Protein 2N3P (pdb70)

Secondary structure (DSSP, 8-state):
----BTSB-SSS--SSS-EEE--SSS-EEE-

Solvent-accessible surface area: 2594 Å² total

Radius of gyration: 7.76 Å; Cα contacts (8 Å, |Δi|>4): 65; chains: 1; bounding box: 21×12×19 Å

Foldseek 3Di:
DAAEAPGFPPPHHYDPPFDFDPDPPGTHGHD

Organism: NCBI:txid350938

Nearest PDB structures (foldseek):
  2n3p-assembly1_A  TM=1.023E+00  e=3.078E-06  Asteropus
  2n6n-assembly1_A  TM=6.700E-01  e=5.291E-01  Agelena orientalis
  5irx-assembly1_E  TM=6.746E-01  e=8.159E-01  Cyriopagopus schmidti
  4fz1-assembly1_D  TM=6.471E-01  e=1.171E+00  Psalmopoeus cambridgei
  2n3p-assembly1_A  TM=1.029E+00  e=3.078E-06  Asteropus

Structure (mmCIF, N/CA/C/O backbone):
data_2N3P
#
_entry.id   2N3P
#
loop_
_atom_site.group_PDB
_atom_site.id
_atom_site.type_symbol
_atom_site.label_atom_id
_atom_site.label_alt_id
_atom_site.label_comp_id
_atom_site.label_asym_id
_atom_site.label_entity_id
_atom_site.label_seq_id
_atom_site.pdbx_PDB_ins_code
_atom_site.Cartn_x
_atom_site.Cartn_y
_atom_site.Cartn_z
_atom_site.occupancy
_atom_site.B_iso_or_equiv
_atom_site.auth_seq_id
_atom_site.auth_comp_id
_atom_site.auth_asym_id
_atom_site.auth_atom_id
_atom_site.pdbx_PDB_model_num
ATOM 15 N N . TRP A 1 2 ? -12.927 0.323 0.010 1.00 0.00 2 TRP A N 1
ATOM 16 C CA . TRP A 1 2 ? -12.351 1.225 -0.994 1.00 0.00 2 TRP A CA 1
ATOM 17 C C . TRP A 1 2 ? -10.872 1.502 -0.718 1.00 0.00 2 TRP A C 1
ATOM 18 O O . TRP A 1 2 ? -10.110 1.798 -1.643 1.00 0.00 2 TRP A O 1
ATOM 39 N N . CYS A 1 3 ? -10.473 1.400 0.560 1.00 0.00 3 CYS A N 1
ATOM 40 C CA . CYS A 1 3 ? -9.089 1.639 0.979 1.00 0.00 3 CYS A CA 1
ATOM 41 C C . CYS A 1 3 ? -8.215 0.403 0.755 1.00 0.00 3 CYS A C 1
ATOM 42 O O . CYS A 1 3 ? -8.717 -0.724 0.709 1.00 0.00 3 CYS A O 1
ATOM 49 N N . ALA A 1 4 ? -6.904 0.635 0.619 1.00 0.00 4 ALA A N 1
ATOM 50 C CA . ALA A 1 4 ? -5.927 -0.435 0.405 1.00 0.00 4 ALA A CA 1
ATOM 51 C C . ALA A 1 4 ? -5.518 -1.068 1.740 1.00 0.00 4 ALA A C 1
ATOM 52 O O . ALA A 1 4 ? -5.013 -0.382 2.630 1.00 0.00 4 ALA A O 1
ATOM 59 N N . GLU A 1 5 ? -5.750 -2.381 1.866 1.00 0.00 5 GLU A N 1
ATOM 60 C CA . GLU A 1 5 ? -5.433 -3.116 3.098 1.00 0.00 5 GLU A CA 1
ATOM 61 C C . GLU A 1 5 ? -3.994 -3.675 3.071 1.00 0.00 5 GLU A C 1
ATOM 62 O O . GLU A 1 5 ? -3.138 -3.156 2.348 1.00 0.00 5 GLU A O 1
ATOM 74 N N . GLU A 1 6 ? -3.745 -4.731 3.865 1.00 0.00 6 GLU A N 1
ATOM 75 C CA . GLU A 1 6 ? -2.421 -5.363 3.953 1.00 0.00 6 GLU A CA 1
ATOM 76 C C . GLU A 1 6 ? -2.185 -6.331 2.786 1.00 0.00 6 GLU A C 1
ATOM 77 O O . GLU A 1 6 ? -2.852 -7.367 2.675 1.00 0.00 6 GLU A O 1
ATOM 89 N N . GLY A 1 7 ? -1.237 -5.965 1.921 1.00 0.00 7 GLY A N 1
ATOM 90 C CA . GLY A 1 7 ? -0.910 -6.782 0.759 1.00 0.00 7 GLY A CA 1
ATOM 91 C C . GLY A 1 7 ? -1.484 -6.221 -0.532 1.00 0.00 7 GLY A C 1
ATOM 92 O O . GLY A 1 7 ? -1.440 -6.883 -1.572 1.00 0.00 7 GLY A O 1
ATOM 96 N N . GLU A 1 8 ? -2.023 -4.999 -0.455 1.00 0.00 8 GLU A N 1
ATOM 97 C CA . GLU A 1 8 ? -2.612 -4.323 -1.610 1.00 0.00 8 GLU A CA 1
ATOM 98 C C . GLU A 1 8 ? -1.832 -3.053 -1.942 1.00 0.00 8 GLU A C 1
ATOM 99 O O . GLU A 1 8 ? -1.118 -2.514 -1.090 1.00 0.00 8 GLU A O 1
ATOM 111 N N . SER A 1 9 ? -1.985 -2.575 -3.182 1.00 0.00 9 SER A N 1
ATOM 112 C CA . SER A 1 9 ? -1.296 -1.369 -3.648 1.00 0.00 9 SER A CA 1
ATOM 113 C C . SER A 1 9 ? -2.013 -0.101 -3.192 1.00 0.00 9 SER A C 1
ATOM 114 O O . SER A 1 9 ? -3.241 -0.004 -3.284 1.00 0.00 9 SER A O 1
ATOM 122 N N . CYS A 1 10 ? -1.229 0.863 -2.703 1.00 0.00 10 CYS A N 1
ATOM 123 C CA . CYS A 1 10 ? -1.769 2.137 -2.228 1.00 0.00 10 CYS A CA 1
ATOM 124 C C . CYS A 1 10 ? -1.474 3.265 -3.231 1.00 0.00 10 CYS A C 1
ATOM 125 O O . CYS A 1 10 ? -1.234 4.417 -2.847 1.00 0.00 10 CYS A O 1
ATOM 132 N N . GLU A 1 11 ? -1.522 2.916 -4.525 1.00 0.00 11 GLU A N 1
ATOM 133 C CA . GLU A 1 11 ? -1.266 3.873 -5.611 1.00 0.00 11 GLU A CA 1
ATOM 134 C C . GLU A 1 11 ? -2.540 4.643 -6.007 1.00 0.00 11 GLU A C 1
ATOM 135 O O . GLU A 1 11 ? -2.468 5.629 -6.747 1.00 0.00 11 GLU A O 1
ATOM 147 N N . VAL A 1 12 ? -3.692 4.180 -5.505 1.00 0.00 12 VAL A N 1
ATOM 148 C CA . VAL A 1 12 ? -4.981 4.806 -5.793 1.00 0.00 12 VAL A CA 1
ATOM 149 C C . VAL A 1 12 ? -5.688 5.191 -4.481 1.00 0.00 12 VAL A C 1
ATOM 150 O O . VAL A 1 12 ? -6.327 6.244 -4.399 1.00 0.00 12 VAL A O 1
ATOM 163 N N . TYR A 1 13 ? -5.561 4.322 -3.470 1.00 0.00 13 TYR A N 1
ATOM 164 C CA . TYR A 1 13 ? -6.167 4.552 -2.164 1.00 0.00 13 TYR A CA 1
ATOM 165 C C . TYR A 1 13 ? -5.165 4.292 -1.026 1.00 0.00 13 TYR A C 1
ATOM 166 O O . TYR A 1 13 ? -4.244 3.488 -1.185 1.00 0.00 13 TYR A O 1
ATOM 184 N N . PRO A 1 14 ? -5.340 4.975 0.145 1.00 0.00 14 PRO A N 1
ATOM 185 C CA . PRO A 1 14 ? -4.452 4.822 1.324 1.00 0.00 14 PRO A CA 1
ATOM 186 C C . PRO A 1 14 ? -4.606 3.455 2.015 1.00 0.00 14 PRO A C 1
ATOM 187 O O . PRO A 1 14 ? -5.235 2.552 1.462 1.00 0.00 14 PRO A O 1
ATOM 198 N N . CYS A 1 15 ? -4.026 3.316 3.220 1.00 0.00 15 CYS A N 1
ATOM 199 C CA . CYS A 1 15 ? -4.116 2.072 3.989 1.00 0.00 15 CYS A CA 1
ATOM 200 C C . CYS A 1 15 ? -5.427 2.027 4.791 1.00 0.00 15 CYS A C 1
ATOM 201 O O . CYS A 1 15 ? -6.190 3.000 4.785 1.00 0.00 15 CYS A O 1
ATOM 208 N N . CYS A 1 16 ? -5.685 0.905 5.477 1.00 0.00 16 CYS A N 1
ATOM 209 C CA . CYS A 1 16 ? -6.924 0.741 6.241 1.00 0.00 16 CYS A CA 1
ATOM 210 C C . CYS A 1 16 ? -6.680 0.561 7.745 1.00 0.00 16 CYS A C 1
ATOM 211 O O . CYS A 1 16 ? -7.217 1.322 8.554 1.00 0.00 16 CYS A O 1
ATOM 218 N N . ASP A 1 17 ? -5.869 -0.444 8.110 1.00 0.00 17 ASP A N 1
ATOM 219 C CA . ASP A 1 17 ? -5.572 -0.745 9.521 1.00 0.00 17 ASP A CA 1
ATOM 220 C C . ASP A 1 17 ? -4.423 0.115 10.081 1.00 0.00 17 ASP A C 1
ATOM 221 O O . ASP A 1 17 ? -3.912 -0.155 11.175 1.00 0.00 17 ASP A O 1
ATOM 230 N N . GLY A 1 18 ? -4.043 1.161 9.336 1.00 0.00 18 GLY A N 1
ATOM 231 C CA . GLY A 1 18 ? -2.960 2.043 9.761 1.00 0.00 18 GLY A CA 1
ATOM 232 C C . GLY A 1 18 ? -1.603 1.576 9.262 1.00 0.00 18 GLY A C 1
ATOM 233 O O . GLY A 1 18 ? -0.595 1.716 9.960 1.00 0.00 18 GLY A O 1
ATOM 237 N N . LEU A 1 19 ? -1.593 1.019 8.044 1.00 0.00 19 LEU A N 1
ATOM 238 C CA . LEU A 1 19 ? -0.377 0.506 7.408 1.00 0.00 19 LEU A CA 1
ATOM 239 C C . LEU A 1 19 ? 0.423 1.636 6.749 1.00 0.00 19 LEU A C 1
ATOM 240 O O . LEU A 1 19 ? -0.053 2.772 6.659 1.00 0.00 19 LEU A O 1
ATOM 256 N N . ILE A 1 20 ? 1.634 1.307 6.293 1.00 0.00 20 ILE A N 1
ATOM 257 C CA . ILE A 1 20 ? 2.515 2.278 5.647 1.00 0.00 20 ILE A CA 1
ATOM 258 C C . ILE A 1 20 ? 2.782 1.875 4.196 1.00 0.00 20 ILE A C 1
ATOM 259 O O . ILE A 1 20 ? 2.902 0.691 3.881 1.00 0.00 20 ILE A O 1
ATOM 275 N N . CYS A 1 21 ? 2.883 2.887 3.328 1.00 0.00 21 CYS A N 1
ATOM 276 C CA . CYS A 1 21 ? 3.162 2.682 1.909 1.00 0.00 21 CYS A CA 1
ATOM 277 C C . CYS A 1 21 ? 4.660 2.466 1.688 1.00 0.00 21 CYS A C 1
ATOM 278 O O . CYS A 1 21 ? 5.454 3.414 1.713 1.00 0.00 21 CYS A O 1
ATOM 285 N N . TYR A 1 22 ? 5.030 1.197 1.496 1.00 0.00 22 TYR A N 1
ATOM 286 C CA . TYR A 1 22 ? 6.416 0.810 1.276 1.00 0.00 22 TYR A CA 1
ATOM 287 C C . TYR A 1 22 ? 6.840 1.057 -0.172 1.00 0.00 22 TYR A C 1
ATOM 288 O O . TYR A 1 22 ? 6.053 0.822 -1.086 1.00 0.00 22 TYR A O 1
ATOM 306 N N . PRO A 1 23 ? 8.099 1.535 -0.399 1.00 0.00 23 PRO A N 1
ATOM 307 C CA . PRO A 1 23 ? 8.623 1.808 -1.753 1.00 0.00 23 PRO A CA 1
ATOM 308 C C . PRO A 1 23 ? 8.866 0.514 -2.552 1.00 0.00 23 PRO A C 1
ATOM 309 O O . PRO A 1 23 ? 10.002 0.175 -2.911 1.00 0.00 23 PRO A O 1
ATOM 320 N N . THR A 1 24 ? 7.768 -0.196 -2.823 1.00 0.00 24 THR A N 1
ATOM 321 C CA . THR A 1 24 ? 7.809 -1.462 -3.552 1.00 0.00 24 THR A CA 1
ATOM 322 C C . THR A 1 24 ? 7.546 -1.244 -5.037 1.00 0.00 24 THR A C 1
ATOM 323 O O . THR A 1 24 ? 6.840 -0.303 -5.416 1.00 0.00 24 THR A O 1
ATOM 334 N N . PHE A 1 25 ? 8.114 -2.117 -5.869 1.00 0.00 25 PHE A N 1
ATOM 335 C CA . PHE A 1 25 ? 7.947 -2.017 -7.312 1.00 0.00 25 PHE A CA 1
ATOM 336 C C . PHE A 1 25 ? 7.000 -3.093 -7.849 1.00 0.00 25 PHE A C 1
ATOM 337 O O . PHE A 1 25 ? 6.997 -4.220 -7.347 1.00 0.00 25 PHE A O 1
ATOM 354 N N . PRO A 1 26 ? 6.178 -2.753 -8.886 1.00 0.00 26 PRO A N 1
ATOM 355 C CA . PRO A 1 26 ? 6.149 -1.415 -9.517 1.00 0.00 26 PRO A CA 1
ATOM 356 C C . PRO A 1 26 ? 5.406 -0.367 -8.679 1.00 0.00 26 PRO A C 1
ATOM 357 O O . PRO A 1 26 ? 5.791 0.806 -8.665 1.00 0.00 26 PRO A O 1
ATOM 368 N N . GLU A 1 27 ? 4.343 -0.800 -7.987 1.00 0.00 27 GLU A N 1
ATOM 369 C CA . GLU A 1 27 ? 3.545 0.096 -7.147 1.00 0.00 27 GLU A CA 1
ATOM 370 C C . GLU A 1 27 ? 3.735 -0.226 -5.651 1.00 0.00 27 GLU A C 1
ATOM 371 O O . GLU A 1 27 ? 3.892 -1.398 -5.297 1.00 0.00 27 GLU A O 1
ATOM 383 N N . PRO A 1 28 ? 3.722 0.808 -4.746 1.00 0.00 28 PRO A N 1
ATOM 384 C CA . PRO A 1 28 ? 3.896 0.601 -3.287 1.00 0.00 28 PRO A CA 1
ATOM 385 C C . PRO A 1 28 ? 2.767 -0.216 -2.650 1.00 0.00 28 PRO A C 1
ATOM 386 O O . PRO A 1 28 ? 1.660 -0.286 -3.192 1.00 0.00 28 PRO A O 1
ATOM 397 N N . ILE A 1 29 ? 3.068 -0.826 -1.500 1.00 0.00 29 ILE A N 1
ATOM 398 C CA . ILE A 1 29 ? 2.097 -1.649 -0.772 1.00 0.00 29 ILE A CA 1
ATOM 399 C C . ILE A 1 29 ? 1.941 -1.130 0.661 1.00 0.00 29 ILE A C 1
ATOM 400 O O . ILE A 1 29 ? 2.865 -0.529 1.218 1.00 0.00 29 ILE A O 1
ATOM 416 N N . CYS A 1 30 ? 0.761 -1.373 1.242 1.00 0.00 30 CYS A N 1
ATOM 417 C CA . CYS A 1 30 ? 0.454 -0.948 2.605 1.00 0.00 30 CYS A CA 1
ATOM 418 C C . CYS A 1 30 ? 0.870 -2.024 3.618 1.00 0.00 30 CYS A C 1
ATOM 419 O O . CYS A 1 30 ? 0.371 -3.155 3.571 1.00 0.00 30 CYS A O 1
ATOM 426 N N . GLY A 1 31 ? 1.792 -1.663 4.518 1.00 0.00 31 GLY A N 1
ATOM 427 C CA . GLY A 1 31 ? 2.273 -2.598 5.528 1.00 0.00 31 GLY A CA 1
ATOM 428 C C . GLY A 1 31 ? 2.763 -1.918 6.793 1.00 0.00 31 GLY A C 1
ATOM 429 O O . GLY A 1 31 ? 3.326 -0.821 6.735 1.00 0.00 31 GLY A O 1
ATOM 433 N N . VAL A 1 32 ? 2.545 -2.580 7.938 1.00 0.00 32 VAL A N 1
ATOM 434 C CA . VAL A 1 32 ? 2.969 -2.060 9.246 1.00 0.00 32 VAL A CA 1
ATOM 435 C C . VAL A 1 32 ? 4.355 -2.594 9.628 1.00 0.00 32 VAL A C 1
ATOM 436 O O . VAL A 1 32 ? 4.477 -3.814 9.870 1.00 0.00 32 VAL A O 1
ATOM 464 N N . TRP A 1 2 ? -12.858 0.172 -0.136 1.00 0.00 2 TRP A N 2
ATOM 465 C CA . TRP A 1 2 ? -12.342 1.242 -0.996 1.00 0.00 2 TRP A CA 2
ATOM 466 C C . TRP A 1 2 ? -10.863 1.515 -0.721 1.00 0.00 2 TRP A C 2
ATOM 467 O O . TRP A 1 2 ? -10.103 1.817 -1.644 1.00 0.00 2 TRP A O 2
ATOM 488 N N . CYS A 1 3 ? -10.469 1.396 0.554 1.00 0.00 3 CYS A N 2
ATOM 489 C CA . CYS A 1 3 ? -9.086 1.630 0.979 1.00 0.00 3 CYS A CA 2
ATOM 490 C C . CYS A 1 3 ? -8.212 0.394 0.753 1.00 0.00 3 CYS A C 2
ATOM 491 O O . CYS A 1 3 ? -8.715 -0.731 0.700 1.00 0.00 3 CYS A O 2
ATOM 498 N N . ALA A 1 4 ? -6.901 0.628 0.623 1.00 0.00 4 ALA A N 2
ATOM 499 C CA . ALA A 1 4 ? -5.923 -0.440 0.408 1.00 0.00 4 ALA A CA 2
ATOM 500 C C . ALA A 1 4 ? -5.513 -1.074 1.742 1.00 0.00 4 ALA A C 2
ATOM 501 O O . ALA A 1 4 ? -5.003 -0.388 2.631 1.00 0.00 4 ALA A O 2
ATOM 508 N N . GLU A 1 5 ? -5.747 -2.386 1.869 1.00 0.00 5 GLU A N 2
ATOM 509 C CA . GLU A 1 5 ? -5.428 -3.121 3.101 1.00 0.00 5 GLU A CA 2
ATOM 510 C C . GLU A 1 5 ? -3.990 -3.680 3.071 1.00 0.00 5 GLU A C 2
ATOM 511 O O . GLU A 1 5 ? -3.136 -3.162 2.345 1.00 0.00 5 GLU A O 2
ATOM 523 N N . GLU A 1 6 ? -3.739 -4.734 3.867 1.00 0.00 6 GLU A N 2
ATOM 524 C CA . GLU A 1 6 ? -2.415 -5.366 3.953 1.00 0.00 6 GLU A CA 2
ATOM 525 C C . GLU A 1 6 ? -2.179 -6.333 2.785 1.00 0.00 6 GLU A C 2
ATOM 526 O O . GLU A 1 6 ? -2.845 -7.369 2.675 1.00 0.00 6 GLU A O 2
ATOM 538 N N . GLY A 1 7 ? -1.232 -5.966 1.920 1.00 0.00 7 GLY A N 2
ATOM 539 C CA . GLY A 1 7 ? -0.905 -6.783 0.758 1.00 0.00 7 GLY A CA 2
ATOM 540 C C . GLY A 1 7 ? -1.481 -6.220 -0.533 1.00 0.00 7 GLY A C 2
ATOM 541 O O . GLY A 1 7 ? -1.433 -6.880 -1.575 1.00 0.00 7 GLY A O 2
ATOM 545 N N . GLU A 1 8 ? -2.021 -4.999 -0.454 1.00 0.00 8 GLU A N 2
ATOM 546 C CA . GLU A 1 8 ? -2.612 -4.323 -1.608 1.00 0.00 8 GLU A CA 2
ATOM 547 C C . GLU A 1 8 ? -1.832 -3.053 -1.939 1.00 0.00 8 GLU A C 2
ATOM 548 O O . GLU A 1 8 ? -1.118 -2.514 -1.088 1.00 0.00 8 GLU A O 2
ATOM 560 N N . SER A 1 9 ? -1.986 -2.576 -3.181 1.00 0.00 9 SER A N 2
ATOM 561 C CA . SER A 1 9 ? -1.297 -1.370 -3.648 1.00 0.00 9 SER A CA 2
ATOM 562 C C . SER A 1 9 ? -2.014 -0.101 -3.190 1.00 0.00 9 SER A C 2
ATOM 563 O O . SER A 1 9 ? -3.241 -0.004 -3.278 1.00 0.00 9 SER A O 2
ATOM 571 N N . CYS A 1 10 ? -1.228 0.862 -2.704 1.00 0.00 10 CYS A N 2
ATOM 572 C CA . CYS A 1 10 ? -1.768 2.136 -2.228 1.00 0.00 10 CYS A CA 2
ATOM 573 C C . CYS A 1 10 ? -1.471 3.264 -3.228 1.00 0.00 10 CYS A C 2
ATOM 574 O O . CYS A 1 10 ? -1.222 4.415 -2.843 1.00 0.00 10 CYS A O 2
ATOM 581 N N . GLU A 1 11 ? -1.522 2.919 -4.523 1.00 0.00 11 GLU A N 2
ATOM 582 C CA . GLU A 1 11 ? -1.264 3.876 -5.607 1.00 0.00 11 GLU A CA 2
ATOM 583 C C . GLU A 1 11 ? -2.535 4.652 -6.002 1.00 0.00 11 GLU A C 2
ATOM 584 O O . GLU A 1 11 ? -2.459 5.641 -6.737 1.00 0.00 11 GLU A O 2
ATOM 596 N N . VAL A 1 12 ? -3.690 4.190 -5.505 1.00 0.00 12 VAL A N 2
ATOM 597 C CA . VAL A 1 12 ? -4.976 4.821 -5.792 1.00 0.00 12 VAL A CA 2
ATOM 598 C C . VAL A 1 12 ? -5.686 5.204 -4.480 1.00 0.00 12 VAL A C 2
ATOM 599 O O . VAL A 1 12 ? -6.321 6.259 -4.396 1.00 0.00 12 VAL A O 2
ATOM 612 N N . TYR A 1 13 ? -5.564 4.330 -3.471 1.00 0.00 13 TYR A N 2
ATOM 613 C CA . TYR A 1 13 ? -6.171 4.560 -2.166 1.00 0.00 13 TYR A CA 2
ATOM 614 C C . TYR A 1 13 ? -5.170 4.297 -1.027 1.00 0.00 13 TYR A C 2
ATOM 615 O O . TYR A 1 13 ? -4.247 3.494 -1.188 1.00 0.00 13 TYR A O 2
ATOM 633 N N . PRO A 1 14 ? -5.347 4.977 0.146 1.00 0.00 14 PRO A N 2
ATOM 634 C CA . PRO A 1 14 ? -4.460 4.821 1.325 1.00 0.00 14 PRO A CA 2
ATOM 635 C C . PRO A 1 14 ? -4.613 3.453 2.014 1.00 0.00 14 PRO A C 2
ATOM 636 O O . PRO A 1 14 ? -5.242 2.551 1.461 1.00 0.00 14 PRO A O 2
ATOM 647 N N . CYS A 1 15 ? -4.030 3.312 3.218 1.00 0.00 15 CYS A N 2
ATOM 648 C CA . CYS A 1 15 ? -4.120 2.068 3.986 1.00 0.00 15 CYS A CA 2
ATOM 649 C C . CYS A 1 15 ? -5.431 2.022 4.788 1.00 0.00 15 CYS A C 2
ATOM 650 O O . CYS A 1 15 ? -6.196 2.993 4.781 1.00 0.00 15 CYS A O 2
ATOM 657 N N . CYS A 1 16 ? -5.687 0.899 5.474 1.00 0.00 16 CYS A N 2
ATOM 658 C CA . CYS A 1 16 ? -6.926 0.733 6.237 1.00 0.00 16 CYS A CA 2
ATOM 659 C C . CYS A 1 16 ? -6.682 0.556 7.741 1.00 0.00 16 CYS A C 2
ATOM 660 O O . CYS A 1 16 ? -7.223 1.318 8.548 1.00 0.00 16 CYS A O 2
ATOM 667 N N . ASP A 1 17 ? -5.870 -0.445 8.109 1.00 0.00 17 ASP A N 2
ATOM 668 C CA . ASP A 1 17 ? -5.573 -0.744 9.522 1.00 0.00 17 ASP A CA 2
ATOM 669 C C . ASP A 1 17 ? -4.426 0.119 10.079 1.00 0.00 17 ASP A C 2
ATOM 670 O O . ASP A 1 17 ? -3.913 -0.149 11.174 1.00 0.00 17 ASP A O 2
ATOM 679 N N . GLY A 1 18 ? -4.046 1.164 9.333 1.00 0.00 18 GLY A N 2
ATOM 680 C CA . GLY A 1 18 ? -2.963 2.049 9.756 1.00 0.00 18 GLY A CA 2
ATOM 681 C C . GLY A 1 18 ? -1.606 1.580 9.258 1.00 0.00 18 GLY A C 2
ATOM 682 O O . GLY A 1 18 ? -0.598 1.720 9.957 1.00 0.00 18 GLY A O 2
ATOM 686 N N . LEU A 1 19 ? -1.595 1.023 8.041 1.00 0.00 19 LEU A N 2
ATOM 687 C CA . LEU A 1 19 ? -0.379 0.509 7.405 1.00 0.00 19 LEU A CA 2
ATOM 688 C C . LEU A 1 19 ? 0.421 1.638 6.745 1.00 0.00 19 LEU A C 2
ATOM 689 O O . LEU A 1 19 ? -0.054 2.774 6.654 1.00 0.00 19 LEU A O 2
ATOM 705 N N . ILE A 1 20 ? 1.633 1.309 6.292 1.00 0.00 20 ILE A N 2
ATOM 706 C CA . ILE A 1 20 ? 2.515 2.279 5.646 1.00 0.00 20 ILE A CA 2
ATOM 707 C C . ILE A 1 20 ? 2.781 1.877 4.195 1.00 0.00 20 ILE A C 2
ATOM 708 O O . ILE A 1 20 ? 2.900 0.691 3.880 1.00 0.00 20 ILE A O 2
ATOM 724 N N . CYS A 1 21 ? 2.885 2.889 3.327 1.00 0.00 21 CYS A N 2
ATOM 725 C CA . CYS A 1 21 ? 3.164 2.682 1.909 1.00 0.00 21 CYS A CA 2
ATOM 726 C C . CYS A 1 21 ? 4.661 2.465 1.687 1.00 0.00 21 CYS A C 2
ATOM 727 O O . CYS A 1 21 ? 5.455 3.414 1.712 1.00 0.00 21 CYS A O 2
ATOM 734 N N . TYR A 1 22 ? 5.030 1.198 1.496 1.00 0.00 22 TYR A N 2
ATOM 735 C CA . TYR A 1 22 ? 6.417 0.810 1.277 1.00 0.00 22 TYR A CA 2
ATOM 736 C C . TYR A 1 22 ? 6.843 1.056 -0.171 1.00 0.00 22 TYR A C 2
ATOM 737 O O . TYR A 1 22 ? 6.053 0.821 -1.085 1.00 0.00 22 TYR A O 2
ATOM 755 N N . PRO A 1 23 ? 8.100 1.534 -0.398 1.00 0.00 23 PRO A N 2
ATOM 756 C CA . PRO A 1 23 ? 8.624 1.806 -1.752 1.00 0.00 23 PRO A CA 2
ATOM 757 C C . PRO A 1 23 ? 8.867 0.512 -2.552 1.00 0.00 23 PRO A C 2
ATOM 758 O O . PRO A 1 23 ? 10.003 0.173 -2.908 1.00 0.00 23 PRO A O 2
ATOM 769 N N . THR A 1 24 ? 7.769 -0.197 -2.824 1.00 0.00 24 THR A N 2
ATOM 770 C CA . THR A 1 24 ? 7.809 -1.464 -3.552 1.00 0.00 24 THR A CA 2
ATOM 771 C C . THR A 1 24 ? 7.546 -1.246 -5.037 1.00 0.00 24 THR A C 2
ATOM 772 O O . THR A 1 24 ? 6.843 -0.302 -5.416 1.00 0.00 24 THR A O 2
ATOM 783 N N . PHE A 1 25 ? 8.110 -2.121 -5.868 1.00 0.00 25 PHE A N 2
ATOM 784 C CA . PHE A 1 25 ? 7.943 -2.022 -7.310 1.00 0.00 25 PHE A CA 2
ATOM 785 C C . PHE A 1 25 ? 6.996 -3.098 -7.847 1.00 0.00 25 PHE A C 2
ATOM 786 O O . PHE A 1 25 ? 6.993 -4.225 -7.344 1.00 0.00 25 PHE A O 2
ATOM 803 N N . PRO A 1 26 ? 6.173 -2.759 -8.884 1.00 0.00 26 PRO A N 2
ATOM 804 C CA . PRO A 1 26 ? 6.144 -1.423 -9.516 1.00 0.00 26 PRO A CA 2
ATOM 805 C C . PRO A 1 26 ? 5.402 -0.373 -8.679 1.00 0.00 26 PRO A C 2
ATOM 806 O O . PRO A 1 26 ? 5.788 0.800 -8.668 1.00 0.00 26 PRO A O 2
ATOM 817 N N . GLU A 1 27 ? 4.340 -0.804 -7.986 1.00 0.00 27 GLU A N 2
ATOM 818 C CA . GLU A 1 27 ? 3.543 0.093 -7.146 1.00 0.00 27 GLU A CA 2
ATOM 819 C C . GLU A 1 27 ? 3.733 -0.228 -5.650 1.00 0.00 27 GLU A C 2
ATOM 820 O O . GLU A 1 27 ? 3.889 -1.400 -5.295 1.00 0.00 27 GLU A O 2
ATOM 832 N N . PRO A 1 28 ? 3.722 0.806 -4.745 1.00 0.00 28 PRO A N 2
ATOM 833 C CA . PRO A 1 28 ? 3.896 0.602 -3.287 1.00 0.00 28 PRO A CA 2
ATOM 834 C C . PRO A 1 28 ? 2.767 -0.216 -2.649 1.00 0.00 28 PRO A C 2
ATOM 835 O O . PRO A 1 28 ? 1.660 -0.284 -3.190 1.00 0.00 28 PRO A O 2
ATOM 846 N N . ILE A 1 29 ? 3.069 -0.828 -1.499 1.00 0.00 29 ILE A N 2
ATOM 847 C CA . ILE A 1 29 ? 2.098 -1.649 -0.771 1.00 0.00 29 ILE A CA 2
ATOM 848 C C . ILE A 1 29 ? 1.941 -1.131 0.661 1.00 0.00 29 ILE A C 2
ATOM 849 O O . ILE A 1 29 ? 2.867 -0.532 1.219 1.00 0.00 29 ILE A O 2
ATOM 865 N N . CYS A 1 30 ? 0.761 -1.373 1.242 1.00 0.00 30 CYS A N 2
ATOM 866 C CA . CYS A 1 30 ? 0.455 -0.948 2.605 1.00 0.00 30 CYS A CA 2
ATOM 867 C C . CYS A 1 30 ? 0.871 -2.025 3.618 1.00 0.00 30 CYS A C 2
ATOM 868 O O . CYS A 1 30 ? 0.373 -3.156 3.571 1.00 0.00 30 CYS A O 2
ATOM 875 N N . GLY A 1 31 ? 1.794 -1.662 4.519 1.00 0.00 31 GLY A N 2
ATOM 876 C CA . GLY A 1 31 ? 2.276 -2.597 5.528 1.00 0.00 31 GLY A CA 2
ATOM 877 C C . GLY A 1 31 ? 2.762 -1.916 6.794 1.00 0.00 31 GLY A C 2
ATOM 878 O O . GLY A 1 31 ? 3.325 -0.819 6.736 1.00 0.00 31 GLY A O 2
ATOM 882 N N . VAL A 1 32 ? 2.546 -2.578 7.938 1.00 0.00 32 VAL A N 2
ATOM 883 C CA . VAL A 1 32 ? 2.968 -2.057 9.246 1.00 0.00 32 VAL A CA 2
ATOM 884 C C . VAL A 1 32 ? 4.354 -2.591 9.631 1.00 0.00 32 VAL A C 2
ATOM 885 O O . VAL A 1 32 ? 5.304 -1.781 9.678 1.00 0.00 32 VAL A O 2
ATOM 913 N N . TRP A 1 2 ? -12.894 0.138 -0.124 1.00 0.00 2 TRP A N 3
ATOM 914 C CA . TRP A 1 2 ? -12.363 1.158 -1.034 1.00 0.00 2 TRP A CA 3
ATOM 915 C C . TRP A 1 2 ? -10.888 1.443 -0.754 1.00 0.00 2 TRP A C 3
ATOM 916 O O . TRP A 1 2 ? -10.124 1.737 -1.677 1.00 0.00 2 TRP A O 3
ATOM 937 N N . CYS A 1 3 ? -10.498 1.346 0.524 1.00 0.00 3 CYS A N 3
ATOM 938 C CA . CYS A 1 3 ? -9.118 1.596 0.953 1.00 0.00 3 CYS A CA 3
ATOM 939 C C . CYS A 1 3 ? -8.231 0.369 0.729 1.00 0.00 3 CYS A C 3
ATOM 940 O O . CYS A 1 3 ? -8.722 -0.761 0.666 1.00 0.00 3 CYS A O 3
ATOM 947 N N . ALA A 1 4 ? -6.920 0.616 0.610 1.00 0.00 4 ALA A N 3
ATOM 948 C CA . ALA A 1 4 ? -5.932 -0.442 0.400 1.00 0.00 4 ALA A CA 3
ATOM 949 C C . ALA A 1 4 ? -5.520 -1.075 1.734 1.00 0.00 4 ALA A C 3
ATOM 950 O O . ALA A 1 4 ? -5.006 -0.391 2.621 1.00 0.00 4 ALA A O 3
ATOM 957 N N . GLU A 1 5 ? -5.760 -2.385 1.862 1.00 0.00 5 GLU A N 3
ATOM 958 C CA . GLU A 1 5 ? -5.442 -3.125 3.090 1.00 0.00 5 GLU A CA 3
ATOM 959 C C . GLU A 1 5 ? -3.999 -3.674 3.061 1.00 0.00 5 GLU A C 3
ATOM 960 O O . GLU A 1 5 ? -3.145 -3.142 2.346 1.00 0.00 5 GLU A O 3
ATOM 972 N N . GLU A 1 6 ? -3.745 -4.738 3.842 1.00 0.00 6 GLU A N 3
ATOM 973 C CA . GLU A 1 6 ? -2.416 -5.361 3.924 1.00 0.00 6 GLU A CA 3
ATOM 974 C C . GLU A 1 6 ? -2.173 -6.318 2.748 1.00 0.00 6 GLU A C 3
ATOM 975 O O . GLU A 1 6 ? -2.831 -7.359 2.631 1.00 0.00 6 GLU A O 3
ATOM 987 N N . GLY A 1 7 ? -1.230 -5.937 1.885 1.00 0.00 7 GLY A N 3
ATOM 988 C CA . GLY A 1 7 ? -0.898 -6.743 0.717 1.00 0.00 7 GLY A CA 3
ATOM 989 C C . GLY A 1 7 ? -1.468 -6.169 -0.572 1.00 0.00 7 GLY A C 3
ATOM 990 O O . GLY A 1 7 ? -1.402 -6.816 -1.622 1.00 0.00 7 GLY A O 3
ATOM 994 N N . GLU A 1 8 ? -2.026 -4.957 -0.484 1.00 0.00 8 GLU A N 3
ATOM 995 C CA . GLU A 1 8 ? -2.614 -4.274 -1.637 1.00 0.00 8 GLU A CA 3
ATOM 996 C C . GLU A 1 8 ? -1.839 -2.998 -1.957 1.00 0.00 8 GLU A C 3
ATOM 997 O O . GLU A 1 8 ? -1.135 -2.461 -1.095 1.00 0.00 8 GLU A O 3
ATOM 1009 N N . SER A 1 9 ? -1.986 -2.514 -3.195 1.00 0.00 9 SER A N 3
ATOM 1010 C CA . SER A 1 9 ? -1.299 -1.303 -3.650 1.00 0.00 9 SER A CA 3
ATOM 1011 C C . SER A 1 9 ? -2.008 -0.036 -3.174 1.00 0.00 9 SER A C 3
ATOM 1012 O O . SER A 1 9 ? -3.226 0.095 -3.323 1.00 0.00 9 SER A O 3
ATOM 1020 N N . CYS A 1 10 ? -1.227 0.884 -2.605 1.00 0.00 10 CYS A N 3
ATOM 1021 C CA . CYS A 1 10 ? -1.758 2.151 -2.102 1.00 0.00 10 CYS A CA 3
ATOM 1022 C C . CYS A 1 10 ? -1.494 3.291 -3.099 1.00 0.00 10 CYS A C 3
ATOM 1023 O O . CYS A 1 10 ? -1.364 4.461 -2.717 1.00 0.00 10 CYS A O 3
ATOM 1030 N N . GLU A 1 11 ? -1.444 2.931 -4.390 1.00 0.00 11 GLU A N 3
ATOM 1031 C CA . GLU A 1 11 ? -1.201 3.893 -5.474 1.00 0.00 11 GLU A CA 3
ATOM 1032 C C . GLU A 1 11 ? -2.502 4.574 -5.934 1.00 0.00 11 GLU A C 3
ATOM 1033 O O . GLU A 1 11 ? -2.464 5.546 -6.696 1.00 0.00 11 GLU A O 3
ATOM 1045 N N . VAL A 1 12 ? -3.638 4.052 -5.460 1.00 0.00 12 VAL A N 3
ATOM 1046 C CA . VAL A 1 12 ? -4.952 4.582 -5.812 1.00 0.00 12 VAL A CA 3
ATOM 1047 C C . VAL A 1 12 ? -5.708 5.004 -4.539 1.00 0.00 12 VAL A C 3
ATOM 1048 O O . VAL A 1 12 ? -6.418 6.014 -4.537 1.00 0.00 12 VAL A O 3
ATOM 1061 N N . TYR A 1 13 ? -5.539 4.215 -3.471 1.00 0.00 13 TYR A N 3
ATOM 1062 C CA . TYR A 1 13 ? -6.175 4.484 -2.187 1.00 0.00 13 TYR A CA 3
ATOM 1063 C C . TYR A 1 13 ? -5.195 4.261 -1.024 1.00 0.00 13 TYR A C 3
ATOM 1064 O O . TYR A 1 13 ? -4.266 3.460 -1.144 1.00 0.00 13 TYR A O 3
ATOM 1082 N N . PRO A 1 14 ? -5.397 4.968 0.129 1.00 0.00 14 PRO A N 3
ATOM 1083 C CA . PRO A 1 14 ? -4.528 4.842 1.325 1.00 0.00 14 PRO A CA 3
ATOM 1084 C C . PRO A 1 14 ? -4.675 3.480 2.027 1.00 0.00 14 PRO A C 3
ATOM 1085 O O . PRO A 1 14 ? -5.348 2.588 1.507 1.00 0.00 14 PRO A O 3
ATOM 1096 N N . CYS A 1 15 ? -4.042 3.329 3.203 1.00 0.00 15 CYS A N 3
ATOM 1097 C CA . CYS A 1 15 ? -4.124 2.085 3.975 1.00 0.00 15 CYS A CA 3
ATOM 1098 C C . CYS A 1 15 ? -5.435 2.036 4.779 1.00 0.00 15 CYS A C 3
ATOM 1099 O O . CYS A 1 15 ? -6.197 3.008 4.779 1.00 0.00 15 CYS A O 3
ATOM 1106 N N . CYS A 1 16 ? -5.690 0.911 5.460 1.00 0.00 16 CYS A N 3
ATOM 1107 C CA . CYS A 1 16 ? -6.929 0.743 6.221 1.00 0.00 16 CYS A CA 3
ATOM 1108 C C . CYS A 1 16 ? -6.685 0.572 7.727 1.00 0.00 16 CYS A C 3
ATOM 1109 O O . CYS A 1 16 ? -7.229 1.337 8.531 1.00 0.00 16 CYS A O 3
ATOM 1116 N N . ASP A 1 17 ? -5.871 -0.426 8.100 1.00 0.00 17 ASP A N 3
ATOM 1117 C CA . ASP A 1 17 ? -5.575 -0.716 9.515 1.00 0.00 17 ASP A CA 3
ATOM 1118 C C . ASP A 1 17 ? -4.426 0.146 10.066 1.00 0.00 17 ASP A C 3
ATOM 1119 O O . ASP A 1 17 ? -3.909 -0.118 11.159 1.00 0.00 17 ASP A O 3
ATOM 1128 N N . GLY A 1 18 ? -4.049 1.191 9.317 1.00 0.00 18 GLY A N 3
ATOM 1129 C CA . GLY A 1 18 ? -2.964 2.075 9.733 1.00 0.00 18 GLY A CA 3
ATOM 1130 C C . GLY A 1 18 ? -1.608 1.599 9.241 1.00 0.00 18 GLY A C 3
ATOM 1131 O O . GLY A 1 18 ? -0.604 1.729 9.947 1.00 0.00 18 GLY A O 3
ATOM 1135 N N . LEU A 1 19 ? -1.595 1.045 8.023 1.00 0.00 19 LEU A N 3
ATOM 1136 C CA . LEU A 1 19 ? -0.380 0.524 7.393 1.00 0.00 19 LEU A CA 3
ATOM 1137 C C . LEU A 1 19 ? 0.429 1.647 6.735 1.00 0.00 19 LEU A C 3
ATOM 1138 O O . LEU A 1 19 ? -0.046 2.780 6.622 1.00 0.00 19 LEU A O 3
ATOM 1154 N N . ILE A 1 20 ? 1.649 1.314 6.306 1.00 0.00 20 ILE A N 3
ATOM 1155 C CA . ILE A 1 20 ? 2.541 2.278 5.665 1.00 0.00 20 ILE A CA 3
ATOM 1156 C C . ILE A 1 20 ? 2.806 1.882 4.213 1.00 0.00 20 ILE A C 3
ATOM 1157 O O . ILE A 1 20 ? 2.906 0.696 3.889 1.00 0.00 20 ILE A O 3
ATOM 1173 N N . CYS A 1 21 ? 2.927 2.896 3.352 1.00 0.00 21 CYS A N 3
ATOM 1174 C CA . CYS A 1 21 ? 3.205 2.697 1.931 1.00 0.00 21 CYS A CA 3
ATOM 1175 C C . CYS A 1 21 ? 4.698 2.458 1.712 1.00 0.00 21 CYS A C 3
ATOM 1176 O O . CYS A 1 21 ? 5.511 3.392 1.756 1.00 0.00 21 CYS A O 3
ATOM 1183 N N . TYR A 1 22 ? 5.047 1.187 1.498 1.00 0.00 22 TYR A N 3
ATOM 1184 C CA . TYR A 1 22 ? 6.428 0.781 1.276 1.00 0.00 22 TYR A CA 3
ATOM 1185 C C . TYR A 1 22 ? 6.858 1.029 -0.171 1.00 0.00 22 TYR A C 3
ATOM 1186 O O . TYR A 1 22 ? 6.068 0.804 -1.086 1.00 0.00 22 TYR A O 3
ATOM 1204 N N . PRO A 1 23 ? 8.120 1.496 -0.394 1.00 0.00 23 PRO A N 3
ATOM 1205 C CA . PRO A 1 23 ? 8.648 1.767 -1.748 1.00 0.00 23 PRO A CA 3
ATOM 1206 C C . PRO A 1 23 ? 8.877 0.474 -2.552 1.00 0.00 23 PRO A C 3
ATOM 1207 O O . PRO A 1 23 ? 10.011 0.122 -2.906 1.00 0.00 23 PRO A O 3
ATOM 1218 N N . THR A 1 24 ? 7.773 -0.220 -2.830 1.00 0.00 24 THR A N 3
ATOM 1219 C CA . THR A 1 24 ? 7.799 -1.484 -3.564 1.00 0.00 24 THR A CA 3
ATOM 1220 C C . THR A 1 24 ? 7.541 -1.258 -5.050 1.00 0.00 24 THR A C 3
ATOM 1221 O O . THR A 1 24 ? 6.869 -0.291 -5.428 1.00 0.00 24 THR A O 3
ATOM 1232 N N . PHE A 1 25 ? 8.075 -2.150 -5.882 1.00 0.00 25 PHE A N 3
ATOM 1233 C CA . PHE A 1 25 ? 7.907 -2.046 -7.325 1.00 0.00 25 PHE A CA 3
ATOM 1234 C C . PHE A 1 25 ? 6.940 -3.107 -7.859 1.00 0.00 25 PHE A C 3
ATOM 1235 O O . PHE A 1 25 ? 6.919 -4.234 -7.354 1.00 0.00 25 PHE A O 3
ATOM 1252 N N . PRO A 1 26 ? 6.123 -2.756 -8.896 1.00 0.00 26 PRO A N 3
ATOM 1253 C CA . PRO A 1 26 ? 6.114 -1.421 -9.530 1.00 0.00 26 PRO A CA 3
ATOM 1254 C C . PRO A 1 26 ? 5.398 -0.355 -8.689 1.00 0.00 26 PRO A C 3
ATOM 1255 O O . PRO A 1 26 ? 5.811 0.808 -8.677 1.00 0.00 26 PRO A O 3
ATOM 1266 N N . GLU A 1 27 ? 4.327 -0.764 -7.995 1.00 0.00 27 GLU A N 3
ATOM 1267 C CA . GLU A 1 27 ? 3.554 0.150 -7.150 1.00 0.00 27 GLU A CA 3
ATOM 1268 C C . GLU A 1 27 ? 3.735 -0.184 -5.657 1.00 0.00 27 GLU A C 3
ATOM 1269 O O . GLU A 1 27 ? 3.866 -1.361 -5.310 1.00 0.00 27 GLU A O 3
ATOM 1281 N N . PRO A 1 28 ? 3.742 0.844 -4.746 1.00 0.00 28 PRO A N 3
ATOM 1282 C CA . PRO A 1 28 ? 3.911 0.627 -3.287 1.00 0.00 28 PRO A CA 3
ATOM 1283 C C . PRO A 1 28 ? 2.774 -0.182 -2.656 1.00 0.00 28 PRO A C 3
ATOM 1284 O O . PRO A 1 28 ? 1.663 -0.230 -3.193 1.00 0.00 28 PRO A O 3
ATOM 1295 N N . ILE A 1 29 ? 3.072 -0.811 -1.514 1.00 0.00 29 ILE A N 3
ATOM 1296 C CA . ILE A 1 29 ? 2.094 -1.628 -0.790 1.00 0.00 29 ILE A CA 3
ATOM 1297 C C . ILE A 1 29 ? 1.937 -1.109 0.644 1.00 0.00 29 ILE A C 3
ATOM 1298 O O . ILE A 1 29 ? 2.862 -0.508 1.201 1.00 0.00 29 ILE A O 3
ATOM 1314 N N . CYS A 1 30 ? 0.758 -1.355 1.227 1.00 0.00 30 CYS A N 3
ATOM 1315 C CA . CYS A 1 30 ? 0.453 -0.931 2.589 1.00 0.00 30 CYS A CA 3
ATOM 1316 C C . CYS A 1 30 ? 0.861 -2.011 3.600 1.00 0.00 30 CYS A C 3
ATOM 1317 O O . CYS A 1 30 ? 0.360 -3.141 3.547 1.00 0.00 30 CYS A O 3
ATOM 1324 N N . GLY A 1 31 ? 1.781 -1.656 4.507 1.00 0.00 31 GLY A N 3
ATOM 1325 C CA . GLY A 1 31 ? 2.255 -2.599 5.513 1.00 0.00 31 GLY A CA 3
ATOM 1326 C C . GLY A 1 31 ? 2.753 -1.925 6.779 1.00 0.00 31 GLY A C 3
ATOM 1327 O O . GLY A 1 31 ? 3.326 -0.833 6.722 1.00 0.00 31 GLY A O 3
ATOM 1331 N N . VAL A 1 32 ? 2.534 -2.589 7.923 1.00 0.00 32 VAL A N 3
ATOM 1332 C CA . VAL A 1 32 ? 2.967 -2.076 9.229 1.00 0.00 32 VAL A CA 3
ATOM 1333 C C . VAL A 1 32 ? 4.343 -2.631 9.612 1.00 0.00 32 VAL A C 3
ATOM 1334 O O . VAL A 1 32 ? 5.307 -1.836 9.659 1.00 0.00 32 VAL A O 3
ATOM 1362 N N . TRP A 1 2 ? -13.001 0.449 0.048 1.00 0.00 2 TRP A N 4
ATOM 1363 C CA . TRP A 1 2 ? -12.350 1.138 -1.073 1.00 0.00 2 TRP A CA 4
ATOM 1364 C C . TRP A 1 2 ? -10.874 1.425 -0.782 1.00 0.00 2 TRP A C 4
ATOM 1365 O O . TRP A 1 2 ? -10.104 1.708 -1.703 1.00 0.00 2 TRP A O 4
ATOM 1386 N N . CYS A 1 3 ? -10.488 1.341 0.502 1.00 0.00 3 CYS A N 4
ATOM 1387 C CA . CYS A 1 3 ? -9.111 1.590 0.933 1.00 0.00 3 CYS A CA 4
ATOM 1388 C C . CYS A 1 3 ? -8.224 0.361 0.716 1.00 0.00 3 CYS A C 4
ATOM 1389 O O . CYS A 1 3 ? -8.719 -0.768 0.641 1.00 0.00 3 CYS A O 4
ATOM 1396 N N . ALA A 1 4 ? -6.912 0.602 0.620 1.00 0.00 4 ALA A N 4
ATOM 1397 C CA . ALA A 1 4 ? -5.923 -0.458 0.419 1.00 0.00 4 ALA A CA 4
ATOM 1398 C C . ALA A 1 4 ? -5.518 -1.087 1.757 1.00 0.00 4 ALA A C 4
ATOM 1399 O O . ALA A 1 4 ? -5.012 -0.398 2.645 1.00 0.00 4 ALA A O 4
ATOM 1406 N N . GLU A 1 5 ? -5.756 -2.397 1.888 1.00 0.00 5 GLU A N 4
ATOM 1407 C CA . GLU A 1 5 ? -5.442 -3.130 3.120 1.00 0.00 5 GLU A CA 4
ATOM 1408 C C . GLU A 1 5 ? -4.002 -3.690 3.092 1.00 0.00 5 GLU A C 4
ATOM 1409 O O . GLU A 1 5 ? -3.148 -3.167 2.370 1.00 0.00 5 GLU A O 4
ATOM 1421 N N . GLU A 1 6 ? -3.750 -4.748 3.881 1.00 0.00 6 GLU A N 4
ATOM 1422 C CA . GLU A 1 6 ? -2.426 -5.379 3.963 1.00 0.00 6 GLU A CA 4
ATOM 1423 C C . GLU A 1 6 ? -2.197 -6.345 2.792 1.00 0.00 6 GLU A C 4
ATOM 1424 O O . GLU A 1 6 ? -2.859 -7.383 2.687 1.00 0.00 6 GLU A O 4
ATOM 1436 N N . GLY A 1 7 ? -1.259 -5.972 1.917 1.00 0.00 7 GLY A N 4
ATOM 1437 C CA . GLY A 1 7 ? -0.939 -6.785 0.751 1.00 0.00 7 GLY A CA 4
ATOM 1438 C C . GLY A 1 7 ? -1.507 -6.207 -0.537 1.00 0.00 7 GLY A C 4
ATOM 1439 O O . GLY A 1 7 ? -1.466 -6.860 -1.584 1.00 0.00 7 GLY A O 4
ATOM 1443 N N . GLU A 1 8 ? -2.037 -4.982 -0.449 1.00 0.00 8 GLU A N 4
ATOM 1444 C CA . GLU A 1 8 ? -2.619 -4.290 -1.598 1.00 0.00 8 GLU A CA 4
ATOM 1445 C C . GLU A 1 8 ? -1.836 -3.017 -1.911 1.00 0.00 8 GLU A C 4
ATOM 1446 O O . GLU A 1 8 ? -1.137 -2.482 -1.045 1.00 0.00 8 GLU A O 4
ATOM 1458 N N . SER A 1 9 ? -1.970 -2.534 -3.152 1.00 0.00 9 SER A N 4
ATOM 1459 C CA . SER A 1 9 ? -1.272 -1.328 -3.606 1.00 0.00 9 SER A CA 4
ATOM 1460 C C . SER A 1 9 ? -1.977 -0.054 -3.142 1.00 0.00 9 SER A C 4
ATOM 1461 O O . SER A 1 9 ? -3.196 0.080 -3.291 1.00 0.00 9 SER A O 4
ATOM 1469 N N . CYS A 1 10 ? -1.194 0.870 -2.580 1.00 0.00 10 CYS A N 4
ATOM 1470 C CA . CYS A 1 10 ? -1.722 2.144 -2.091 1.00 0.00 10 CYS A CA 4
ATOM 1471 C C . CYS A 1 10 ? -1.448 3.274 -3.098 1.00 0.00 10 CYS A C 4
ATOM 1472 O O . CYS A 1 10 ? -1.291 4.443 -2.723 1.00 0.00 10 CYS A O 4
ATOM 1479 N N . GLU A 1 11 ? -1.420 2.906 -4.387 1.00 0.00 11 GLU A N 4
ATOM 1480 C CA . GLU A 1 11 ? -1.172 3.855 -5.479 1.00 0.00 11 GLU A CA 4
ATOM 1481 C C . GLU A 1 11 ? -2.467 4.542 -5.943 1.00 0.00 11 GLU A C 4
ATOM 1482 O O . GLU A 1 11 ? -2.424 5.518 -6.698 1.00 0.00 11 GLU A O 4
ATOM 1494 N N . VAL A 1 12 ? -3.609 4.019 -5.479 1.00 0.00 12 VAL A N 4
ATOM 1495 C CA . VAL A 1 12 ? -4.919 4.555 -5.834 1.00 0.00 12 VAL A CA 4
ATOM 1496 C C . VAL A 1 12 ? -5.678 4.983 -4.565 1.00 0.00 12 VAL A C 4
ATOM 1497 O O . VAL A 1 12 ? -6.380 5.998 -4.566 1.00 0.00 12 VAL A O 4
ATOM 1510 N N . TYR A 1 13 ? -5.517 4.192 -3.496 1.00 0.00 13 TYR A N 4
ATOM 1511 C CA . TYR A 1 13 ? -6.156 4.467 -2.215 1.00 0.00 13 TYR A CA 4
ATOM 1512 C C . TYR A 1 13 ? -5.178 4.249 -1.050 1.00 0.00 13 TYR A C 4
ATOM 1513 O O . TYR A 1 13 ? -4.247 3.449 -1.166 1.00 0.00 13 TYR A O 4
ATOM 1531 N N . PRO A 1 14 ? -5.382 4.959 0.101 1.00 0.00 14 PRO A N 4
ATOM 1532 C CA . PRO A 1 14 ? -4.516 4.837 1.298 1.00 0.00 14 PRO A CA 4
ATOM 1533 C C . PRO A 1 14 ? -4.665 3.476 2.001 1.00 0.00 14 PRO A C 4
ATOM 1534 O O . PRO A 1 14 ? -5.329 2.581 1.475 1.00 0.00 14 PRO A O 4
ATOM 1545 N N . CYS A 1 15 ? -4.043 3.328 3.182 1.00 0.00 15 CYS A N 4
ATOM 1546 C CA . CYS A 1 15 ? -4.130 2.085 3.955 1.00 0.00 15 CYS A CA 4
ATOM 1547 C C . CYS A 1 15 ? -5.440 2.041 4.757 1.00 0.00 15 CYS A C 4
ATOM 1548 O O . CYS A 1 15 ? -6.196 3.019 4.764 1.00 0.00 15 CYS A O 4
ATOM 1555 N N . CYS A 1 16 ? -5.704 0.913 5.431 1.00 0.00 16 CYS A N 4
ATOM 1556 C CA . CYS A 1 16 ? -6.944 0.749 6.191 1.00 0.00 16 CYS A CA 4
ATOM 1557 C C . CYS A 1 16 ? -6.702 0.599 7.697 1.00 0.00 16 CYS A C 4
ATOM 1558 O O . CYS A 1 16 ? -7.255 1.364 8.492 1.00 0.00 16 CYS A O 4
ATOM 1565 N N . ASP A 1 17 ? -5.876 -0.386 8.083 1.00 0.00 17 ASP A N 4
ATOM 1566 C CA . ASP A 1 17 ? -5.577 -0.654 9.500 1.00 0.00 17 ASP A CA 4
ATOM 1567 C C . ASP A 1 17 ? -4.441 0.234 10.040 1.00 0.00 17 ASP A C 4
ATOM 1568 O O . ASP A 1 17 ? -3.933 0.004 11.146 1.00 0.00 17 ASP A O 4
ATOM 1577 N N . GLY A 1 18 ? -4.064 1.259 9.265 1.00 0.00 18 GLY A N 4
ATOM 1578 C CA . GLY A 1 18 ? -2.992 2.166 9.665 1.00 0.00 18 GLY A CA 4
ATOM 1579 C C . GLY A 1 18 ? -1.629 1.693 9.192 1.00 0.00 18 GLY A C 4
ATOM 1580 O O . GLY A 1 18 ? -0.624 1.877 9.886 1.00 0.00 18 GLY A O 4
ATOM 1584 N N . LEU A 1 19 ? -1.608 1.082 8.000 1.00 0.00 19 LEU A N 4
ATOM 1585 C CA . LEU A 1 19 ? -0.383 0.553 7.391 1.00 0.00 19 LEU A CA 4
ATOM 1586 C C . LEU A 1 19 ? 0.437 1.663 6.724 1.00 0.00 19 LEU A C 4
ATOM 1587 O O . LEU A 1 19 ? -0.051 2.781 6.533 1.00 0.00 19 LEU A O 4
ATOM 1603 N N . ILE A 1 20 ? 1.686 1.334 6.383 1.00 0.00 20 ILE A N 4
ATOM 1604 C CA . ILE A 1 20 ? 2.601 2.276 5.739 1.00 0.00 20 ILE A CA 4
ATOM 1605 C C . ILE A 1 20 ? 2.830 1.876 4.280 1.00 0.00 20 ILE A C 4
ATOM 1606 O O . ILE A 1 20 ? 2.887 0.689 3.954 1.00 0.00 20 ILE A O 4
ATOM 1622 N N . CYS A 1 21 ? 2.971 2.889 3.418 1.00 0.00 21 CYS A N 4
ATOM 1623 C CA . CYS A 1 21 ? 3.225 2.677 1.994 1.00 0.00 21 CYS A CA 4
ATOM 1624 C C . CYS A 1 21 ? 4.714 2.425 1.754 1.00 0.00 21 CYS A C 4
ATOM 1625 O O . CYS A 1 21 ? 5.534 3.351 1.803 1.00 0.00 21 CYS A O 4
ATOM 1632 N N . TYR A 1 22 ? 5.047 1.154 1.518 1.00 0.00 22 TYR A N 4
ATOM 1633 C CA . TYR A 1 22 ? 6.421 0.737 1.279 1.00 0.00 22 TYR A CA 4
ATOM 1634 C C . TYR A 1 22 ? 6.842 1.001 -0.168 1.00 0.00 22 TYR A C 4
ATOM 1635 O O . TYR A 1 22 ? 6.046 0.794 -1.083 1.00 0.00 22 TYR A O 4
ATOM 1653 N N . PRO A 1 23 ? 8.106 1.465 -0.393 1.00 0.00 23 PRO A N 4
ATOM 1654 C CA . PRO A 1 23 ? 8.628 1.750 -1.747 1.00 0.00 23 PRO A CA 4
ATOM 1655 C C . PRO A 1 23 ? 8.855 0.464 -2.563 1.00 0.00 23 PRO A C 4
ATOM 1656 O O . PRO A 1 23 ? 9.987 0.113 -2.919 1.00 0.00 23 PRO A O 4
ATOM 1667 N N . THR A 1 24 ? 7.747 -0.222 -2.851 1.00 0.00 24 THR A N 4
ATOM 1668 C CA . THR A 1 24 ? 7.771 -1.479 -3.596 1.00 0.00 24 THR A CA 4
ATOM 1669 C C . THR A 1 24 ? 7.515 -1.234 -5.081 1.00 0.00 24 THR A C 4
ATOM 1670 O O . THR A 1 24 ? 6.835 -0.269 -5.447 1.00 0.00 24 THR A O 4
ATOM 1681 N N . PHE A 1 25 ? 8.061 -2.111 -5.923 1.00 0.00 25 PHE A N 4
ATOM 1682 C CA . PHE A 1 25 ? 7.900 -1.987 -7.364 1.00 0.00 25 PHE A CA 4
ATOM 1683 C C . PHE A 1 25 ? 6.923 -3.031 -7.915 1.00 0.00 25 PHE A C 4
ATOM 1684 O O . PHE A 1 25 ? 6.885 -4.161 -7.423 1.00 0.00 25 PHE A O 4
ATOM 1701 N N . PRO A 1 26 ? 6.115 -2.656 -8.952 1.00 0.00 26 PRO A N 4
ATOM 1702 C CA . PRO A 1 26 ? 6.128 -1.313 -9.570 1.00 0.00 26 PRO A CA 4
ATOM 1703 C C . PRO A 1 26 ? 5.396 -0.257 -8.734 1.00 0.00 26 PRO A C 4
ATOM 1704 O O . PRO A 1 26 ? 5.773 0.920 -8.743 1.00 0.00 26 PRO A O 4
ATOM 1715 N N . GLU A 1 27 ? 4.354 -0.691 -8.016 1.00 0.00 27 GLU A N 4
ATOM 1716 C CA . GLU A 1 27 ? 3.558 0.203 -7.171 1.00 0.00 27 GLU A CA 4
ATOM 1717 C C . GLU A 1 27 ? 3.720 -0.155 -5.681 1.00 0.00 27 GLU A C 4
ATOM 1718 O O . GLU A 1 27 ? 3.836 -1.336 -5.348 1.00 0.00 27 GLU A O 4
ATOM 1730 N N . PRO A 1 28 ? 3.725 0.862 -4.755 1.00 0.00 28 PRO A N 4
ATOM 1731 C CA . PRO A 1 28 ? 3.886 0.628 -3.298 1.00 0.00 28 PRO A CA 4
ATOM 1732 C C . PRO A 1 28 ? 2.749 -0.191 -2.673 1.00 0.00 28 PRO A C 4
ATOM 1733 O O . PRO A 1 28 ? 1.640 -0.243 -3.216 1.00 0.00 28 PRO A O 4
ATOM 1744 N N . ILE A 1 29 ? 3.047 -0.821 -1.531 1.00 0.00 29 ILE A N 4
ATOM 1745 C CA . ILE A 1 29 ? 2.074 -1.645 -0.807 1.00 0.00 29 ILE A CA 4
ATOM 1746 C C . ILE A 1 29 ? 1.908 -1.121 0.624 1.00 0.00 29 ILE A C 4
ATOM 1747 O O . ILE A 1 29 ? 2.822 -0.496 1.174 1.00 0.00 29 ILE A O 4
ATOM 1763 N N . CYS A 1 30 ? 0.739 -1.390 1.215 1.00 0.00 30 CYS A N 4
ATOM 1764 C CA . CYS A 1 30 ? 0.429 -0.963 2.577 1.00 0.00 30 CYS A CA 4
ATOM 1765 C C . CYS A 1 30 ? 0.840 -2.037 3.593 1.00 0.00 30 CYS A C 4
ATOM 1766 O O . CYS A 1 30 ? 0.344 -3.169 3.543 1.00 0.00 30 CYS A O 4
ATOM 1773 N N . GLY A 1 31 ? 1.754 -1.671 4.500 1.00 0.00 31 GLY A N 4
ATOM 1774 C CA . GLY A 1 31 ? 2.230 -2.601 5.516 1.00 0.00 31 GLY A CA 4
ATOM 1775 C C . GLY A 1 31 ? 2.746 -1.905 6.762 1.00 0.00 31 GLY A C 4
ATOM 1776 O O . GLY A 1 31 ? 3.350 -0.832 6.6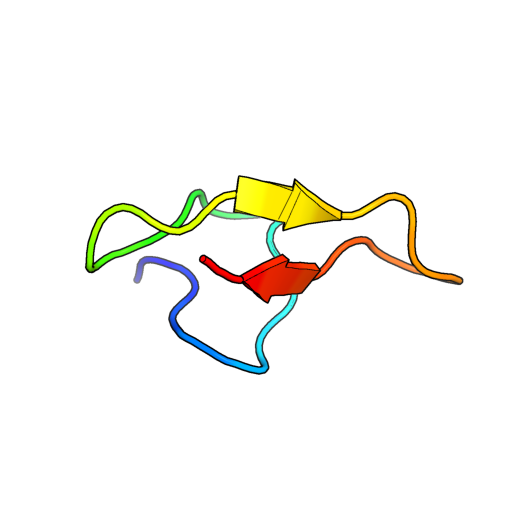73 1.00 0.00 31 GLY A O 4
ATOM 1780 N N . VAL A 1 32 ? 2.507 -2.528 7.925 1.00 0.00 32 VAL A N 4
ATOM 1781 C CA . VAL A 1 32 ? 2.952 -1.985 9.218 1.00 0.00 32 VAL A CA 4
ATOM 1782 C C . VAL A 1 32 ? 4.347 -2.502 9.587 1.00 0.00 32 VAL A C 4
ATOM 1783 O O . VAL A 1 32 ? 4.484 -3.719 9.841 1.00 0.00 32 VAL A O 4
ATOM 1811 N N . TRP A 1 2 ? -12.799 -0.154 -0.261 1.00 0.00 2 TRP A N 5
ATOM 1812 C CA . TRP A 1 2 ? -12.280 0.906 -1.131 1.00 0.00 2 TRP A CA 5
ATOM 1813 C C . TRP A 1 2 ? -10.814 1.213 -0.824 1.00 0.00 2 TRP A C 5
ATOM 1814 O O . TRP A 1 2 ? -10.035 1.508 -1.734 1.00 0.00 2 TRP A O 5
ATOM 1835 N N . CYS A 1 3 ? -10.451 1.129 0.463 1.00 0.00 3 CYS A N 5
ATOM 1836 C CA . CYS A 1 3 ? -9.085 1.401 0.919 1.00 0.00 3 CYS A CA 5
ATOM 1837 C C . CYS A 1 3 ? -8.173 0.188 0.716 1.00 0.00 3 CYS A C 5
ATOM 1838 O O . CYS A 1 3 ? -8.644 -0.949 0.625 1.00 0.00 3 CYS A O 5
ATOM 1845 N N . ALA A 1 4 ? -6.867 0.456 0.652 1.00 0.00 4 ALA A N 5
ATOM 1846 C CA . ALA A 1 4 ? -5.849 -0.578 0.466 1.00 0.00 4 ALA A CA 5
ATOM 1847 C C . ALA A 1 4 ? -5.434 -1.181 1.810 1.00 0.00 4 ALA A C 5
ATOM 1848 O O . ALA A 1 4 ? -4.896 -0.486 2.674 1.00 0.00 4 ALA A O 5
ATOM 1855 N N . GLU A 1 5 ? -5.698 -2.484 1.973 1.00 0.00 5 GLU A N 5
ATOM 1856 C CA . GLU A 1 5 ? -5.374 -3.200 3.212 1.00 0.00 5 GLU A CA 5
ATOM 1857 C C . GLU A 1 5 ? -3.941 -3.773 3.166 1.00 0.00 5 GLU A C 5
ATOM 1858 O O . GLU A 1 5 ? -3.086 -3.245 2.447 1.00 0.00 5 GLU A O 5
ATOM 1870 N N . GLU A 1 6 ? -3.691 -4.847 3.934 1.00 0.00 6 GLU A N 5
ATOM 1871 C CA . GLU A 1 6 ? -2.368 -5.488 3.987 1.00 0.00 6 GLU A CA 5
ATOM 1872 C C . GLU A 1 6 ? -2.151 -6.407 2.775 1.00 0.00 6 GLU A C 5
ATOM 1873 O O . GLU A 1 6 ? -2.746 -7.489 2.681 1.00 0.00 6 GLU A O 5
ATOM 1885 N N . GLY A 1 7 ? -1.308 -5.944 1.852 1.00 0.00 7 GLY A N 5
ATOM 1886 C CA . GLY A 1 7 ? -1.014 -6.699 0.640 1.00 0.00 7 GLY A CA 5
ATOM 1887 C C . GLY A 1 7 ? -1.613 -6.057 -0.603 1.00 0.00 7 GLY A C 5
ATOM 1888 O O . GLY A 1 7 ? -1.613 -6.663 -1.678 1.00 0.00 7 GLY A O 5
ATOM 1892 N N . GLU A 1 8 ? -2.121 -4.828 -0.444 1.00 0.00 8 GLU A N 5
ATOM 1893 C CA . GLU A 1 8 ? -2.728 -4.077 -1.544 1.00 0.00 8 GLU A CA 5
ATOM 1894 C C . GLU A 1 8 ? -1.873 -2.865 -1.900 1.00 0.00 8 GLU A C 5
ATOM 1895 O O . GLU A 1 8 ? -1.110 -2.370 -1.065 1.00 0.00 8 GLU A O 5
ATOM 1907 N N . SER A 1 9 ? -2.018 -2.387 -3.141 1.00 0.00 9 SER A N 5
ATOM 1908 C CA . SER A 1 9 ? -1.266 -1.228 -3.624 1.00 0.00 9 SER A CA 5
ATOM 1909 C C . SER A 1 9 ? -1.936 0.076 -3.190 1.00 0.00 9 SER A C 5
ATOM 1910 O O . SER A 1 9 ? -3.137 0.266 -3.406 1.00 0.00 9 SER A O 5
ATOM 1918 N N . CYS A 1 10 ? -1.147 0.964 -2.579 1.00 0.00 10 CYS A N 5
ATOM 1919 C CA . CYS A 1 10 ? -1.655 2.253 -2.104 1.00 0.00 10 CYS A CA 5
ATOM 1920 C C . CYS A 1 10 ? -1.377 3.363 -3.129 1.00 0.00 10 CYS A C 5
ATOM 1921 O O . CYS A 1 10 ? -1.162 4.529 -2.772 1.00 0.00 10 CYS A O 5
ATOM 1928 N N . GLU A 1 11 ? -1.413 2.980 -4.410 1.00 0.00 11 GLU A N 5
ATOM 1929 C CA . GLU A 1 11 ? -1.177 3.907 -5.522 1.00 0.00 11 GLU A CA 5
ATOM 1930 C C . GLU A 1 11 ? -2.487 4.562 -5.995 1.00 0.00 11 GLU A C 5
ATOM 1931 O O . GLU A 1 11 ? -2.463 5.512 -6.783 1.00 0.00 11 GLU A O 5
ATOM 1943 N N . VAL A 1 12 ? -3.616 4.036 -5.501 1.00 0.00 12 VAL A N 5
ATOM 1944 C CA . VAL A 1 12 ? -4.937 4.542 -5.854 1.00 0.00 12 VAL A CA 5
ATOM 1945 C C . VAL A 1 12 ? -5.708 4.937 -4.581 1.00 0.00 12 VAL A C 5
ATOM 1946 O O . VAL A 1 12 ? -6.419 5.948 -4.565 1.00 0.00 12 VAL A O 5
ATOM 1959 N N . TYR A 1 13 ? -5.553 4.125 -3.526 1.00 0.00 13 TYR A N 5
ATOM 1960 C CA . TYR A 1 13 ? -6.203 4.371 -2.246 1.00 0.00 13 TYR A CA 5
ATOM 1961 C C . TYR A 1 13 ? -5.222 4.175 -1.078 1.00 0.00 13 TYR A C 5
ATOM 1962 O O . TYR A 1 13 ? -4.270 3.401 -1.194 1.00 0.00 13 TYR A O 5
ATOM 1980 N N . PRO A 1 14 ? -5.452 4.878 0.072 1.00 0.00 14 PRO A N 5
ATOM 1981 C CA . PRO A 1 14 ? -4.588 4.779 1.274 1.00 0.00 14 PRO A CA 5
ATOM 1982 C C . PRO A 1 14 ? -4.705 3.417 1.978 1.00 0.00 14 PRO A C 5
ATOM 1983 O O . PRO A 1 14 ? -5.334 2.501 1.447 1.00 0.00 14 PRO A O 5
ATOM 1994 N N . CYS A 1 15 ? -4.093 3.292 3.168 1.00 0.00 15 CYS A N 5
ATOM 1995 C CA . CYS A 1 15 ? -4.154 2.052 3.945 1.00 0.00 15 CYS A CA 5
ATOM 1996 C C . CYS A 1 15 ? -5.469 1.983 4.738 1.00 0.00 15 CYS A C 5
ATOM 1997 O O . CYS A 1 15 ? -6.246 2.945 4.736 1.00 0.00 15 CYS A O 5
ATOM 2004 N N . CYS A 1 16 ? -5.714 0.853 5.415 1.00 0.00 16 CYS A N 5
ATOM 2005 C CA . CYS A 1 16 ? -6.955 0.666 6.167 1.00 0.00 16 CYS A CA 5
ATOM 2006 C C . CYS A 1 16 ? -6.724 0.566 7.680 1.00 0.00 16 CYS A C 5
ATOM 2007 O O . CYS A 1 16 ? -7.317 1.329 8.449 1.00 0.00 16 CYS A O 5
ATOM 2014 N N . ASP A 1 17 ? -5.864 -0.373 8.098 1.00 0.00 17 ASP A N 5
ATOM 2015 C CA . ASP A 1 17 ? -5.569 -0.590 9.525 1.00 0.00 17 ASP A CA 5
ATOM 2016 C C . ASP A 1 17 ? -4.445 0.327 10.038 1.00 0.00 17 ASP A C 5
ATOM 2017 O O . ASP A 1 17 ? -3.936 0.136 11.150 1.00 0.00 17 ASP A O 5
ATOM 2026 N N . GLY A 1 18 ? -4.081 1.334 9.232 1.00 0.00 18 GLY A N 5
ATOM 2027 C CA . GLY A 1 18 ? -3.018 2.265 9.605 1.00 0.00 18 GLY A CA 5
ATOM 2028 C C . GLY A 1 18 ? -1.648 1.782 9.161 1.00 0.00 18 GLY A C 5
ATOM 2029 O O . GLY A 1 18 ? -0.655 1.975 9.868 1.00 0.00 18 GLY A O 5
ATOM 2033 N N . LEU A 1 19 ? -1.610 1.154 7.980 1.00 0.00 19 LEU A N 5
ATOM 2034 C CA . LEU A 1 19 ? -0.379 0.612 7.397 1.00 0.00 19 LEU A CA 5
ATOM 2035 C C . LEU A 1 19 ? 0.458 1.708 6.726 1.00 0.00 19 LEU A C 5
ATOM 2036 O O . LEU A 1 19 ? -0.020 2.825 6.511 1.00 0.00 19 LEU A O 5
ATOM 2052 N N . ILE A 1 20 ? 1.710 1.365 6.412 1.00 0.00 20 ILE A N 5
ATOM 2053 C CA . ILE A 1 20 ? 2.641 2.292 5.766 1.00 0.00 20 ILE A CA 5
ATOM 2054 C C . ILE A 1 20 ? 2.860 1.889 4.306 1.00 0.00 20 ILE A C 5
ATOM 2055 O O . ILE A 1 20 ? 2.887 0.701 3.977 1.00 0.00 20 ILE A O 5
ATOM 2071 N N . CYS A 1 21 ? 3.026 2.898 3.446 1.00 0.00 21 CYS A N 5
ATOM 2072 C CA . CYS A 1 21 ? 3.275 2.684 2.022 1.00 0.00 21 CYS A CA 5
ATOM 2073 C C . CYS A 1 21 ? 4.758 2.403 1.783 1.00 0.00 21 CYS A C 5
ATOM 2074 O O . CYS A 1 21 ? 5.599 3.308 1.845 1.00 0.00 21 CYS A O 5
ATOM 2081 N N . TYR A 1 22 ? 5.067 1.129 1.532 1.00 0.00 22 TYR A N 5
ATOM 2082 C CA . TYR A 1 22 ? 6.434 0.688 1.289 1.00 0.00 22 TYR A CA 5
ATOM 2083 C C . TYR A 1 22 ? 6.861 0.951 -0.157 1.00 0.00 22 TYR A C 5
ATOM 2084 O O . TYR A 1 22 ? 6.063 0.757 -1.071 1.00 0.00 22 TYR A O 5
ATOM 2102 N N . PRO A 1 23 ? 8.131 1.399 -0.378 1.00 0.00 23 PRO A N 5
ATOM 2103 C CA . PRO A 1 23 ? 8.659 1.682 -1.728 1.00 0.00 23 PRO A CA 5
ATOM 2104 C C . PRO A 1 23 ? 8.870 0.395 -2.549 1.00 0.00 23 PRO A C 5
ATOM 2105 O O . PRO A 1 23 ? 10.001 0.025 -2.898 1.00 0.00 23 PRO A O 5
ATOM 2116 N N . THR A 1 24 ? 7.755 -0.273 -2.843 1.00 0.00 24 THR A N 5
ATOM 2117 C CA . THR A 1 24 ? 7.762 -1.528 -3.594 1.00 0.00 24 THR A CA 5
ATOM 2118 C C . THR A 1 24 ? 7.513 -1.275 -5.078 1.00 0.00 24 THR A C 5
ATOM 2119 O O . THR A 1 24 ? 6.850 -0.299 -5.443 1.00 0.00 24 THR A O 5
ATOM 2130 N N . PHE A 1 25 ? 8.047 -2.160 -5.920 1.00 0.00 25 PHE A N 5
ATOM 2131 C CA . PHE A 1 25 ? 7.891 -2.029 -7.361 1.00 0.00 25 PHE A CA 5
ATOM 2132 C C . PHE A 1 25 ? 6.901 -3.058 -7.916 1.00 0.00 25 PHE A C 5
ATOM 2133 O O . PHE A 1 25 ? 6.848 -4.190 -7.430 1.00 0.00 25 PHE A O 5
ATOM 2150 N N . PRO A 1 26 ? 6.100 -2.669 -8.953 1.00 0.00 26 PRO A N 5
ATOM 2151 C CA . PRO A 1 26 ? 6.132 -1.325 -9.567 1.00 0.00 26 PRO A CA 5
ATOM 2152 C C . PRO A 1 26 ? 5.413 -0.261 -8.728 1.00 0.00 26 PRO A C 5
ATOM 2153 O O . PRO A 1 26 ? 5.806 0.909 -8.732 1.00 0.00 26 PRO A O 5
ATOM 2164 N N . GLU A 1 27 ? 4.362 -0.684 -8.015 1.00 0.00 27 GLU A N 5
ATOM 2165 C CA . GLU A 1 27 ? 3.575 0.217 -7.168 1.00 0.00 27 GLU A CA 5
ATOM 2166 C C . GLU A 1 27 ? 3.730 -0.144 -5.678 1.00 0.00 27 GLU A C 5
ATOM 2167 O O . GLU A 1 27 ? 3.826 -1.329 -5.348 1.00 0.00 27 GLU A O 5
ATOM 2179 N N . PRO A 1 28 ? 3.750 0.870 -4.751 1.00 0.00 28 PRO A N 5
ATOM 2180 C CA . PRO A 1 28 ? 3.907 0.632 -3.294 1.00 0.00 28 PRO A CA 5
ATOM 2181 C C . PRO A 1 28 ? 2.756 -0.171 -2.672 1.00 0.00 28 PRO A C 5
ATOM 2182 O O . PRO A 1 28 ? 1.649 -0.205 -3.213 1.00 0.00 28 PRO A O 5
ATOM 2193 N N . ILE A 1 29 ? 3.047 -0.810 -1.532 1.00 0.00 29 ILE A N 5
ATOM 2194 C CA . ILE A 1 29 ? 2.062 -1.623 -0.810 1.00 0.00 29 ILE A CA 5
ATOM 2195 C C . ILE A 1 29 ? 1.899 -1.097 0.620 1.00 0.00 29 ILE A C 5
ATOM 2196 O O . ILE A 1 29 ? 2.816 -0.480 1.173 1.00 0.00 29 ILE A O 5
ATOM 2212 N N . CYS A 1 30 ? 0.724 -1.354 1.205 1.00 0.00 30 CYS A N 5
ATOM 2213 C CA . CYS A 1 30 ? 0.414 -0.923 2.566 1.00 0.00 30 CYS A CA 5
ATOM 2214 C C . CYS A 1 30 ? 0.807 -2.003 3.582 1.00 0.00 30 CYS A C 5
ATOM 2215 O O . CYS A 1 30 ? 0.299 -3.129 3.530 1.00 0.00 30 CYS A O 5
ATOM 2222 N N . GLY A 1 31 ? 1.720 -1.649 4.494 1.00 0.00 31 GLY A N 5
ATOM 2223 C CA . GLY A 1 31 ? 2.180 -2.584 5.513 1.00 0.00 31 GLY A CA 5
ATOM 2224 C C . GLY A 1 31 ? 2.722 -1.894 6.751 1.00 0.00 31 GLY A C 5
ATOM 2225 O O . GLY A 1 31 ? 3.344 -0.832 6.653 1.00 0.00 31 GLY A O 5
ATOM 2229 N N . VAL A 1 32 ? 2.483 -2.507 7.920 1.00 0.00 32 VAL A N 5
ATOM 2230 C CA . VAL A 1 32 ? 2.952 -1.967 9.205 1.00 0.00 32 VAL A CA 5
ATOM 2231 C C . VAL A 1 32 ? 4.341 -2.512 9.562 1.00 0.00 32 VAL A C 5
ATOM 2232 O O . VAL A 1 32 ? 5.302 -1.714 9.568 1.00 0.00 32 VAL A O 5
ATOM 2260 N N . TRP A 1 2 ? -12.853 0.052 -0.157 1.00 0.00 2 TRP A N 6
ATOM 2261 C CA . TRP A 1 2 ? -12.361 1.127 -1.024 1.00 0.00 2 TRP A CA 6
ATOM 2262 C C . TRP A 1 2 ? -10.886 1.425 -0.758 1.00 0.00 2 TRP A C 6
ATOM 2263 O O . TRP A 1 2 ? -10.133 1.735 -1.685 1.00 0.00 2 TRP A O 6
ATOM 2284 N N . CYS A 1 3 ? -10.488 1.317 0.516 1.00 0.00 3 CYS A N 6
ATOM 2285 C CA . CYS A 1 3 ? -9.109 1.573 0.939 1.00 0.00 3 CYS A CA 6
ATOM 2286 C C . CYS A 1 3 ? -8.217 0.350 0.712 1.00 0.00 3 CYS A C 6
ATOM 2287 O O . CYS A 1 3 ? -8.705 -0.781 0.636 1.00 0.00 3 CYS A O 6
ATOM 2294 N N . ALA A 1 4 ? -6.906 0.601 0.608 1.00 0.00 4 ALA A N 6
ATOM 2295 C CA . ALA A 1 4 ? -5.913 -0.454 0.397 1.00 0.00 4 ALA A CA 6
ATOM 2296 C C . ALA A 1 4 ? -5.498 -1.085 1.730 1.00 0.00 4 ALA A C 6
ATOM 2297 O O . ALA A 1 4 ? -4.973 -0.400 2.612 1.00 0.00 4 ALA A O 6
ATOM 2304 N N . GLU A 1 5 ? -5.747 -2.392 1.864 1.00 0.00 5 GLU A N 6
ATOM 2305 C CA . GLU A 1 5 ? -5.425 -3.130 3.093 1.00 0.00 5 GLU A CA 6
ATOM 2306 C C . GLU A 1 5 ? -3.981 -3.679 3.061 1.00 0.00 5 GLU A C 6
ATOM 2307 O O . GLU A 1 5 ? -3.128 -3.143 2.348 1.00 0.00 5 GLU A O 6
ATOM 2319 N N . GLU A 1 6 ? -3.724 -4.746 3.838 1.00 0.00 6 GLU A N 6
ATOM 2320 C CA . GLU A 1 6 ? -2.396 -5.369 3.917 1.00 0.00 6 GLU A CA 6
ATOM 2321 C C . GLU A 1 6 ? -2.159 -6.325 2.740 1.00 0.00 6 GLU A C 6
ATOM 2322 O O . GLU A 1 6 ? -2.820 -7.364 2.624 1.00 0.00 6 GLU A O 6
ATOM 2334 N N . GLY A 1 7 ? -1.216 -5.949 1.875 1.00 0.00 7 GLY A N 6
ATOM 2335 C CA . GLY A 1 7 ? -0.889 -6.754 0.706 1.00 0.00 7 GLY A CA 6
ATOM 2336 C C . GLY A 1 7 ? -1.451 -6.174 -0.583 1.00 0.00 7 GLY A C 6
ATOM 2337 O O . GLY A 1 7 ? -1.373 -6.808 -1.638 1.00 0.00 7 GLY A O 6
ATOM 2341 N N . GLU A 1 8 ? -2.019 -4.965 -0.486 1.00 0.00 8 GLU A N 6
ATOM 2342 C CA . GLU A 1 8 ? -2.603 -4.275 -1.636 1.00 0.00 8 GLU A CA 6
ATOM 2343 C C . GLU A 1 8 ? -1.824 -2.998 -1.946 1.00 0.00 8 GLU A C 6
ATOM 2344 O O . GLU A 1 8 ? -1.123 -2.464 -1.080 1.00 0.00 8 GLU A O 6
ATOM 2356 N N . SER A 1 9 ? -1.962 -2.510 -3.185 1.00 0.00 9 SER A N 6
ATOM 2357 C CA . SER A 1 9 ? -1.270 -1.298 -3.633 1.00 0.00 9 SER A CA 6
ATOM 2358 C C . SER A 1 9 ? -1.978 -0.031 -3.158 1.00 0.00 9 SER A C 6
ATOM 2359 O O . SER A 1 9 ? -3.196 0.100 -3.304 1.00 0.00 9 SER A O 6
ATOM 2367 N N . CYS A 1 10 ? -1.196 0.890 -2.590 1.00 0.00 10 CYS A N 6
ATOM 2368 C CA . CYS A 1 10 ? -1.727 2.159 -2.090 1.00 0.00 10 CYS A CA 6
ATOM 2369 C C . CYS A 1 10 ? -1.458 3.297 -3.089 1.00 0.00 10 CYS A C 6
ATOM 2370 O O . CYS A 1 10 ? -1.301 4.464 -2.706 1.00 0.00 10 CYS A O 6
ATOM 2377 N N . GLU A 1 11 ? -1.434 2.939 -4.380 1.00 0.00 11 GLU A N 6
ATOM 2378 C CA . GLU A 1 11 ? -1.191 3.899 -5.466 1.00 0.00 11 GLU A CA 6
ATOM 2379 C C . GLU A 1 11 ? -2.491 4.582 -5.925 1.00 0.00 11 GLU A C 6
ATOM 2380 O O . GLU A 1 11 ? -2.451 5.564 -6.675 1.00 0.00 11 GLU A O 6
ATOM 2392 N N . VAL A 1 12 ? -3.629 4.051 -5.465 1.00 0.00 12 VAL A N 6
ATOM 2393 C CA . VAL A 1 12 ? -4.942 4.583 -5.818 1.00 0.00 12 VAL A CA 6
ATOM 2394 C C . VAL A 1 12 ? -5.700 5.003 -4.547 1.00 0.00 12 VAL A C 6
ATOM 2395 O O . VAL A 1 12 ? -6.407 6.015 -4.543 1.00 0.00 12 VAL A O 6
ATOM 2408 N N . TYR A 1 13 ? -5.533 4.210 -3.480 1.00 0.00 13 TYR A N 6
ATOM 2409 C CA . TYR A 1 13 ? -6.172 4.478 -2.198 1.00 0.00 13 TYR A CA 6
ATOM 2410 C C . TYR A 1 13 ? -5.192 4.259 -1.034 1.00 0.00 13 TYR A C 6
ATOM 2411 O O . TYR A 1 13 ? -4.256 3.465 -1.157 1.00 0.00 13 TYR A O 6
ATOM 2429 N N . PRO A 1 14 ? -5.399 4.962 0.121 1.00 0.00 14 PRO A N 6
ATOM 2430 C CA . PRO A 1 14 ? -4.530 4.839 1.315 1.00 0.00 14 PRO A CA 6
ATOM 2431 C C . PRO A 1 14 ? -4.674 3.475 2.011 1.00 0.00 14 PRO A C 6
ATOM 2432 O O . PRO A 1 14 ? -5.331 2.578 1.481 1.00 0.00 14 PRO A O 6
ATOM 2443 N N . CYS A 1 15 ? -4.052 3.325 3.194 1.00 0.00 15 CYS A N 6
ATOM 2444 C CA . CYS A 1 15 ? -4.134 2.078 3.959 1.00 0.00 15 CYS A CA 6
ATOM 2445 C C . CYS A 1 15 ? -5.446 2.023 4.760 1.00 0.00 15 CYS A C 6
ATOM 2446 O O . CYS A 1 15 ? -6.207 2.996 4.768 1.00 0.00 15 CYS A O 6
ATOM 2453 N N . CYS A 1 16 ? -5.703 0.892 5.430 1.00 0.00 16 CYS A N 6
ATOM 2454 C CA . CYS A 1 16 ? -6.943 0.718 6.187 1.00 0.00 16 CYS A CA 6
ATOM 2455 C C . CYS A 1 16 ? -6.703 0.566 7.695 1.00 0.00 16 CYS A C 6
ATOM 2456 O O . CYS A 1 16 ? -7.266 1.325 8.490 1.00 0.00 16 CYS A O 6
ATOM 2463 N N . ASP A 1 17 ? -5.867 -0.410 8.079 1.00 0.00 17 ASP A N 6
ATOM 2464 C CA . ASP A 1 17 ? -5.569 -0.677 9.496 1.00 0.00 17 ASP A CA 6
ATOM 2465 C C . ASP A 1 17 ? -4.435 0.214 10.036 1.00 0.00 17 ASP A C 6
ATOM 2466 O O . ASP A 1 17 ? -3.923 -0.019 11.139 1.00 0.00 17 ASP A O 6
ATOM 2475 N N . GLY A 1 18 ? -4.068 1.246 9.265 1.00 0.00 18 GLY A N 6
ATOM 2476 C CA . GLY A 1 18 ? -2.999 2.156 9.666 1.00 0.00 18 GLY A CA 6
ATOM 2477 C C . GLY A 1 18 ? -1.632 1.687 9.194 1.00 0.00 18 GLY A C 6
ATOM 2478 O O . GLY A 1 18 ? -0.630 1.872 9.891 1.00 0.00 18 GLY A O 6
ATOM 2482 N N . LEU A 1 19 ? -1.608 1.078 8.002 1.00 0.00 19 LEU A N 6
ATOM 2483 C CA . LEU A 1 19 ? -0.383 0.553 7.393 1.00 0.00 19 LEU A CA 6
ATOM 2484 C C . LEU A 1 19 ? 0.438 1.665 6.729 1.00 0.00 19 LEU A C 6
ATOM 2485 O O . LEU A 1 19 ? -0.053 2.783 6.541 1.00 0.00 19 LEU A O 6
ATOM 2501 N N . ILE A 1 20 ? 1.686 1.339 6.387 1.00 0.00 20 ILE A N 6
ATOM 2502 C CA . ILE A 1 20 ? 2.598 2.285 5.743 1.00 0.00 20 ILE A CA 6
ATOM 2503 C C . ILE A 1 20 ? 2.830 1.888 4.285 1.00 0.00 20 ILE A C 6
ATOM 2504 O O . ILE A 1 20 ? 2.890 0.701 3.957 1.00 0.00 20 ILE A O 6
ATOM 2520 N N . CYS A 1 21 ? 2.966 2.901 3.423 1.00 0.00 21 CYS A N 6
ATOM 2521 C CA . CYS A 1 21 ? 3.221 2.693 2.000 1.00 0.00 21 CYS A CA 6
ATOM 2522 C C . CYS A 1 21 ? 4.710 2.445 1.760 1.00 0.00 21 CYS A C 6
ATOM 2523 O O . CYS A 1 21 ? 5.528 3.372 1.810 1.00 0.00 21 CYS A O 6
ATOM 2530 N N . TYR A 1 22 ? 5.047 1.175 1.521 1.00 0.00 22 TYR A N 6
ATOM 2531 C CA . TYR A 1 22 ? 6.423 0.763 1.281 1.00 0.00 22 TYR A CA 6
ATOM 2532 C C . TYR A 1 22 ? 6.841 1.021 -0.168 1.00 0.00 22 TYR A C 6
ATOM 2533 O O . TYR A 1 22 ? 6.044 0.805 -1.080 1.00 0.00 22 TYR A O 6
ATOM 2551 N N . PRO A 1 23 ? 8.103 1.486 -0.398 1.00 0.00 23 PRO A N 6
ATOM 2552 C CA . PRO A 1 23 ? 8.623 1.767 -1.753 1.00 0.00 23 PRO A CA 6
ATOM 2553 C C . PRO A 1 23 ? 8.854 0.477 -2.563 1.00 0.00 23 PRO A C 6
ATOM 2554 O O . PRO A 1 23 ? 9.986 0.129 -2.920 1.00 0.00 23 PRO A O 6
ATOM 2565 N N . THR A 1 24 ? 7.748 -0.218 -2.841 1.00 0.00 24 THR A N 6
ATOM 2566 C CA . THR A 1 24 ? 7.776 -1.481 -3.577 1.00 0.00 24 THR A CA 6
ATOM 2567 C C . THR A 1 24 ? 7.517 -1.251 -5.062 1.00 0.00 24 THR A C 6
ATOM 2568 O O . THR A 1 24 ? 6.848 -0.284 -5.439 1.00 0.00 24 THR A O 6
ATOM 2579 N N . PHE A 1 25 ? 8.051 -2.145 -5.896 1.00 0.00 25 PHE A N 6
ATOM 2580 C CA . PHE A 1 25 ? 7.885 -2.038 -7.338 1.00 0.00 25 PHE A CA 6
ATOM 2581 C C . PHE A 1 25 ? 6.920 -3.100 -7.874 1.00 0.00 25 PHE A C 6
ATOM 2582 O O . PHE A 1 25 ? 6.903 -4.229 -7.371 1.00 0.00 25 PHE A O 6
ATOM 2599 N N . PRO A 1 26 ? 6.101 -2.750 -8.910 1.00 0.00 26 PRO A N 6
ATOM 2600 C CA . PRO A 1 26 ? 6.090 -1.413 -9.542 1.00 0.00 26 PRO A CA 6
ATOM 2601 C C . PRO A 1 26 ? 5.373 -0.350 -8.698 1.00 0.00 26 PRO A C 6
ATOM 2602 O O . PRO A 1 26 ? 5.785 0.812 -8.682 1.00 0.00 26 PRO A O 6
ATOM 2613 N N . GLU A 1 27 ? 4.302 -0.761 -8.003 1.00 0.00 27 GLU A N 6
ATOM 2614 C CA . GLU A 1 27 ? 3.529 0.151 -7.157 1.00 0.00 27 GLU A CA 6
ATOM 2615 C C . GLU A 1 27 ? 3.710 -0.186 -5.663 1.00 0.00 27 GLU A C 6
ATOM 2616 O O . GLU A 1 27 ? 3.841 -1.364 -5.319 1.00 0.00 27 GLU A O 6
ATOM 2628 N N . PRO A 1 28 ? 3.717 0.840 -4.750 1.00 0.00 28 PRO A N 6
ATOM 2629 C CA . PRO A 1 28 ? 3.889 0.622 -3.293 1.00 0.00 28 PRO A CA 6
ATOM 2630 C C . PRO A 1 28 ? 2.753 -0.191 -2.660 1.00 0.00 28 PRO A C 6
ATOM 2631 O O . PRO A 1 28 ? 1.640 -0.238 -3.193 1.00 0.00 28 PRO A O 6
ATOM 2642 N N . ILE A 1 29 ? 3.055 -0.823 -1.522 1.00 0.00 29 ILE A N 6
ATOM 2643 C CA . ILE A 1 29 ? 2.082 -1.645 -0.796 1.00 0.00 29 ILE A CA 6
ATOM 2644 C C . ILE A 1 29 ? 1.919 -1.121 0.636 1.00 0.00 29 ILE A C 6
ATOM 2645 O O . ILE A 1 29 ? 2.836 -0.505 1.189 1.00 0.00 29 ILE A O 6
ATOM 2661 N N . CYS A 1 30 ? 0.745 -1.379 1.221 1.00 0.00 30 CYS A N 6
ATOM 2662 C CA . CYS A 1 30 ? 0.435 -0.952 2.582 1.00 0.00 30 CYS A CA 6
ATOM 2663 C C . CYS A 1 30 ? 0.844 -2.025 3.600 1.00 0.00 30 CYS A C 6
ATOM 2664 O O . CYS A 1 30 ? 0.348 -3.156 3.552 1.00 0.00 30 CYS A O 6
ATOM 2671 N N . GLY A 1 31 ? 1.759 -1.659 4.506 1.00 0.00 31 GLY A N 6
ATOM 2672 C CA . GLY A 1 31 ? 2.236 -2.589 5.523 1.00 0.00 31 GLY A CA 6
ATOM 2673 C C . GLY A 1 31 ? 2.746 -1.892 6.771 1.00 0.00 31 GLY A C 6
ATOM 2674 O O . GLY A 1 31 ? 3.352 -0.821 6.684 1.00 0.00 31 GLY A O 6
ATOM 2678 N N . VAL A 1 32 ? 2.502 -2.514 7.934 1.00 0.00 32 VAL A N 6
ATOM 2679 C CA . VAL A 1 32 ? 2.941 -1.969 9.228 1.00 0.00 32 VAL A CA 6
ATOM 2680 C C . VAL A 1 32 ? 4.339 -2.481 9.598 1.00 0.00 32 VAL A C 6
ATOM 2681 O O . VAL A 1 32 ? 5.280 -1.658 9.621 1.00 0.00 32 VAL A O 6
ATOM 2709 N N . TRP A 1 2 ? -12.910 0.147 0.008 1.00 0.00 2 TRP A N 7
ATOM 2710 C CA . TRP A 1 2 ? -12.283 0.902 -1.082 1.00 0.00 2 TRP A CA 7
ATOM 2711 C C . TRP A 1 2 ? -10.815 1.216 -0.779 1.00 0.00 2 TRP A C 7
ATOM 2712 O O . TRP A 1 2 ? -10.044 1.521 -1.693 1.00 0.00 2 TRP A O 7
ATOM 2733 N N . CYS A 1 3 ? -10.439 1.136 0.509 1.00 0.00 3 CYS A N 7
ATOM 2734 C CA . CYS A 1 3 ? -9.070 1.411 0.952 1.00 0.00 3 CYS A CA 7
ATOM 2735 C C . CYS A 1 3 ? -8.162 0.196 0.746 1.00 0.00 3 CYS A C 7
ATOM 2736 O O . CYS A 1 3 ? -8.636 -0.942 0.670 1.00 0.00 3 CYS A O 7
ATOM 2743 N N . ALA A 1 4 ? -6.855 0.462 0.660 1.00 0.00 4 ALA A N 7
ATOM 2744 C CA . ALA A 1 4 ? -5.843 -0.576 0.466 1.00 0.00 4 ALA A CA 7
ATOM 2745 C C . ALA A 1 4 ? -5.416 -1.180 1.808 1.00 0.00 4 ALA A C 7
ATOM 2746 O O . ALA A 1 4 ? -4.861 -0.487 2.664 1.00 0.00 4 ALA A O 7
ATOM 2753 N N . GLU A 1 5 ? -5.690 -2.478 1.977 1.00 0.00 5 GLU A N 7
ATOM 2754 C CA . GLU A 1 5 ? -5.359 -3.195 3.216 1.00 0.00 5 GLU A CA 7
ATOM 2755 C C . GLU A 1 5 ? -3.926 -3.771 3.162 1.00 0.00 5 GLU A C 7
ATOM 2756 O O . GLU A 1 5 ? -3.073 -3.243 2.444 1.00 0.00 5 GLU A O 7
ATOM 2768 N N . GLU A 1 6 ? -3.675 -4.849 3.929 1.00 0.00 6 GLU A N 7
ATOM 2769 C CA . GLU A 1 6 ? -2.354 -5.492 3.976 1.00 0.00 6 GLU A CA 7
ATOM 2770 C C . GLU A 1 6 ? -2.140 -6.409 2.764 1.00 0.00 6 GLU A C 7
ATOM 2771 O O . GLU A 1 6 ? -2.739 -7.487 2.665 1.00 0.00 6 GLU A O 7
ATOM 2783 N N . GLY A 1 7 ? -1.290 -5.949 1.842 1.00 0.00 7 GLY A N 7
ATOM 2784 C CA . GLY A 1 7 ? -0.998 -6.702 0.630 1.00 0.00 7 GLY A CA 7
ATOM 2785 C C . GLY A 1 7 ? -1.604 -6.067 -0.611 1.00 0.00 7 GLY A C 7
ATOM 2786 O O . GLY A 1 7 ? -1.601 -6.674 -1.686 1.00 0.00 7 GLY A O 7
ATOM 2790 N N . GLU A 1 8 ? -2.120 -4.841 -0.454 1.00 0.00 8 GLU A N 7
ATOM 2791 C CA . GLU A 1 8 ? -2.735 -4.097 -1.553 1.00 0.00 8 GLU A CA 7
ATOM 2792 C C . GLU A 1 8 ? -1.881 -2.889 -1.924 1.00 0.00 8 GLU A C 7
ATOM 2793 O O . GLU A 1 8 ? -1.104 -2.393 -1.102 1.00 0.00 8 GLU A O 7
ATOM 2805 N N . SER A 1 9 ? -2.040 -2.414 -3.165 1.00 0.00 9 SER A N 7
ATOM 2806 C CA . SER A 1 9 ? -1.295 -1.256 -3.660 1.00 0.00 9 SER A CA 7
ATOM 2807 C C . SER A 1 9 ? -1.967 0.046 -3.226 1.00 0.00 9 SER A C 7
ATOM 2808 O O . SER A 1 9 ? -3.183 0.200 -3.375 1.00 0.00 9 SER A O 7
ATOM 2816 N N . CYS A 1 10 ? -1.166 0.970 -2.692 1.00 0.00 10 CYS A N 7
ATOM 2817 C CA . CYS A 1 10 ? -1.683 2.256 -2.217 1.00 0.00 10 CYS A CA 7
ATOM 2818 C C . CYS A 1 10 ? -1.394 3.377 -3.226 1.00 0.00 10 CYS A C 7
ATOM 2819 O O . CYS A 1 10 ? -1.098 4.520 -2.849 1.00 0.00 10 CYS A O 7
ATOM 2826 N N . GLU A 1 11 ? -1.506 3.038 -4.515 1.00 0.00 11 GLU A N 7
ATOM 2827 C CA . GLU A 1 11 ? -1.271 3.993 -5.602 1.00 0.00 11 GLU A CA 7
ATOM 2828 C C . GLU A 1 11 ? -2.573 4.700 -6.019 1.00 0.00 11 GLU A C 7
ATOM 2829 O O . GLU A 1 11 ? -2.542 5.677 -6.773 1.00 0.00 11 GLU A O 7
ATOM 2841 N N . VAL A 1 12 ? -3.707 4.191 -5.517 1.00 0.00 12 VAL A N 7
ATOM 2842 C CA . VAL A 1 12 ? -5.023 4.752 -5.816 1.00 0.00 12 VAL A CA 7
ATOM 2843 C C . VAL A 1 12 ? -5.755 5.100 -4.507 1.00 0.00 12 VAL A C 7
ATOM 2844 O O . VAL A 1 12 ? -6.432 6.130 -4.424 1.00 0.00 12 VAL A O 7
ATOM 2857 N N . TYR A 1 13 ? -5.609 4.228 -3.502 1.00 0.00 13 TYR A N 7
ATOM 2858 C CA . TYR A 1 13 ? -6.230 4.429 -2.200 1.00 0.00 13 TYR A CA 7
ATOM 2859 C C . TYR A 1 13 ? -5.227 4.207 -1.057 1.00 0.00 13 TYR A C 7
ATOM 2860 O O . TYR A 1 13 ? -4.273 3.440 -1.209 1.00 0.00 13 TYR A O 7
ATOM 2878 N N . PRO A 1 14 ? -5.436 4.885 0.112 1.00 0.00 14 PRO A N 7
ATOM 2879 C CA . PRO A 1 14 ? -4.554 4.766 1.298 1.00 0.00 14 PRO A CA 7
ATOM 2880 C C . PRO A 1 14 ? -4.673 3.399 1.993 1.00 0.00 14 PRO A C 7
ATOM 2881 O O . PRO A 1 14 ? -5.278 2.478 1.443 1.00 0.00 14 PRO A O 7
ATOM 2892 N N . CYS A 1 15 ? -4.089 3.278 3.196 1.00 0.00 15 CYS A N 7
ATOM 2893 C CA . CYS A 1 15 ? -4.151 2.036 3.969 1.00 0.00 15 CYS A CA 7
ATOM 2894 C C . CYS A 1 15 ? -5.466 1.965 4.764 1.00 0.00 15 CYS A C 7
ATOM 2895 O O . CYS A 1 15 ? -6.243 2.925 4.763 1.00 0.00 15 CYS A O 7
ATOM 2902 N N . CYS A 1 16 ? -5.706 0.835 5.441 1.00 0.00 16 CYS A N 7
ATOM 2903 C CA . CYS A 1 16 ? -6.945 0.645 6.197 1.00 0.00 16 CYS A CA 7
ATOM 2904 C C . CYS A 1 16 ? -6.708 0.532 7.707 1.00 0.00 16 CYS A C 7
ATOM 2905 O O . CYS A 1 16 ? -7.297 1.288 8.485 1.00 0.00 16 CYS A O 7
ATOM 2912 N N . ASP A 1 17 ? -5.848 -0.413 8.113 1.00 0.00 17 ASP A N 7
ATOM 2913 C CA . ASP A 1 17 ? -5.548 -0.644 9.538 1.00 0.00 17 ASP A CA 7
ATOM 2914 C C . ASP A 1 17 ? -4.424 0.272 10.057 1.00 0.00 17 ASP A C 7
ATOM 2915 O O . ASP A 1 17 ? -3.909 0.070 11.164 1.00 0.00 17 ASP A O 7
ATOM 2924 N N . GLY A 1 18 ? -4.069 1.289 9.261 1.00 0.00 18 GLY A N 7
ATOM 2925 C CA . GLY A 1 18 ? -3.010 2.219 9.641 1.00 0.00 18 GLY A CA 7
ATOM 2926 C C . GLY A 1 18 ? -1.639 1.752 9.185 1.00 0.00 18 GLY A C 7
ATOM 2927 O O . GLY A 1 18 ? -0.641 1.951 9.885 1.00 0.00 18 GLY A O 7
ATOM 2931 N N . LEU A 1 19 ? -1.603 1.127 8.001 1.00 0.00 19 LEU A N 7
ATOM 2932 C CA . LEU A 1 19 ? -0.372 0.597 7.407 1.00 0.00 19 LEU A CA 7
ATOM 2933 C C . LEU A 1 19 ? 0.450 1.703 6.734 1.00 0.00 19 LEU A C 7
ATOM 2934 O O . LEU A 1 19 ? -0.033 2.824 6.547 1.00 0.00 19 LEU A O 7
ATOM 2950 N N . ILE A 1 20 ? 1.694 1.367 6.384 1.00 0.00 20 ILE A N 7
ATOM 2951 C CA . ILE A 1 20 ? 2.609 2.305 5.731 1.00 0.00 20 ILE A CA 7
ATOM 2952 C C . ILE A 1 20 ? 2.835 1.896 4.275 1.00 0.00 20 ILE A C 7
ATOM 2953 O O . ILE A 1 20 ? 2.888 0.707 3.955 1.00 0.00 20 ILE A O 7
ATOM 2969 N N . CYS A 1 21 ? 2.980 2.902 3.407 1.00 0.00 21 CYS A N 7
ATOM 2970 C CA . CYS A 1 21 ? 3.233 2.682 1.985 1.00 0.00 21 CYS A CA 7
ATOM 2971 C C . CYS A 1 21 ? 4.720 2.426 1.748 1.00 0.00 21 CYS A C 7
ATOM 2972 O O . CYS A 1 21 ? 5.543 3.351 1.788 1.00 0.00 21 CYS A O 7
ATOM 2979 N N . TYR A 1 22 ? 5.052 1.154 1.523 1.00 0.00 22 TYR A N 7
ATOM 2980 C CA . TYR A 1 22 ? 6.427 0.735 1.287 1.00 0.00 22 TYR A CA 7
ATOM 2981 C C . TYR A 1 22 ? 6.850 0.990 -0.161 1.00 0.00 22 TYR A C 7
ATOM 2982 O O . TYR A 1 22 ? 6.053 0.779 -1.075 1.00 0.00 22 TYR A O 7
ATOM 3000 N N . PRO A 1 23 ? 8.115 1.448 -0.387 1.00 0.00 23 PRO A N 7
ATOM 3001 C CA . PRO A 1 23 ? 8.640 1.724 -1.742 1.00 0.00 23 PRO A CA 7
ATOM 3002 C C . PRO A 1 23 ? 8.868 0.431 -2.546 1.00 0.00 23 PRO A C 7
ATOM 3003 O O . PRO A 1 23 ? 10.001 0.078 -2.900 1.00 0.00 23 PRO A O 7
ATOM 3014 N N . THR A 1 24 ? 7.762 -0.261 -2.825 1.00 0.00 24 THR A N 7
ATOM 3015 C CA . THR A 1 24 ? 7.787 -1.525 -3.557 1.00 0.00 24 THR A CA 7
ATOM 3016 C C . THR A 1 24 ? 7.540 -1.299 -5.044 1.00 0.00 24 THR A C 7
ATOM 3017 O O . THR A 1 24 ? 6.846 -0.349 -5.423 1.00 0.00 24 THR A O 7
ATOM 3028 N N . PHE A 1 25 ? 8.109 -2.173 -5.873 1.00 0.00 25 PHE A N 7
ATOM 3029 C CA . PHE A 1 25 ? 7.958 -2.063 -7.317 1.00 0.00 25 PHE A CA 7
ATOM 3030 C C . PHE A 1 25 ? 6.992 -3.114 -7.867 1.00 0.00 25 PHE A C 7
ATOM 3031 O O . PHE A 1 25 ? 6.956 -4.243 -7.370 1.00 0.00 25 PHE A O 7
ATOM 3048 N N . PRO A 1 26 ? 6.189 -2.751 -8.912 1.00 0.00 26 PRO A N 7
ATOM 3049 C CA . PRO A 1 26 ? 6.200 -1.411 -9.537 1.00 0.00 26 PRO A CA 7
ATOM 3050 C C . PRO A 1 26 ? 5.451 -0.355 -8.716 1.00 0.00 26 PRO A C 7
ATOM 3051 O O . PRO A 1 26 ? 5.813 0.826 -8.738 1.00 0.00 26 PRO A O 7
ATOM 3062 N N . GLU A 1 27 ? 4.411 -0.794 -7.998 1.00 0.00 27 GLU A N 7
ATOM 3063 C CA . GLU A 1 27 ? 3.598 0.099 -7.169 1.00 0.00 27 GLU A CA 7
ATOM 3064 C C . GLU A 1 27 ? 3.759 -0.230 -5.672 1.00 0.00 27 GLU A C 7
ATOM 3065 O O . GLU A 1 27 ? 3.887 -1.405 -5.319 1.00 0.00 27 GLU A O 7
ATOM 3077 N N . PRO A 1 28 ? 3.752 0.801 -4.763 1.00 0.00 28 PRO A N 7
ATOM 3078 C CA . PRO A 1 28 ? 3.908 0.592 -3.302 1.00 0.00 28 PRO A CA 7
ATOM 3079 C C . PRO A 1 28 ? 2.763 -0.213 -2.673 1.00 0.00 28 PRO A C 7
ATOM 3080 O O . PRO A 1 28 ? 1.661 -0.274 -3.225 1.00 0.00 28 PRO A O 7
ATOM 3091 N N . ILE A 1 29 ? 3.049 -0.824 -1.518 1.00 0.00 29 ILE A N 7
ATOM 3092 C CA . ILE A 1 29 ? 2.066 -1.634 -0.793 1.00 0.00 29 ILE A CA 7
ATOM 3093 C C . ILE A 1 29 ? 1.906 -1.107 0.637 1.00 0.00 29 ILE A C 7
ATOM 3094 O O . ILE A 1 29 ? 2.825 -0.493 1.188 1.00 0.00 29 ILE A O 7
ATOM 3110 N N . CYS A 1 30 ? 0.729 -1.358 1.221 1.00 0.00 30 CYS A N 7
ATOM 3111 C CA . CYS A 1 30 ? 0.420 -0.924 2.579 1.00 0.00 30 CYS A CA 7
ATOM 3112 C C . CYS A 1 30 ? 0.820 -1.997 3.601 1.00 0.00 30 CYS A C 7
ATOM 3113 O O . CYS A 1 30 ? 0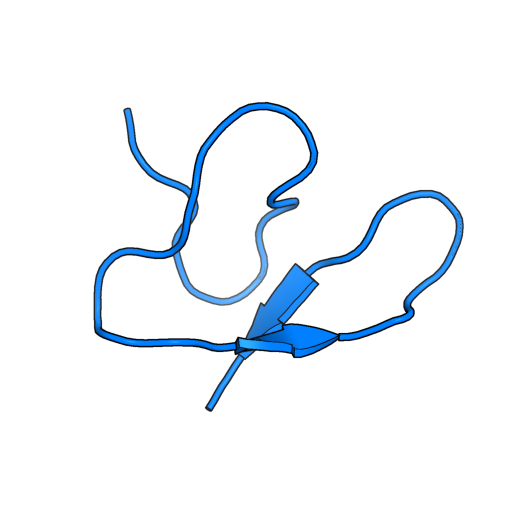.312 -3.124 3.557 1.00 0.00 30 CYS A O 7
ATOM 3120 N N . GLY A 1 31 ? 1.737 -1.638 4.505 1.00 0.00 31 GLY A N 7
ATOM 3121 C CA . GLY A 1 31 ? 2.203 -2.568 5.527 1.00 0.00 31 GLY A CA 7
ATOM 3122 C C . GLY A 1 31 ? 2.733 -1.870 6.768 1.00 0.00 31 GLY A C 7
ATOM 3123 O O . GLY A 1 31 ? 3.344 -0.804 6.671 1.00 0.00 31 GLY A O 7
ATOM 3127 N N . VAL A 1 32 ? 2.495 -2.487 7.935 1.00 0.00 32 VAL A N 7
ATOM 3128 C CA . VAL A 1 32 ? 2.953 -1.941 9.223 1.00 0.00 32 VAL A CA 7
ATOM 3129 C C . VAL A 1 32 ? 4.351 -2.463 9.579 1.00 0.00 32 VAL A C 7
ATOM 3130 O O . VAL A 1 32 ? 4.484 -3.678 9.842 1.00 0.00 32 VAL A O 7
ATOM 3158 N N . TRP A 1 2 ? -12.850 0.084 -0.179 1.00 0.00 2 TRP A N 8
ATOM 3159 C CA . TRP A 1 2 ? -12.312 1.116 -1.071 1.00 0.00 2 TRP A CA 8
ATOM 3160 C C . TRP A 1 2 ? -10.839 1.397 -0.773 1.00 0.00 2 TRP A C 8
ATOM 3161 O O . TRP A 1 2 ? -10.062 1.681 -1.688 1.00 0.00 2 TRP A O 8
ATOM 3182 N N . CYS A 1 3 ? -10.466 1.306 0.511 1.00 0.00 3 CYS A N 8
ATOM 3183 C CA . CYS A 1 3 ? -9.090 1.551 0.956 1.00 0.00 3 CYS A CA 8
ATOM 3184 C C . CYS A 1 3 ? -8.199 0.328 0.732 1.00 0.00 3 CYS A C 8
ATOM 3185 O O . CYS A 1 3 ? -8.689 -0.803 0.657 1.00 0.00 3 CYS A O 8
ATOM 3192 N N . ALA A 1 4 ? -6.890 0.578 0.631 1.00 0.00 4 ALA A N 8
ATOM 3193 C CA . ALA A 1 4 ? -5.895 -0.474 0.422 1.00 0.00 4 ALA A CA 8
ATOM 3194 C C . ALA A 1 4 ? -5.484 -1.106 1.755 1.00 0.00 4 ALA A C 8
ATOM 3195 O O . ALA A 1 4 ? -4.954 -0.427 2.637 1.00 0.00 4 ALA A O 8
ATOM 3202 N N . GLU A 1 5 ? -5.741 -2.412 1.890 1.00 0.00 5 GLU A N 8
ATOM 3203 C CA . GLU A 1 5 ? -5.424 -3.152 3.119 1.00 0.00 5 GLU A CA 8
ATOM 3204 C C . GLU A 1 5 ? -3.984 -3.709 3.086 1.00 0.00 5 GLU A C 8
ATOM 3205 O O . GLU A 1 5 ? -3.132 -3.186 2.361 1.00 0.00 5 GLU A O 8
ATOM 3217 N N . GLU A 1 6 ? -3.728 -4.767 3.875 1.00 0.00 6 GLU A N 8
ATOM 3218 C CA . GLU A 1 6 ? -2.402 -5.396 3.952 1.00 0.00 6 GLU A CA 8
ATOM 3219 C C . GLU A 1 6 ? -2.168 -6.353 2.777 1.00 0.00 6 GLU A C 8
ATOM 3220 O O . GLU A 1 6 ? -2.822 -7.396 2.669 1.00 0.00 6 GLU A O 8
ATOM 3232 N N . GLY A 1 7 ? -1.237 -5.970 1.901 1.00 0.00 7 GLY A N 8
ATOM 3233 C CA . GLY A 1 7 ? -0.915 -6.776 0.729 1.00 0.00 7 GLY A CA 8
ATOM 3234 C C . GLY A 1 7 ? -1.483 -6.193 -0.556 1.00 0.00 7 GLY A C 8
ATOM 3235 O O . GLY A 1 7 ? -1.424 -6.833 -1.609 1.00 0.00 7 GLY A O 8
ATOM 3239 N N . GLU A 1 8 ? -2.030 -4.975 -0.460 1.00 0.00 8 GLU A N 8
ATOM 3240 C CA . GLU A 1 8 ? -2.614 -4.281 -1.606 1.00 0.00 8 GLU A CA 8
ATOM 3241 C C . GLU A 1 8 ? -1.831 -3.008 -1.917 1.00 0.00 8 GLU A C 8
ATOM 3242 O O . GLU A 1 8 ? -1.136 -2.471 -1.050 1.00 0.00 8 GLU A O 8
ATOM 3254 N N . SER A 1 9 ? -1.963 -2.525 -3.160 1.00 0.00 9 SER A N 8
ATOM 3255 C CA . SER A 1 9 ? -1.265 -1.319 -3.611 1.00 0.00 9 SER A CA 8
ATOM 3256 C C . SER A 1 9 ? -1.973 -0.046 -3.147 1.00 0.00 9 SER A C 8
ATOM 3257 O O . SER A 1 9 ? -3.190 0.088 -3.302 1.00 0.00 9 SER A O 8
ATOM 3265 N N . CYS A 1 10 ? -1.192 0.878 -2.580 1.00 0.00 10 CYS A N 8
ATOM 3266 C CA . CYS A 1 10 ? -1.723 2.149 -2.090 1.00 0.00 10 CYS A CA 8
ATOM 3267 C C . CYS A 1 10 ? -1.451 3.281 -3.095 1.00 0.00 10 CYS A C 8
ATOM 3268 O O . CYS A 1 10 ? -1.298 4.450 -2.720 1.00 0.00 10 CYS A O 8
ATOM 3275 N N . GLU A 1 11 ? -1.422 2.913 -4.384 1.00 0.00 11 GLU A N 8
ATOM 3276 C CA . GLU A 1 11 ? -1.175 3.865 -5.476 1.00 0.00 11 GLU A CA 8
ATOM 3277 C C . GLU A 1 11 ? -2.472 4.549 -5.940 1.00 0.00 11 GLU A C 8
ATOM 3278 O O . GLU A 1 11 ? -2.429 5.525 -6.696 1.00 0.00 11 GLU A O 8
ATOM 3290 N N . VAL A 1 12 ? -3.612 4.026 -5.476 1.00 0.00 12 VAL A N 8
ATOM 3291 C CA . VAL A 1 12 ? -4.923 4.562 -5.831 1.00 0.00 12 VAL A CA 8
ATOM 3292 C C . VAL A 1 12 ? -5.683 4.985 -4.563 1.00 0.00 12 VAL A C 8
ATOM 3293 O O . VAL A 1 12 ? -6.382 6.003 -4.560 1.00 0.00 12 VAL A O 8
ATOM 3306 N N . TYR A 1 13 ? -5.529 4.189 -3.497 1.00 0.00 13 TYR A N 8
ATOM 3307 C CA . TYR A 1 13 ? -6.170 4.459 -2.218 1.00 0.00 13 TYR A CA 8
ATOM 3308 C C . TYR A 1 13 ? -5.193 4.241 -1.051 1.00 0.00 13 TYR A C 8
ATOM 3309 O O . TYR A 1 13 ? -4.259 3.446 -1.169 1.00 0.00 13 TYR A O 8
ATOM 3327 N N . PRO A 1 14 ? -5.401 4.950 0.099 1.00 0.00 14 PRO A N 8
ATOM 3328 C CA . PRO A 1 14 ? -4.536 4.831 1.298 1.00 0.00 14 PRO A CA 8
ATOM 3329 C C . PRO A 1 14 ? -4.677 3.467 1.996 1.00 0.00 14 PRO A C 8
ATOM 3330 O O . PRO A 1 14 ? -5.328 2.567 1.463 1.00 0.00 14 PRO A O 8
ATOM 3341 N N . CYS A 1 15 ? -4.060 3.324 3.181 1.00 0.00 15 CYS A N 8
ATOM 3342 C CA . CYS A 1 15 ? -4.141 2.078 3.950 1.00 0.00 15 CYS A CA 8
ATOM 3343 C C . CYS A 1 15 ? -5.456 2.024 4.747 1.00 0.00 15 CYS A C 8
ATOM 3344 O O . CYS A 1 15 ? -6.224 2.993 4.738 1.00 0.00 15 CYS A O 8
ATOM 3351 N N . CYS A 1 16 ? -5.711 0.902 5.432 1.00 0.00 16 CYS A N 8
ATOM 3352 C CA . CYS A 1 16 ? -6.955 0.733 6.185 1.00 0.00 16 CYS A CA 8
ATOM 3353 C C . CYS A 1 16 ? -6.733 0.627 7.699 1.00 0.00 16 CYS A C 8
ATOM 3354 O O . CYS A 1 16 ? -7.306 1.409 8.462 1.00 0.00 16 CYS A O 8
ATOM 3361 N N . ASP A 1 17 ? -5.901 -0.335 8.127 1.00 0.00 17 ASP A N 8
ATOM 3362 C CA . ASP A 1 17 ? -5.627 -0.553 9.558 1.00 0.00 17 ASP A CA 8
ATOM 3363 C C . ASP A 1 17 ? -4.464 0.319 10.080 1.00 0.00 17 ASP A C 8
ATOM 3364 O O . ASP A 1 17 ? -3.962 0.099 11.190 1.00 0.00 17 ASP A O 8
ATOM 3373 N N . GLY A 1 18 ? -4.061 1.316 9.281 1.00 0.00 18 GLY A N 8
ATOM 3374 C CA . GLY A 1 18 ? -2.969 2.205 9.666 1.00 0.00 18 GLY A CA 8
ATOM 3375 C C . GLY A 1 18 ? -1.614 1.708 9.188 1.00 0.00 18 GLY A C 8
ATOM 3376 O O . GLY A 1 18 ? -0.607 1.874 9.882 1.00 0.00 18 GLY A O 8
ATOM 3380 N N . LEU A 1 19 ? -1.603 1.102 7.995 1.00 0.00 19 LEU A N 8
ATOM 3381 C CA . LEU A 1 19 ? -0.384 0.560 7.385 1.00 0.00 19 LEU A CA 8
ATOM 3382 C C . LEU A 1 19 ? 0.447 1.662 6.719 1.00 0.00 19 LEU A C 8
ATOM 3383 O O . LEU A 1 19 ? -0.035 2.782 6.520 1.00 0.00 19 LEU A O 8
ATOM 3399 N N . ILE A 1 20 ? 1.694 1.327 6.388 1.00 0.00 20 ILE A N 8
ATOM 3400 C CA . ILE A 1 20 ? 2.616 2.264 5.743 1.00 0.00 20 ILE A CA 8
ATOM 3401 C C . ILE A 1 20 ? 2.843 1.863 4.285 1.00 0.00 20 ILE A C 8
ATOM 3402 O O . ILE A 1 20 ? 2.901 0.676 3.960 1.00 0.00 20 ILE A O 8
ATOM 3418 N N . CYS A 1 21 ? 2.981 2.874 3.423 1.00 0.00 21 CYS A N 8
ATOM 3419 C CA . CYS A 1 21 ? 3.231 2.664 1.998 1.00 0.00 21 CYS A CA 8
ATOM 3420 C C . CYS A 1 21 ? 4.718 2.410 1.754 1.00 0.00 21 CYS A C 8
ATOM 3421 O O . CYS A 1 21 ? 5.541 3.334 1.792 1.00 0.00 21 CYS A O 8
ATOM 3428 N N . TYR A 1 22 ? 5.049 1.136 1.525 1.00 0.00 22 TYR A N 8
ATOM 3429 C CA . TYR A 1 22 ? 6.423 0.716 1.282 1.00 0.00 22 TYR A CA 8
ATOM 3430 C C . TYR A 1 22 ? 6.844 0.984 -0.164 1.00 0.00 22 TYR A C 8
ATOM 3431 O O . TYR A 1 22 ? 6.047 0.779 -1.079 1.00 0.00 22 TYR A O 8
ATOM 3449 N N . PRO A 1 23 ? 8.109 1.444 -0.391 1.00 0.00 23 PRO A N 8
ATOM 3450 C CA . PRO A 1 23 ? 8.631 1.732 -1.742 1.00 0.00 23 PRO A CA 8
ATOM 3451 C C . PRO A 1 23 ? 8.855 0.448 -2.564 1.00 0.00 23 PRO A C 8
ATOM 3452 O O . PRO A 1 23 ? 9.987 0.093 -2.919 1.00 0.00 23 PRO A O 8
ATOM 3463 N N . THR A 1 24 ? 7.746 -0.235 -2.852 1.00 0.00 24 THR A N 8
ATOM 3464 C CA . THR A 1 24 ? 7.766 -1.489 -3.602 1.00 0.00 24 THR A CA 8
ATOM 3465 C C . THR A 1 24 ? 7.511 -1.240 -5.085 1.00 0.00 24 THR A C 8
ATOM 3466 O O . THR A 1 24 ? 6.835 -0.274 -5.450 1.00 0.00 24 THR A O 8
ATOM 3477 N N . PHE A 1 25 ? 8.056 -2.116 -5.929 1.00 0.00 25 PHE A N 8
ATOM 3478 C CA . PHE A 1 25 ? 7.896 -1.988 -7.370 1.00 0.00 25 PHE A CA 8
ATOM 3479 C C . PHE A 1 25 ? 6.916 -3.026 -7.924 1.00 0.00 25 PHE A C 8
ATOM 3480 O O . PHE A 1 25 ? 6.875 -4.160 -7.437 1.00 0.00 25 PHE A O 8
ATOM 3497 N N . PRO A 1 26 ? 6.109 -2.647 -8.959 1.00 0.00 26 PRO A N 8
ATOM 3498 C CA . PRO A 1 26 ? 6.127 -1.301 -9.574 1.00 0.00 26 PRO A CA 8
ATOM 3499 C C . PRO A 1 26 ? 5.399 -0.245 -8.732 1.00 0.00 26 PRO A C 8
ATOM 3500 O O . PRO A 1 26 ? 5.779 0.929 -8.738 1.00 0.00 26 PRO A O 8
ATOM 3511 N N . GLU A 1 27 ? 4.354 -0.679 -8.017 1.00 0.00 27 GLU A N 8
ATOM 3512 C CA . GLU A 1 27 ? 3.560 0.215 -7.169 1.00 0.00 27 GLU A CA 8
ATOM 3513 C C . GLU A 1 27 ? 3.720 -0.147 -5.678 1.00 0.00 27 GLU A C 8
ATOM 3514 O O . GLU A 1 27 ? 3.831 -1.331 -5.349 1.00 0.00 27 GLU A O 8
ATOM 3526 N N . PRO A 1 28 ? 3.729 0.866 -4.751 1.00 0.00 28 PRO A N 8
ATOM 3527 C CA . PRO A 1 28 ? 3.888 0.628 -3.293 1.00 0.00 28 PRO A CA 8
ATOM 3528 C C . PRO A 1 28 ? 2.747 -0.190 -2.672 1.00 0.00 28 PRO A C 8
ATOM 3529 O O . PRO A 1 28 ? 1.641 -0.242 -3.216 1.00 0.00 28 PRO A O 8
ATOM 3540 N N . ILE A 1 29 ? 3.044 -0.819 -1.529 1.00 0.00 29 ILE A N 8
ATOM 3541 C CA . ILE A 1 29 ? 2.070 -1.645 -0.806 1.00 0.00 29 ILE A CA 8
ATOM 3542 C C . ILE A 1 29 ? 1.905 -1.124 0.626 1.00 0.00 29 ILE A C 8
ATOM 3543 O O . ILE A 1 29 ? 2.820 -0.506 1.179 1.00 0.00 29 ILE A O 8
ATOM 3559 N N . CYS A 1 30 ? 0.731 -1.386 1.213 1.00 0.00 30 CYS A N 8
ATOM 3560 C CA . CYS A 1 30 ? 0.421 -0.962 2.576 1.00 0.00 30 CYS A CA 8
ATOM 3561 C C . CYS A 1 30 ? 0.829 -2.039 3.590 1.00 0.00 30 CYS A C 8
ATOM 3562 O O . CYS A 1 30 ? 0.333 -3.170 3.538 1.00 0.00 30 CYS A O 8
ATOM 3569 N N . GLY A 1 31 ? 1.743 -1.676 4.498 1.00 0.00 31 GLY A N 8
ATOM 3570 C CA . GLY A 1 31 ? 2.218 -2.607 5.513 1.00 0.00 31 GLY A CA 8
ATOM 3571 C C . GLY A 1 31 ? 2.740 -1.914 6.759 1.00 0.00 31 GLY A C 8
ATOM 3572 O O . GLY A 1 31 ? 3.354 -0.849 6.667 1.00 0.00 31 GLY A O 8
ATOM 3576 N N . VAL A 1 32 ? 2.495 -2.533 7.922 1.00 0.00 32 VAL A N 8
ATOM 3577 C CA . VAL A 1 32 ? 2.945 -1.991 9.214 1.00 0.00 32 VAL A CA 8
ATOM 3578 C C . VAL A 1 32 ? 4.336 -2.523 9.583 1.00 0.00 32 VAL A C 8
ATOM 3579 O O . VAL A 1 32 ? 5.289 -1.717 9.600 1.00 0.00 32 VAL A O 8
ATOM 3607 N N . TRP A 1 2 ? -12.982 0.373 0.031 1.00 0.00 2 TRP A N 9
ATOM 3608 C CA . TRP A 1 2 ? -12.361 1.140 -1.056 1.00 0.00 2 TRP A CA 9
ATOM 3609 C C . TRP A 1 2 ? -10.884 1.427 -0.771 1.00 0.00 2 TRP A C 9
ATOM 3610 O O . TRP A 1 2 ? -10.118 1.712 -1.695 1.00 0.00 2 TRP A O 9
ATOM 3631 N N . CYS A 1 3 ? -10.494 1.345 0.511 1.00 0.00 3 CYS A N 9
ATOM 3632 C CA . CYS A 1 3 ? -9.113 1.596 0.937 1.00 0.00 3 CYS A CA 9
ATOM 3633 C C . CYS A 1 3 ? -8.227 0.367 0.718 1.00 0.00 3 CYS A C 9
ATOM 3634 O O . CYS A 1 3 ? -8.722 -0.763 0.645 1.00 0.00 3 CYS A O 9
ATOM 3641 N N . ALA A 1 4 ? -6.915 0.608 0.618 1.00 0.00 4 ALA A N 9
ATOM 3642 C CA . ALA A 1 4 ? -5.927 -0.453 0.416 1.00 0.00 4 ALA A CA 9
ATOM 3643 C C . ALA A 1 4 ? -5.524 -1.081 1.754 1.00 0.00 4 ALA A C 9
ATOM 3644 O O . ALA A 1 4 ? -5.019 -0.392 2.644 1.00 0.00 4 ALA A O 9
ATOM 3651 N N . GLU A 1 5 ? -5.758 -2.392 1.883 1.00 0.00 5 GLU A N 9
ATOM 3652 C CA . GLU A 1 5 ? -5.444 -3.126 3.117 1.00 0.00 5 GLU A CA 9
ATOM 3653 C C . GLU A 1 5 ? -4.005 -3.685 3.089 1.00 0.00 5 GLU A C 9
ATOM 3654 O O . GLU A 1 5 ? -3.149 -3.161 2.369 1.00 0.00 5 GLU A O 9
ATOM 3666 N N . GLU A 1 6 ? -3.755 -4.744 3.877 1.00 0.00 6 GLU A N 9
ATOM 3667 C CA . GLU A 1 6 ? -2.431 -5.376 3.959 1.00 0.00 6 GLU A CA 9
ATOM 3668 C C . GLU A 1 6 ? -2.199 -6.341 2.790 1.00 0.00 6 GLU A C 9
ATOM 3669 O O . GLU A 1 6 ? -2.864 -7.378 2.681 1.00 0.00 6 GLU A O 9
ATOM 3681 N N . GLY A 1 7 ? -1.257 -5.970 1.919 1.00 0.00 7 GLY A N 9
ATOM 3682 C CA . GLY A 1 7 ? -0.936 -6.783 0.753 1.00 0.00 7 GLY A CA 9
ATOM 3683 C C . GLY A 1 7 ? -1.502 -6.206 -0.534 1.00 0.00 7 GLY A C 9
ATOM 3684 O O . GLY A 1 7 ? -1.457 -6.858 -1.583 1.00 0.00 7 GLY A O 9
ATOM 3688 N N . GLU A 1 8 ? -2.034 -4.981 -0.447 1.00 0.00 8 GLU A N 9
ATOM 3689 C CA . GLU A 1 8 ? -2.616 -4.291 -1.597 1.00 0.00 8 GLU A CA 9
ATOM 3690 C C . GLU A 1 8 ? -1.834 -3.017 -1.909 1.00 0.00 8 GLU A C 9
ATOM 3691 O O . GLU A 1 8 ? -1.137 -2.480 -1.043 1.00 0.00 8 GLU A O 9
ATOM 3703 N N . SER A 1 9 ? -1.967 -2.534 -3.151 1.00 0.00 9 SER A N 9
ATOM 3704 C CA . SER A 1 9 ? -1.270 -1.327 -3.605 1.00 0.00 9 SER A CA 9
ATOM 3705 C C . SER A 1 9 ? -1.976 -0.055 -3.140 1.00 0.00 9 SER A C 9
ATOM 3706 O O . SER A 1 9 ? -3.195 0.077 -3.287 1.00 0.00 9 SER A O 9
ATOM 3714 N N . CYS A 1 10 ? -1.194 0.872 -2.581 1.00 0.00 10 CYS A N 9
ATOM 3715 C CA . CYS A 1 10 ? -1.724 2.144 -2.091 1.00 0.00 10 CYS A CA 9
ATOM 3716 C C . CYS A 1 10 ? -1.452 3.275 -3.098 1.00 0.00 10 CYS A C 9
ATOM 3717 O O . CYS A 1 10 ? -1.297 4.445 -2.725 1.00 0.00 10 CYS A O 9
ATOM 3724 N N . GLU A 1 11 ? -1.425 2.906 -4.388 1.00 0.00 11 GLU A N 9
ATOM 3725 C CA . GLU A 1 11 ? -1.179 3.857 -5.481 1.00 0.00 11 GLU A CA 9
ATOM 3726 C C . GLU A 1 11 ? -2.477 4.539 -5.945 1.00 0.00 11 GLU A C 9
ATOM 3727 O O . GLU A 1 11 ? -2.436 5.512 -6.705 1.00 0.00 11 GLU A O 9
ATOM 3739 N N . VAL A 1 12 ? -3.616 4.016 -5.476 1.00 0.00 12 VAL A N 9
ATOM 3740 C CA . VAL A 1 12 ? -4.928 4.548 -5.832 1.00 0.00 12 VAL A CA 9
ATOM 3741 C C . VAL A 1 12 ? -5.685 4.978 -4.564 1.00 0.00 12 VAL A C 9
ATOM 3742 O O . VAL A 1 12 ? -6.389 5.992 -4.566 1.00 0.00 12 VAL A O 9
ATOM 3755 N N . TYR A 1 13 ? -5.522 4.189 -3.494 1.00 0.00 13 TYR A N 9
ATOM 3756 C CA . TYR A 1 13 ? -6.159 4.466 -2.213 1.00 0.00 13 TYR A CA 9
ATOM 3757 C C . TYR A 1 13 ? -5.181 4.248 -1.048 1.00 0.00 13 TYR A C 9
ATOM 3758 O O . TYR A 1 13 ? -4.250 3.448 -1.165 1.00 0.00 13 TYR A O 9
ATOM 3776 N N . PRO A 1 14 ? -5.383 4.960 0.103 1.00 0.00 14 PRO A N 9
ATOM 3777 C CA . PRO A 1 14 ? -4.516 4.839 1.298 1.00 0.00 14 PRO A CA 9
ATOM 3778 C C . PRO A 1 14 ? -4.664 3.477 2.000 1.00 0.00 14 PRO A C 9
ATOM 3779 O O . PRO A 1 14 ? -5.326 2.581 1.474 1.00 0.00 14 PRO A O 9
ATOM 3790 N N . CYS A 1 15 ? -4.042 3.331 3.183 1.00 0.00 15 CYS A N 9
ATOM 3791 C CA . CYS A 1 15 ? -4.128 2.086 3.953 1.00 0.00 15 CYS A CA 9
ATOM 3792 C C . CYS A 1 15 ? -5.440 2.040 4.756 1.00 0.00 15 CYS A C 9
ATOM 3793 O O . CYS A 1 15 ? -6.198 3.016 4.761 1.00 0.00 15 CYS A O 9
ATOM 3800 N N . CYS A 1 16 ? -5.701 0.912 5.431 1.00 0.00 16 CYS A N 9
ATOM 3801 C CA . CYS A 1 16 ? -6.942 0.745 6.190 1.00 0.00 16 CYS A CA 9
ATOM 3802 C C . CYS A 1 16 ? -6.700 0.594 7.697 1.00 0.00 16 CYS A C 9
ATOM 3803 O O . CYS A 1 16 ? -7.259 1.354 8.492 1.00 0.00 16 CYS A O 9
ATOM 3810 N N . ASP A 1 17 ? -5.871 -0.386 8.080 1.00 0.00 17 ASP A N 9
ATOM 3811 C CA . ASP A 1 17 ? -5.571 -0.657 9.495 1.00 0.00 17 ASP A CA 9
ATOM 3812 C C . ASP A 1 17 ? -4.429 0.231 10.030 1.00 0.00 17 ASP A C 9
ATOM 3813 O O . ASP A 1 17 ? -3.904 -0.010 11.125 1.00 0.00 17 ASP A O 9
ATOM 3822 N N . GLY A 1 18 ? -4.068 1.269 9.261 1.00 0.00 18 GLY A N 9
ATOM 3823 C CA . GLY A 1 18 ? -2.995 2.176 9.659 1.00 0.00 18 GLY A CA 9
ATOM 3824 C C . GLY A 1 18 ? -1.630 1.701 9.188 1.00 0.00 18 GLY A C 9
ATOM 3825 O O . GLY A 1 18 ? -0.627 1.883 9.884 1.00 0.00 18 GLY A O 9
ATOM 3829 N N . LEU A 1 19 ? -1.608 1.088 7.998 1.00 0.00 19 LEU A N 9
ATOM 3830 C CA . LEU A 1 19 ? -0.384 0.556 7.391 1.00 0.00 19 LEU A CA 9
ATOM 3831 C C . LEU A 1 19 ? 0.439 1.664 6.723 1.00 0.00 19 LEU A C 9
ATOM 3832 O O . LEU A 1 19 ? -0.048 2.783 6.530 1.00 0.00 19 LEU A O 9
ATOM 3848 N N . ILE A 1 20 ? 1.688 1.334 6.387 1.00 0.00 20 ILE A N 9
ATOM 3849 C CA . ILE A 1 20 ? 2.604 2.275 5.742 1.00 0.00 20 ILE A CA 9
ATOM 3850 C C . ILE A 1 20 ? 2.833 1.875 4.283 1.00 0.00 20 ILE A C 9
ATOM 3851 O O . ILE A 1 20 ? 2.887 0.688 3.957 1.00 0.00 20 ILE A O 9
ATOM 3867 N N . CYS A 1 21 ? 2.974 2.886 3.420 1.00 0.00 21 CYS A N 9
ATOM 3868 C CA . CYS A 1 21 ? 3.227 2.675 1.996 1.00 0.00 21 CYS A CA 9
ATOM 3869 C C . CYS A 1 21 ? 4.714 2.424 1.755 1.00 0.00 21 CYS A C 9
ATOM 3870 O O . CYS A 1 21 ? 5.536 3.347 1.802 1.00 0.00 21 CYS A O 9
ATOM 3877 N N . TYR A 1 22 ? 5.047 1.151 1.520 1.00 0.00 22 TYR A N 9
ATOM 3878 C CA . TYR A 1 22 ? 6.422 0.733 1.280 1.00 0.00 22 TYR A CA 9
ATOM 3879 C C . TYR A 1 22 ? 6.843 0.997 -0.168 1.00 0.00 22 TYR A C 9
ATOM 3880 O O . TYR A 1 22 ? 6.047 0.789 -1.081 1.00 0.00 22 TYR A O 9
ATOM 3898 N N . PRO A 1 23 ? 8.107 1.460 -0.393 1.00 0.00 23 PRO A N 9
ATOM 3899 C CA . PRO A 1 23 ? 8.629 1.747 -1.746 1.00 0.00 23 PRO A CA 9
ATOM 3900 C C . PRO A 1 23 ? 8.855 0.462 -2.563 1.00 0.00 23 PRO A C 9
ATOM 3901 O O . PRO A 1 23 ? 9.988 0.109 -2.918 1.00 0.00 23 PRO A O 9
ATOM 3912 N N . THR A 1 24 ? 7.748 -0.225 -2.851 1.00 0.00 24 THR A N 9
ATOM 3913 C CA . THR A 1 24 ? 7.771 -1.481 -3.598 1.00 0.00 24 THR A CA 9
ATOM 3914 C C . THR A 1 24 ? 7.515 -1.236 -5.081 1.00 0.00 24 THR A C 9
ATOM 3915 O O . THR A 1 24 ? 6.835 -0.273 -5.448 1.00 0.00 24 THR A O 9
ATOM 3926 N N . PHE A 1 25 ? 8.063 -2.112 -5.923 1.00 0.00 25 PHE A N 9
ATOM 3927 C CA . PHE A 1 25 ? 7.902 -1.988 -7.364 1.00 0.00 25 PHE A CA 9
ATOM 3928 C C . PHE A 1 25 ? 6.927 -3.029 -7.917 1.00 0.00 25 PHE A C 9
ATOM 3929 O O . PHE A 1 25 ? 6.888 -4.162 -7.426 1.00 0.00 25 PHE A O 9
ATOM 3946 N N . PRO A 1 26 ? 6.119 -2.655 -8.953 1.00 0.00 26 PRO A N 9
ATOM 3947 C CA . PRO A 1 26 ? 6.132 -1.310 -9.570 1.00 0.00 26 PRO A CA 9
ATOM 3948 C C . PRO A 1 26 ? 5.401 -0.255 -8.731 1.00 0.00 26 PRO A C 9
ATOM 3949 O O . PRO A 1 26 ? 5.780 0.921 -8.737 1.00 0.00 26 PRO A O 9
ATOM 3960 N N . GLU A 1 27 ? 4.357 -0.688 -8.017 1.00 0.00 27 GLU A N 9
ATOM 3961 C CA . GLU A 1 27 ? 3.560 0.205 -7.170 1.00 0.00 27 GLU A CA 9
ATOM 3962 C C . GLU A 1 27 ? 3.721 -0.154 -5.680 1.00 0.00 27 GLU A C 9
ATOM 3963 O O . GLU A 1 27 ? 3.836 -1.336 -5.348 1.00 0.00 27 GLU A O 9
ATOM 3975 N N . PRO A 1 28 ? 3.727 0.862 -4.754 1.00 0.00 28 PRO A N 9
ATOM 3976 C CA . PRO A 1 28 ? 3.887 0.627 -3.296 1.00 0.00 28 PRO A CA 9
ATOM 3977 C C . PRO A 1 28 ? 2.749 -0.191 -2.672 1.00 0.00 28 PRO A C 9
ATOM 3978 O O . PRO A 1 28 ? 1.642 -0.245 -3.216 1.00 0.00 28 PRO A O 9
ATOM 3989 N N . ILE A 1 29 ? 3.046 -0.821 -1.531 1.00 0.00 29 ILE A N 9
ATOM 3990 C CA . ILE A 1 29 ? 2.072 -1.646 -0.807 1.00 0.00 29 ILE A CA 9
ATOM 3991 C C . ILE A 1 29 ? 1.908 -1.122 0.626 1.00 0.00 29 ILE A C 9
ATOM 3992 O O . ILE A 1 29 ? 2.820 -0.495 1.175 1.00 0.00 29 ILE A O 9
ATOM 4008 N N . CYS A 1 30 ? 0.737 -1.391 1.215 1.00 0.00 30 CYS A N 9
ATOM 4009 C CA . CYS A 1 30 ? 0.429 -0.963 2.577 1.00 0.00 30 CYS A CA 9
ATOM 4010 C C . CYS A 1 30 ? 0.838 -2.038 3.594 1.00 0.00 30 CYS A C 9
ATOM 4011 O O . CYS A 1 30 ? 0.344 -3.170 3.544 1.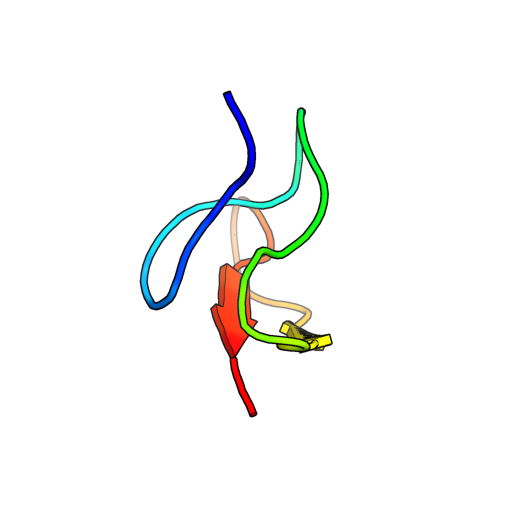00 0.00 30 CYS A O 9
ATOM 4018 N N . GLY A 1 31 ? 1.751 -1.672 4.500 1.00 0.00 31 GLY A N 9
ATOM 4019 C CA . GLY A 1 31 ? 2.227 -2.601 5.518 1.00 0.00 31 GLY A CA 9
ATOM 4020 C C . GLY A 1 31 ? 2.745 -1.903 6.763 1.00 0.00 31 GLY A C 9
ATOM 4021 O O . GLY A 1 31 ? 3.352 -0.834 6.671 1.00 0.00 31 GLY A O 9
ATOM 4025 N N . VAL A 1 32 ? 2.501 -2.521 7.926 1.00 0.00 32 VAL A N 9
ATOM 4026 C CA . VAL A 1 32 ? 2.946 -1.977 9.219 1.00 0.00 32 VAL A CA 9
ATOM 4027 C C . VAL A 1 32 ? 4.343 -2.492 9.587 1.00 0.00 32 VAL A C 9
ATOM 4028 O O . VAL A 1 32 ? 4.480 -3.707 9.846 1.00 0.00 32 VAL A O 9
ATOM 4056 N N . TRP A 1 2 ? -12.961 0.424 0.072 1.00 0.00 2 TRP A N 10
ATOM 4057 C CA . TRP A 1 2 ? -12.338 1.188 -1.015 1.00 0.00 2 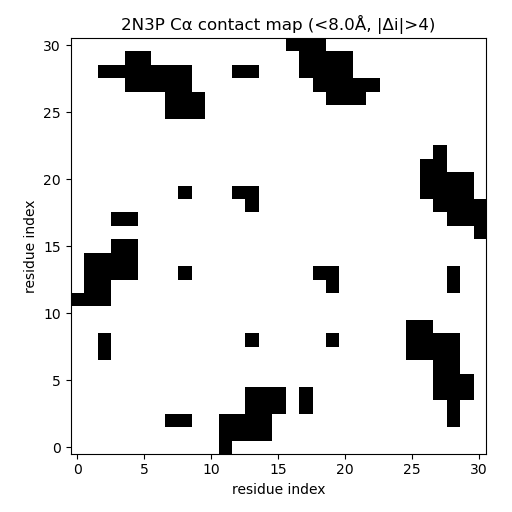TRP A CA 10
ATOM 4058 C C . TRP A 1 2 ? -10.860 1.473 -0.732 1.00 0.00 2 TRP A C 10
ATOM 4059 O O . TRP A 1 2 ? -10.100 1.782 -1.652 1.00 0.00 2 TRP A O 10
ATOM 4080 N N . CYS A 1 3 ? -10.462 1.360 0.545 1.00 0.00 3 CYS A N 10
ATOM 4081 C CA . CYS A 1 3 ? -9.082 1.603 0.969 1.00 0.00 3 CYS A CA 10
ATOM 4082 C C . CYS A 1 3 ? -8.202 0.372 0.743 1.00 0.00 3 CYS A C 10
ATOM 4083 O O . CYS A 1 3 ? -8.700 -0.757 0.685 1.00 0.00 3 CYS A O 10
ATOM 4090 N N . ALA A 1 4 ? -6.892 0.611 0.617 1.00 0.00 4 ALA A N 10
ATOM 4091 C CA . ALA A 1 4 ? -5.909 -0.453 0.403 1.00 0.00 4 ALA A CA 10
ATOM 4092 C C . ALA A 1 4 ? -5.491 -1.081 1.737 1.00 0.00 4 ALA A C 10
ATOM 4093 O O . ALA A 1 4 ? -4.968 -0.395 2.617 1.00 0.00 4 ALA A O 10
ATOM 4100 N N . GLU A 1 5 ? -5.732 -2.391 1.874 1.00 0.00 5 GLU A N 10
ATOM 4101 C CA . GLU A 1 5 ? -5.407 -3.122 3.104 1.00 0.00 5 GLU A CA 10
ATOM 4102 C C . GLU A 1 5 ? -3.969 -3.682 3.071 1.00 0.00 5 GLU A C 10
ATOM 4103 O O . GLU A 1 5 ? -3.117 -3.162 2.344 1.00 0.00 5 GLU A O 10
ATOM 4115 N N . GLU A 1 6 ? -3.716 -4.741 3.861 1.00 0.00 6 GLU A N 10
ATOM 4116 C CA . GLU A 1 6 ? -2.393 -5.374 3.938 1.00 0.00 6 GLU A CA 10
ATOM 4117 C C . GLU A 1 6 ? -2.167 -6.342 2.769 1.00 0.00 6 GLU A C 10
ATOM 4118 O O . GLU A 1 6 ? -2.837 -7.375 2.662 1.00 0.00 6 GLU A O 10
ATOM 4130 N N . GLY A 1 7 ? -1.223 -5.977 1.900 1.00 0.00 7 GLY A N 10
ATOM 4131 C CA . GLY A 1 7 ? -0.906 -6.793 0.735 1.00 0.00 7 GLY A CA 10
ATOM 4132 C C . GLY A 1 7 ? -1.479 -6.221 -0.553 1.00 0.00 7 GLY A C 10
ATOM 4133 O O . GLY A 1 7 ? -1.431 -6.874 -1.599 1.00 0.00 7 GLY A O 10
ATOM 4137 N N . GLU A 1 8 ? -2.021 -5.000 -0.465 1.00 0.00 8 GLU A N 10
ATOM 4138 C CA . GLU A 1 8 ? -2.609 -4.317 -1.616 1.00 0.00 8 GLU A CA 10
ATOM 4139 C C . GLU A 1 8 ? -1.827 -3.048 -1.943 1.00 0.00 8 GLU A C 10
ATOM 4140 O O . GLU A 1 8 ? -1.109 -2.515 -1.089 1.00 0.00 8 GLU A O 10
ATOM 4152 N N . SER A 1 9 ? -1.978 -2.565 -3.182 1.00 0.00 9 SER A N 10
ATOM 4153 C CA . SER A 1 9 ? -1.285 -1.360 -3.643 1.00 0.00 9 SER A CA 10
ATOM 4154 C C . SER A 1 9 ? -1.997 -0.089 -3.185 1.00 0.00 9 SER A C 10
ATOM 4155 O O . SER A 1 9 ? -3.224 0.014 -3.284 1.00 0.00 9 SER A O 10
ATOM 4163 N N . CYS A 1 10 ? -1.212 0.868 -2.684 1.00 0.00 10 CYS A N 10
ATOM 4164 C CA . CYS A 1 10 ? -1.750 2.141 -2.203 1.00 0.00 10 CYS A CA 10
ATOM 4165 C C . CYS A 1 10 ? -1.449 3.271 -3.200 1.00 0.00 10 CYS A C 10
ATOM 4166 O O . CYS A 1 10 ? -1.182 4.416 -2.813 1.00 0.00 10 CYS A O 10
ATOM 4173 N N . GLU A 1 11 ? -1.520 2.934 -4.496 1.00 0.00 11 GLU A N 10
ATOM 4174 C CA . GLU A 1 11 ? -1.262 3.893 -5.578 1.00 0.00 11 GLU A CA 10
ATOM 4175 C C . GLU A 1 11 ? -2.533 4.670 -5.972 1.00 0.00 11 GLU A C 10
ATOM 4176 O O . GLU A 1 11 ? -2.453 5.677 -6.681 1.00 0.00 11 GLU A O 10
ATOM 4188 N N . VAL A 1 12 ? -3.689 4.187 -5.503 1.00 0.00 12 VAL A N 10
ATOM 4189 C CA . VAL A 1 12 ? -4.977 4.817 -5.794 1.00 0.00 12 VAL A CA 10
ATOM 4190 C C . VAL A 1 12 ? -5.689 5.196 -4.483 1.00 0.00 12 VAL A C 10
ATOM 4191 O O . VAL A 1 12 ? -6.327 6.249 -4.400 1.00 0.00 12 VAL A O 10
ATOM 4204 N N . TYR A 1 13 ? -5.567 4.323 -3.477 1.00 0.00 13 TYR A N 10
ATOM 4205 C CA . TYR A 1 13 ? -6.175 4.547 -2.172 1.00 0.00 13 TYR A CA 10
ATOM 4206 C C . TYR A 1 13 ? -5.173 4.292 -1.033 1.00 0.00 13 TYR A C 10
ATOM 4207 O O . TYR A 1 13 ? -4.245 3.495 -1.193 1.00 0.00 13 TYR A O 10
ATOM 4225 N N . PRO A 1 14 ? -5.356 4.971 0.140 1.00 0.00 14 PRO A N 10
ATOM 4226 C CA . PRO A 1 14 ? -4.469 4.819 1.319 1.00 0.00 14 PRO A CA 10
ATOM 4227 C C . PRO A 1 14 ? -4.618 3.449 2.004 1.00 0.00 14 PRO A C 10
ATOM 4228 O O . PRO A 1 14 ? -5.239 2.544 1.446 1.00 0.00 14 PRO A O 10
ATOM 4239 N N . CYS A 1 15 ? -4.041 3.307 3.210 1.00 0.00 15 CYS A N 10
ATOM 4240 C CA . CYS A 1 15 ? -4.128 2.060 3.973 1.00 0.00 15 CYS A CA 10
ATOM 4241 C C . CYS A 1 15 ? -5.440 2.009 4.774 1.00 0.00 15 CYS A C 10
ATOM 4242 O O . CYS A 1 15 ? -6.203 2.981 4.776 1.00 0.00 15 CYS A O 10
ATOM 4249 N N . CYS A 1 16 ? -5.696 0.881 5.450 1.00 0.00 16 CYS A N 10
ATOM 4250 C CA . CYS A 1 16 ? -6.936 0.710 6.210 1.00 0.00 16 CYS A CA 10
ATOM 4251 C C . CYS A 1 16 ? -6.692 0.549 7.715 1.00 0.00 16 CYS A C 10
ATOM 4252 O O . CYS A 1 16 ? -7.248 1.307 8.517 1.00 0.00 16 CYS A O 10
ATOM 4259 N N . ASP A 1 17 ? -5.861 -0.434 8.091 1.00 0.00 17 ASP A N 10
ATOM 4260 C CA . ASP A 1 17 ? -5.559 -0.712 9.506 1.00 0.00 17 ASP A CA 10
ATOM 4261 C C . ASP A 1 17 ? -4.425 0.175 10.052 1.00 0.00 17 ASP A C 10
ATOM 4262 O O . ASP A 1 17 ? -3.910 -0.067 11.151 1.00 0.00 17 ASP A O 10
ATOM 4271 N N . GLY A 1 18 ? -4.059 1.213 9.288 1.00 0.00 18 GLY A N 10
ATOM 4272 C CA . GLY A 1 18 ? -2.990 2.120 9.696 1.00 0.00 18 GLY A CA 10
ATOM 4273 C C . GLY A 1 18 ? -1.625 1.659 9.213 1.00 0.00 18 GLY A C 10
ATOM 4274 O O . GLY A 1 18 ? -0.619 1.849 9.902 1.00 0.00 18 GLY A O 10
ATOM 4278 N N . LEU A 1 19 ? -1.605 1.053 8.020 1.00 0.00 19 LEU A N 10
ATOM 4279 C CA . LEU A 1 19 ? -0.380 0.536 7.402 1.00 0.00 19 LEU A CA 10
ATOM 4280 C C . LEU A 1 19 ? 0.426 1.656 6.734 1.00 0.00 19 LEU A C 10
ATOM 4281 O O . LEU A 1 19 ? -0.070 2.775 6.563 1.00 0.00 19 LEU A O 10
ATOM 4297 N N . ILE A 1 20 ? 1.670 1.337 6.367 1.00 0.00 20 ILE A N 10
ATOM 4298 C CA . ILE A 1 20 ? 2.567 2.291 5.716 1.00 0.00 20 ILE A CA 10
ATOM 4299 C C . ILE A 1 20 ? 2.803 1.887 4.260 1.00 0.00 20 ILE A C 10
ATOM 4300 O O . ILE A 1 20 ? 2.885 0.700 3.940 1.00 0.00 20 ILE A O 10
ATOM 4316 N N . CYS A 1 21 ? 2.921 2.896 3.390 1.00 0.00 21 CYS A N 10
ATOM 4317 C CA . CYS A 1 21 ? 3.176 2.681 1.967 1.00 0.00 21 CYS A CA 10
ATOM 4318 C C . CYS A 1 21 ? 4.669 2.458 1.727 1.00 0.00 21 CYS A C 10
ATOM 4319 O O . CYS A 1 21 ? 5.469 3.402 1.756 1.00 0.00 21 CYS A O 10
ATOM 4326 N N . TYR A 1 22 ? 5.030 1.190 1.514 1.00 0.00 22 TYR A N 10
ATOM 4327 C CA . TYR A 1 22 ? 6.412 0.798 1.278 1.00 0.00 22 TYR A CA 10
ATOM 4328 C C . TYR A 1 22 ? 6.828 1.054 -0.172 1.00 0.00 22 TYR A C 10
ATOM 4329 O O . TYR A 1 22 ? 6.035 0.826 -1.082 1.00 0.00 22 TYR A O 10
ATOM 4347 N N . PRO A 1 23 ? 8.086 1.529 -0.403 1.00 0.00 23 PRO A N 10
ATOM 4348 C CA . PRO A 1 23 ? 8.604 1.807 -1.759 1.00 0.00 23 PRO A CA 10
ATOM 4349 C C . PRO A 1 23 ? 8.848 0.515 -2.559 1.00 0.00 23 PRO A C 10
ATOM 4350 O O . PRO A 1 23 ? 9.986 0.180 -2.920 1.00 0.00 23 PRO A O 10
ATOM 4361 N N . THR A 1 24 ? 7.752 -0.196 -2.829 1.00 0.00 24 THR A N 10
ATOM 4362 C CA . THR A 1 24 ? 7.795 -1.463 -3.557 1.00 0.00 24 THR A CA 10
ATOM 4363 C C . THR A 1 24 ? 7.536 -1.247 -5.043 1.00 0.00 24 THR A C 10
ATOM 4364 O O . THR A 1 24 ? 6.842 -0.300 -5.425 1.00 0.00 24 THR A O 10
ATOM 4375 N N . PHE A 1 25 ? 8.095 -2.129 -5.870 1.00 0.00 25 PHE A N 10
ATOM 4376 C CA . PHE A 1 25 ? 7.931 -2.034 -7.314 1.00 0.00 25 PHE A CA 10
ATOM 4377 C C . PHE A 1 25 ? 6.983 -3.110 -7.847 1.00 0.00 25 PHE A C 10
ATOM 4378 O O . PHE A 1 25 ? 6.979 -4.236 -7.341 1.00 0.00 25 PHE A O 10
ATOM 4395 N N . PRO A 1 26 ? 6.161 -2.774 -8.884 1.00 0.00 26 PRO A N 10
ATOM 4396 C CA . PRO A 1 26 ? 6.133 -1.438 -9.521 1.00 0.00 26 PRO A CA 10
ATOM 4397 C C . PRO A 1 26 ? 5.399 -0.383 -8.680 1.00 0.00 26 PRO A C 10
ATOM 4398 O O . PRO A 1 26 ? 5.807 0.782 -8.653 1.00 0.00 26 PRO A O 10
ATOM 4409 N N . GLU A 1 27 ? 4.322 -0.802 -8.002 1.00 0.00 27 GLU A N 10
ATOM 4410 C CA . GLU A 1 27 ? 3.535 0.102 -7.157 1.00 0.00 27 GLU A CA 10
ATOM 4411 C C . GLU A 1 27 ? 3.726 -0.226 -5.665 1.00 0.00 27 GLU A C 10
ATOM 4412 O O . GLU A 1 27 ? 3.885 -1.398 -5.315 1.00 0.00 27 GLU A O 10
ATOM 4424 N N . PRO A 1 28 ? 3.707 0.806 -4.756 1.00 0.00 28 PRO A N 10
ATOM 4425 C CA . PRO A 1 28 ? 3.883 0.597 -3.297 1.00 0.00 28 PRO A CA 10
ATOM 4426 C C . PRO A 1 28 ? 2.755 -0.225 -2.660 1.00 0.00 28 PRO A C 10
ATOM 4427 O O . PRO A 1 28 ? 1.648 -0.297 -3.203 1.00 0.00 28 PRO A O 10
ATOM 4438 N N . ILE A 1 29 ? 3.057 -0.835 -1.510 1.00 0.00 29 ILE A N 10
ATOM 4439 C CA . ILE A 1 29 ? 2.088 -1.660 -0.780 1.00 0.00 29 ILE A CA 10
ATOM 4440 C C . ILE A 1 29 ? 1.927 -1.136 0.649 1.00 0.00 29 ILE A C 10
ATOM 4441 O O . ILE A 1 29 ? 2.842 -0.518 1.202 1.00 0.00 29 ILE A O 10
ATOM 4457 N N . CYS A 1 30 ? 0.752 -1.394 1.235 1.00 0.00 30 CYS A N 10
ATOM 4458 C CA . CYS A 1 30 ? 0.440 -0.966 2.594 1.00 0.00 30 CYS A CA 10
ATOM 4459 C C . CYS A 1 30 ? 0.858 -2.034 3.615 1.00 0.00 30 CYS A C 10
ATOM 4460 O O . CYS A 1 30 ? 0.366 -3.168 3.574 1.00 0.00 30 CYS A O 10
ATOM 4467 N N . GLY A 1 31 ? 1.774 -1.659 4.516 1.00 0.00 31 GLY A N 10
ATOM 4468 C CA . GLY A 1 31 ? 2.259 -2.581 5.536 1.00 0.00 31 GLY A CA 10
ATOM 4469 C C . GLY A 1 31 ? 2.758 -1.878 6.785 1.00 0.00 31 GLY A C 10
ATOM 4470 O O . GLY A 1 31 ? 3.348 -0.799 6.699 1.00 0.00 31 GLY A O 10
ATOM 4474 N N . VAL A 1 32 ? 2.520 -2.501 7.947 1.00 0.00 32 VAL A N 10
ATOM 4475 C CA . VAL A 1 32 ? 2.949 -1.951 9.242 1.00 0.00 32 VAL A CA 10
ATOM 4476 C C . VAL A 1 32 ? 4.353 -2.442 9.615 1.00 0.00 32 VAL A C 10
ATOM 4477 O O . VAL A 1 32 ? 5.281 -1.607 9.638 1.00 0.00 32 VAL A O 10
ATOM 4505 N N . TRP A 1 2 ? -13.728 1.767 1.076 1.00 0.00 2 TRP A N 11
ATOM 4506 C CA . TRP A 1 2 ? -12.854 1.683 -0.093 1.00 0.00 2 TRP A CA 11
ATOM 4507 C C . TRP A 1 2 ? -11.457 2.184 0.267 1.00 0.00 2 TRP A C 11
ATOM 4508 O O . TRP A 1 2 ? -11.194 3.392 0.291 1.00 0.00 2 TRP A O 11
ATOM 4529 N N . CYS A 1 3 ? -10.582 1.233 0.593 1.00 0.00 3 CYS A N 11
ATOM 4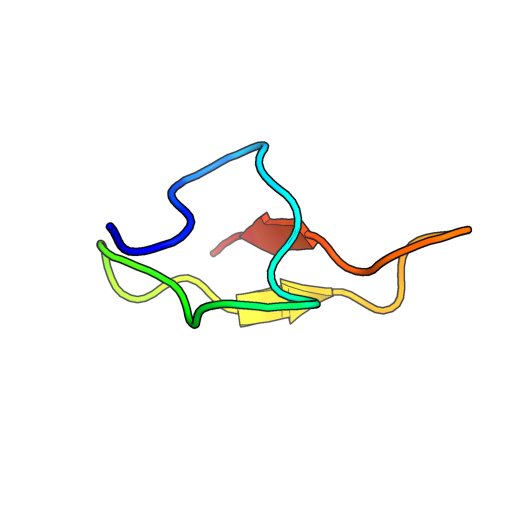530 C CA . CYS A 1 3 ? -9.189 1.521 0.962 1.00 0.00 3 CYS A CA 11
ATOM 4531 C C . CYS A 1 3 ? -8.295 0.307 0.712 1.00 0.00 3 CYS A C 11
ATOM 4532 O O . CYS A 1 3 ? -8.782 -0.824 0.604 1.00 0.00 3 CYS A O 11
ATOM 4539 N N . ALA A 1 4 ? -6.981 0.557 0.623 1.00 0.00 4 ALA A N 11
ATOM 4540 C CA . ALA A 1 4 ? -5.988 -0.496 0.402 1.00 0.00 4 ALA A CA 11
ATOM 4541 C C . ALA A 1 4 ? -5.553 -1.113 1.736 1.00 0.00 4 ALA A C 11
ATOM 4542 O O . ALA A 1 4 ? -5.038 -0.415 2.612 1.00 0.00 4 ALA A O 11
ATOM 4549 N N . GLU A 1 5 ? -5.775 -2.425 1.877 1.00 0.00 5 GLU A N 11
ATOM 4550 C CA . GLU A 1 5 ? -5.435 -3.150 3.109 1.00 0.00 5 GLU A CA 11
ATOM 4551 C C . GLU A 1 5 ? -3.987 -3.688 3.069 1.00 0.00 5 GLU A C 11
ATOM 4552 O O . GLU A 1 5 ? -3.146 -3.155 2.340 1.00 0.00 5 GLU A O 11
ATOM 4564 N N . GLU A 1 6 ? -3.716 -4.744 3.856 1.00 0.00 6 GLU A N 11
ATOM 4565 C CA . GLU A 1 6 ? -2.384 -5.360 3.930 1.00 0.00 6 GLU A CA 11
ATOM 4566 C C . GLU A 1 6 ? -2.150 -6.321 2.757 1.00 0.00 6 GLU A C 11
ATOM 4567 O O . GLU A 1 6 ? -2.813 -7.359 2.645 1.00 0.00 6 GLU A O 11
ATOM 4579 N N . GLY A 1 7 ? -1.207 -5.948 1.891 1.00 0.00 7 GLY A N 11
ATOM 4580 C CA . GLY A 1 7 ? -0.881 -6.756 0.723 1.00 0.00 7 GLY A CA 11
ATOM 4581 C C . GLY A 1 7 ? -1.453 -6.181 -0.563 1.00 0.00 7 GLY A C 11
ATOM 4582 O O . GLY A 1 7 ? -1.378 -6.817 -1.619 1.00 0.00 7 GLY A O 11
ATOM 4586 N N . GLU A 1 8 ? -2.024 -4.974 -0.467 1.00 0.00 8 GLU A N 11
ATOM 4587 C CA . GLU A 1 8 ? -2.616 -4.286 -1.613 1.00 0.00 8 GLU A CA 11
ATOM 4588 C C . GLU A 1 8 ? -1.838 -3.013 -1.935 1.00 0.00 8 GLU A C 11
ATOM 4589 O O . GLU A 1 8 ? -1.129 -2.478 -1.076 1.00 0.00 8 GLU A O 11
ATOM 4601 N N . SER A 1 9 ? -1.986 -2.527 -3.172 1.00 0.00 9 SER A N 11
ATOM 4602 C CA . SER A 1 9 ? -1.293 -1.320 -3.631 1.00 0.00 9 SER A CA 11
ATOM 4603 C C . SER A 1 9 ? -1.992 -0.047 -3.151 1.00 0.00 9 SER A C 11
ATOM 4604 O O . SER A 1 9 ? -3.211 0.092 -3.291 1.00 0.00 9 SER A O 11
ATOM 4612 N N . CYS A 1 10 ? -1.201 0.871 -2.590 1.00 0.00 10 CYS A N 11
ATOM 4613 C CA . CYS A 1 10 ? -1.722 2.142 -2.086 1.00 0.00 10 CYS A CA 11
ATOM 4614 C C . CYS A 1 10 ? -1.442 3.283 -3.077 1.00 0.00 10 CYS A C 11
ATOM 4615 O O . CYS A 1 10 ? -1.325 4.453 -2.691 1.00 0.00 10 CYS A O 11
ATOM 4622 N N . GLU A 1 11 ? -1.365 2.925 -4.368 1.00 0.00 11 GLU A N 11
ATOM 4623 C CA . GLU A 1 11 ? -1.106 3.891 -5.445 1.00 0.00 11 GLU A CA 11
ATOM 4624 C C . GLU A 1 11 ? -2.394 4.601 -5.894 1.00 0.00 11 GLU A C 11
ATOM 4625 O O . GLU A 1 11 ? -2.341 5.593 -6.626 1.00 0.00 11 GLU A O 11
ATOM 4637 N N . VAL A 1 12 ? -3.540 4.074 -5.447 1.00 0.00 12 VAL A N 11
ATOM 4638 C CA . VAL A 1 12 ? -4.845 4.630 -5.790 1.00 0.00 12 VAL A CA 11
ATOM 4639 C C . VAL A 1 12 ? -5.608 5.032 -4.514 1.00 0.00 12 VAL A C 11
ATOM 4640 O O . VAL A 1 12 ? -6.254 6.082 -4.476 1.00 0.00 12 VAL A O 11
ATOM 4653 N N . TYR A 1 13 ? -5.516 4.180 -3.486 1.00 0.00 13 TYR A N 11
ATOM 4654 C CA . TYR A 1 13 ? -6.172 4.423 -2.211 1.00 0.00 13 TYR A CA 11
ATOM 4655 C C . TYR A 1 13 ? -5.196 4.247 -1.039 1.00 0.00 13 TYR A C 11
ATOM 4656 O O . TYR A 1 13 ? -4.222 3.499 -1.153 1.00 0.00 13 TYR A O 11
ATOM 4674 N N . PRO A 1 14 ? -5.450 4.937 0.112 1.00 0.00 14 PRO A N 11
ATOM 4675 C CA . PRO A 1 14 ? -4.599 4.841 1.319 1.00 0.00 14 PRO A CA 11
ATOM 4676 C C . PRO A 1 14 ? -4.729 3.478 2.022 1.00 0.00 14 PRO A C 11
ATOM 4677 O O . PRO A 1 14 ? -5.405 2.583 1.507 1.00 0.00 14 PRO A O 11
ATOM 4688 N N . CYS A 1 15 ? -4.082 3.325 3.189 1.00 0.00 15 CYS A N 11
ATOM 4689 C CA . CYS A 1 15 ? -4.152 2.075 3.954 1.00 0.00 15 CYS A CA 11
ATOM 4690 C C . CYS A 1 15 ? -5.463 2.006 4.756 1.00 0.00 15 CYS A C 11
ATOM 4691 O O . CYS A 1 15 ? -6.235 2.971 4.763 1.00 0.00 15 CYS A O 11
ATOM 4698 N N . CYS A 1 16 ? -5.708 0.874 5.426 1.00 0.00 16 CYS A N 11
ATOM 4699 C CA . CYS A 1 16 ? -6.945 0.685 6.185 1.00 0.00 16 CYS A CA 11
ATOM 4700 C C . CYS A 1 16 ? -6.705 0.552 7.694 1.00 0.00 16 CYS A C 11
ATOM 4701 O O . CYS A 1 16 ? -7.290 1.301 8.482 1.00 0.00 16 CYS A O 11
ATOM 4708 N N . ASP A 1 17 ? -5.846 -0.399 8.088 1.00 0.00 17 ASP A N 11
ATOM 4709 C CA . ASP A 1 17 ? -5.544 -0.648 9.507 1.00 0.00 17 ASP A CA 11
ATOM 4710 C C . ASP A 1 17 ? -4.415 0.257 10.034 1.00 0.00 17 ASP A C 11
ATOM 4711 O O . ASP A 1 17 ? -3.890 0.033 11.134 1.00 0.00 17 ASP A O 11
ATOM 4720 N N . GLY A 1 18 ? -4.066 1.289 9.255 1.00 0.00 18 GLY A N 11
ATOM 4721 C CA . GLY A 1 18 ? -3.001 2.211 9.644 1.00 0.00 18 GLY A CA 11
ATOM 4722 C C . GLY A 1 18 ? -1.632 1.742 9.180 1.00 0.00 18 GLY A C 11
ATOM 4723 O O . GLY A 1 18 ? -0.632 1.936 9.876 1.00 0.00 18 GLY A O 11
ATOM 4727 N N . LEU A 1 19 ? -1.605 1.122 7.994 1.00 0.00 19 LEU A N 11
ATOM 4728 C CA . LEU A 1 19 ? -0.379 0.592 7.392 1.00 0.00 19 LEU A CA 11
ATOM 4729 C C . LEU A 1 19 ? 0.442 1.698 6.719 1.00 0.00 19 LEU A C 11
ATOM 4730 O O . LEU A 1 19 ? -0.048 2.812 6.513 1.00 0.00 19 LEU A O 11
ATOM 4746 N N . ILE A 1 20 ? 1.694 1.370 6.391 1.00 0.00 20 ILE A N 11
ATOM 4747 C CA . ILE A 1 20 ? 2.610 2.308 5.742 1.00 0.00 20 ILE A CA 11
ATOM 4748 C C . ILE A 1 20 ? 2.836 1.901 4.284 1.00 0.00 20 ILE A C 11
ATOM 4749 O O . ILE A 1 20 ? 2.891 0.712 3.962 1.00 0.00 20 ILE A O 11
ATOM 4765 N N . CYS A 1 21 ? 2.975 2.909 3.417 1.00 0.00 21 CYS A N 11
ATOM 4766 C CA . CYS A 1 21 ? 3.224 2.690 1.992 1.00 0.00 21 CYS A CA 11
ATOM 4767 C C . CYS A 1 21 ? 4.711 2.434 1.749 1.00 0.00 21 CYS A C 11
ATOM 4768 O O . CYS A 1 21 ? 5.534 3.358 1.791 1.00 0.00 21 CYS A O 11
ATOM 4775 N N . TYR A 1 22 ? 5.041 1.162 1.519 1.00 0.00 22 TYR A N 11
ATOM 4776 C CA . TYR A 1 22 ? 6.414 0.741 1.277 1.00 0.00 22 TYR A CA 11
ATOM 4777 C C . TYR A 1 22 ? 6.834 1.000 -0.172 1.00 0.00 22 TYR A C 11
ATOM 4778 O O . TYR A 1 22 ? 6.038 0.789 -1.085 1.00 0.00 22 TYR A O 11
ATOM 4796 N N . PRO A 1 23 ? 8.099 1.462 -0.401 1.00 0.00 23 PRO A N 11
ATOM 4797 C CA . PRO A 1 23 ? 8.619 1.743 -1.754 1.00 0.00 23 PRO A CA 11
ATOM 4798 C C . PRO A 1 23 ? 8.848 0.454 -2.566 1.00 0.00 23 PRO A C 11
ATOM 4799 O O . PRO A 1 23 ? 9.981 0.099 -2.917 1.00 0.00 23 PRO A O 11
ATOM 4810 N N . THR A 1 24 ? 7.739 -0.234 -2.852 1.00 0.00 24 THR A N 11
ATOM 4811 C CA . THR A 1 24 ? 7.764 -1.493 -3.594 1.00 0.00 24 THR A CA 11
ATOM 4812 C C . THR A 1 24 ? 7.513 -1.256 -5.079 1.00 0.00 24 THR A C 11
ATOM 4813 O O . THR A 1 24 ? 6.856 -0.280 -5.454 1.00 0.00 24 THR A O 11
ATOM 4824 N N . PHE A 1 25 ? 8.038 -2.151 -5.914 1.00 0.00 25 PHE A N 11
ATOM 4825 C CA . PHE A 1 25 ? 7.878 -2.038 -7.357 1.00 0.00 25 PHE A CA 11
ATOM 4826 C C . PHE A 1 25 ? 6.896 -3.077 -7.901 1.00 0.00 25 PHE A C 11
ATOM 4827 O O . PHE A 1 25 ? 6.851 -4.206 -7.401 1.00 0.00 25 PHE A O 11
ATOM 4844 N N . PRO A 1 26 ? 6.091 -2.706 -8.939 1.00 0.00 26 PRO A N 11
ATOM 4845 C CA . PRO A 1 26 ? 6.112 -1.366 -9.567 1.00 0.00 26 PRO A CA 11
ATOM 4846 C C . PRO A 1 26 ? 5.390 -0.298 -8.736 1.00 0.00 26 PRO A C 11
ATOM 4847 O O . PRO A 1 26 ? 5.774 0.874 -8.755 1.00 0.00 26 PRO A O 11
ATOM 4858 N N . GLU A 1 27 ? 4.346 -0.722 -8.013 1.00 0.00 27 GLU A N 11
ATOM 4859 C CA . GLU A 1 27 ? 3.558 0.183 -7.173 1.00 0.00 27 GLU A CA 11
ATOM 4860 C C . GLU A 1 27 ? 3.714 -0.169 -5.680 1.00 0.00 27 GLU A C 11
ATOM 4861 O O . GLU A 1 27 ? 3.825 -1.351 -5.343 1.00 0.00 27 GLU A O 11
ATOM 4873 N N . PRO A 1 28 ? 3.724 0.850 -4.758 1.00 0.00 28 PRO A N 11
ATOM 4874 C CA . PRO A 1 28 ? 3.882 0.620 -3.299 1.00 0.00 28 PRO A CA 11
ATOM 4875 C C . PRO A 1 28 ? 2.742 -0.195 -2.675 1.00 0.00 28 PRO A C 11
ATOM 4876 O O . PRO A 1 28 ? 1.636 -0.252 -3.219 1.00 0.00 28 PRO A O 11
ATOM 4887 N N . ILE A 1 29 ? 3.038 -0.820 -1.529 1.00 0.00 29 ILE A N 11
ATOM 4888 C CA . ILE A 1 29 ? 2.065 -1.643 -0.803 1.00 0.00 29 ILE A CA 11
ATOM 4889 C C . ILE A 1 29 ? 1.899 -1.114 0.627 1.00 0.00 29 ILE A C 11
ATOM 4890 O O . ILE A 1 29 ? 2.811 -0.486 1.174 1.00 0.00 29 ILE A O 11
ATOM 4906 N N . CYS A 1 30 ? 0.729 -1.382 1.218 1.00 0.00 30 CYS A N 11
ATOM 4907 C CA . CYS A 1 30 ? 0.421 -0.951 2.579 1.00 0.00 30 CYS A CA 11
ATOM 4908 C C . CYS A 1 30 ? 0.834 -2.019 3.599 1.00 0.00 30 CYS A C 11
ATOM 4909 O O . CYS A 1 30 ? 0.346 -3.155 3.551 1.00 0.00 30 CYS A O 11
ATOM 4916 N N . GLY A 1 31 ? 1.744 -1.646 4.505 1.00 0.00 31 GLY A N 11
ATOM 4917 C CA . GLY A 1 31 ? 2.225 -2.569 5.526 1.00 0.00 31 GLY A CA 11
ATOM 4918 C C . GLY A 1 31 ? 2.753 -1.867 6.762 1.00 0.00 31 GLY A C 11
ATOM 4919 O O . GLY A 1 31 ? 3.360 -0.797 6.660 1.00 0.00 31 GLY A O 11
ATOM 4923 N N . VAL A 1 32 ? 2.522 -2.480 7.931 1.00 0.00 32 VAL A N 11
ATOM 4924 C CA . VAL A 1 32 ? 2.979 -1.927 9.216 1.00 0.00 32 VAL A CA 11
ATOM 4925 C C . VAL A 1 32 ? 4.376 -2.448 9.576 1.00 0.00 32 VAL A C 11
ATOM 4926 O O . VAL A 1 32 ? 5.324 -1.634 9.580 1.00 0.00 32 VAL A O 11
ATOM 4954 N N . TRP A 1 2 ? -13.734 1.757 1.094 1.00 0.00 2 TRP A N 12
ATOM 4955 C CA . TRP A 1 2 ? -12.862 1.665 -0.076 1.00 0.00 2 TRP A CA 12
ATOM 4956 C C . TRP A 1 2 ? -11.466 2.169 0.275 1.00 0.00 2 TRP A C 12
ATOM 4957 O O . TRP A 1 2 ? -11.203 3.378 0.290 1.00 0.00 2 TRP A O 12
ATOM 4978 N N . CYS A 1 3 ? -10.588 1.221 0.603 1.00 0.00 3 CYS A N 12
ATOM 4979 C CA . CYS A 1 3 ? -9.193 1.514 0.965 1.00 0.00 3 CYS A CA 12
ATOM 4980 C C . CYS A 1 3 ? -8.298 0.300 0.715 1.00 0.00 3 CYS A C 12
ATOM 4981 O O . CYS A 1 3 ? -8.785 -0.832 0.609 1.00 0.00 3 CYS A O 12
ATOM 4988 N N . ALA A 1 4 ? -6.985 0.551 0.627 1.00 0.00 4 ALA A N 12
ATOM 4989 C CA . ALA A 1 4 ? -5.991 -0.501 0.404 1.00 0.00 4 ALA A CA 12
ATOM 4990 C C . ALA A 1 4 ? -5.555 -1.117 1.736 1.00 0.00 4 ALA A C 12
ATOM 4991 O O . ALA A 1 4 ? -5.036 -0.417 2.611 1.00 0.00 4 ALA A O 12
ATOM 4998 N N . GLU A 1 5 ? -5.777 -2.429 1.881 1.00 0.00 5 GLU A N 12
ATOM 4999 C CA . GLU A 1 5 ? -5.434 -3.153 3.112 1.00 0.00 5 GLU A CA 12
ATOM 5000 C C . GLU A 1 5 ? -3.988 -3.690 3.069 1.00 0.00 5 GLU A C 12
ATOM 5001 O O . GLU A 1 5 ? -3.146 -3.156 2.341 1.00 0.00 5 GLU A O 12
ATOM 5013 N N . GLU A 1 6 ? -3.715 -4.746 3.856 1.00 0.00 6 GLU A N 12
ATOM 5014 C CA . GLU A 1 6 ? -2.381 -5.360 3.928 1.00 0.00 6 GLU A CA 12
ATOM 5015 C C . GLU A 1 6 ? -2.147 -6.319 2.755 1.00 0.00 6 GLU A C 12
ATOM 5016 O O . GLU A 1 6 ? -2.807 -7.358 2.641 1.00 0.00 6 GLU A O 12
ATOM 5028 N N . GLY A 1 7 ? -1.205 -5.943 1.887 1.00 0.00 7 GLY A N 12
ATOM 5029 C CA . GLY A 1 7 ? -0.879 -6.750 0.718 1.00 0.00 7 GLY A CA 12
ATOM 5030 C C . GLY A 1 7 ? -1.450 -6.172 -0.567 1.00 0.00 7 GLY A C 12
ATOM 5031 O O . GLY A 1 7 ? -1.371 -6.805 -1.624 1.00 0.00 7 GLY A O 12
ATOM 5035 N N . GLU A 1 8 ? -2.025 -4.967 -0.467 1.00 0.00 8 GLU A N 12
ATOM 5036 C CA . GLU A 1 8 ? -2.616 -4.280 -1.614 1.00 0.00 8 GLU A CA 12
ATOM 5037 C C . GLU A 1 8 ? -1.837 -3.005 -1.933 1.00 0.00 8 GLU A C 12
ATOM 5038 O O . GLU A 1 8 ? -1.130 -2.469 -1.075 1.00 0.00 8 GLU A O 12
ATOM 5050 N N . SER A 1 9 ? -1.985 -2.518 -3.172 1.00 0.00 9 SER A N 12
ATOM 5051 C CA . SER A 1 9 ? -1.292 -1.312 -3.631 1.00 0.00 9 SER A CA 12
ATOM 5052 C C . SER A 1 9 ? -1.989 -0.039 -3.151 1.00 0.00 9 SER A C 12
ATOM 5053 O O . SER A 1 9 ? -3.208 0.101 -3.291 1.00 0.00 9 SER A O 12
ATOM 5061 N N . CYS A 1 10 ? -1.199 0.878 -2.587 1.00 0.00 10 CYS A N 12
ATOM 5062 C CA . CYS A 1 10 ? -1.720 2.149 -2.083 1.00 0.00 10 CYS A CA 12
ATOM 5063 C C . CYS A 1 10 ? -1.444 3.290 -3.077 1.00 0.00 10 CYS A C 12
ATOM 5064 O O . CYS A 1 10 ? -1.329 4.461 -2.692 1.00 0.00 10 CYS A O 12
ATOM 5071 N N . GLU A 1 11 ? -1.369 2.930 -4.366 1.00 0.00 11 GLU A N 12
ATOM 5072 C CA . GLU A 1 11 ? -1.114 3.895 -5.446 1.00 0.00 11 GLU A CA 12
ATOM 5073 C C . GLU A 1 11 ? -2.405 4.597 -5.896 1.00 0.00 11 GLU A C 12
ATOM 5074 O O . GLU A 1 11 ? -2.356 5.589 -6.630 1.00 0.00 11 GLU A O 12
ATOM 5086 N N . VAL A 1 12 ? -3.549 4.068 -5.447 1.00 0.00 12 VAL A N 12
ATOM 5087 C CA . VAL A 1 12 ? -4.857 4.616 -5.793 1.00 0.00 12 VAL A CA 12
ATOM 5088 C C . VAL A 1 12 ? -5.619 5.019 -4.518 1.00 0.00 12 VAL A C 12
ATOM 5089 O O . VAL A 1 12 ? -6.269 6.068 -4.481 1.00 0.00 12 VAL A O 12
ATOM 5102 N N . TYR A 1 13 ? -5.526 4.169 -3.487 1.00 0.00 13 TYR A N 12
ATOM 5103 C CA . TYR A 1 13 ? -6.182 4.412 -2.214 1.00 0.00 13 TYR A CA 12
ATOM 5104 C C . TYR A 1 13 ? -5.206 4.240 -1.041 1.00 0.00 13 TYR A C 12
ATOM 5105 O O . TYR A 1 13 ? -4.230 3.494 -1.154 1.00 0.00 13 TYR A O 12
ATOM 5123 N N . PRO A 1 14 ? -5.460 4.932 0.109 1.00 0.00 14 PRO A N 12
ATOM 5124 C CA . PRO A 1 14 ? -4.608 4.839 1.316 1.00 0.00 14 PRO A CA 12
ATOM 5125 C C . PRO A 1 14 ? -4.736 3.476 2.019 1.00 0.00 14 PRO A C 12
ATOM 5126 O O . PRO A 1 14 ? -5.411 2.580 1.508 1.00 0.00 14 PRO A O 12
ATOM 5137 N N . CYS A 1 15 ? -4.085 3.325 3.187 1.00 0.00 15 CYS A N 12
ATOM 5138 C CA . CYS A 1 15 ? -4.155 2.075 3.954 1.00 0.00 15 CYS A CA 12
ATOM 5139 C C . CYS A 1 15 ? -5.465 2.006 4.754 1.00 0.00 15 CYS A C 12
ATOM 5140 O O . CYS A 1 15 ? -6.239 2.970 4.762 1.00 0.00 15 CYS A O 12
ATOM 5147 N N . CYS A 1 16 ? -5.709 0.875 5.426 1.00 0.00 16 CYS A N 12
ATOM 5148 C CA . CYS A 1 16 ? -6.947 0.686 6.186 1.00 0.00 16 CYS A CA 12
ATOM 5149 C C . CYS A 1 16 ? -6.705 0.556 7.694 1.00 0.00 16 CYS A C 12
ATOM 5150 O O . CYS A 1 16 ? -7.293 1.306 8.480 1.00 0.00 16 CYS A O 12
ATOM 5157 N N . ASP A 1 17 ? -5.845 -0.392 8.092 1.00 0.00 17 ASP A N 12
ATOM 5158 C CA . ASP A 1 17 ? -5.544 -0.636 9.513 1.00 0.00 17 ASP A CA 12
ATOM 5159 C C . ASP A 1 17 ? -4.413 0.269 10.036 1.00 0.00 17 ASP A C 12
ATOM 5160 O O . ASP A 1 17 ? -3.889 0.048 11.135 1.00 0.00 17 ASP A O 12
ATOM 5169 N N . GLY A 1 18 ? -4.063 1.299 9.254 1.00 0.00 18 GLY A N 12
ATOM 5170 C CA . GLY A 1 18 ? -2.999 2.222 9.639 1.00 0.00 18 GLY A CA 12
ATOM 5171 C C . GLY A 1 18 ? -1.631 1.750 9.176 1.00 0.00 18 GLY A C 12
ATOM 5172 O O . GLY A 1 18 ? -0.630 1.943 9.873 1.00 0.00 18 GLY A O 12
ATOM 5176 N N . LEU A 1 19 ? -1.604 1.128 7.989 1.00 0.00 19 LEU A N 12
ATOM 5177 C CA . LEU A 1 19 ? -0.377 0.598 7.390 1.00 0.00 19 LEU A CA 12
ATOM 5178 C C . LEU A 1 19 ? 0.445 1.701 6.716 1.00 0.00 19 LEU A C 12
ATOM 5179 O O . LEU A 1 19 ? -0.043 2.815 6.506 1.00 0.00 19 LEU A O 12
ATOM 5195 N N . ILE A 1 20 ? 1.697 1.371 6.391 1.00 0.00 20 ILE A N 12
ATOM 5196 C CA . ILE A 1 20 ? 2.616 2.307 5.741 1.00 0.00 20 ILE A CA 12
ATOM 5197 C C . ILE A 1 20 ? 2.840 1.899 4.284 1.00 0.00 20 ILE A C 12
ATOM 5198 O O . ILE A 1 20 ? 2.892 0.710 3.964 1.00 0.00 20 ILE A O 12
ATOM 5214 N N . CYS A 1 21 ? 2.983 2.905 3.416 1.00 0.00 21 CYS A N 12
ATOM 5215 C CA . CYS A 1 21 ? 3.232 2.685 1.993 1.00 0.00 21 CYS A CA 12
ATOM 5216 C C . CYS A 1 21 ? 4.718 2.425 1.750 1.00 0.00 21 CYS A C 12
ATOM 5217 O O . CYS A 1 21 ? 5.544 3.347 1.790 1.00 0.00 21 CYS A O 12
ATOM 5224 N N . TYR A 1 22 ? 5.046 1.151 1.522 1.00 0.00 22 TYR A N 12
ATOM 5225 C CA . TYR A 1 22 ? 6.418 0.726 1.280 1.00 0.00 22 TYR A CA 12
ATOM 5226 C C . TYR A 1 22 ? 6.840 0.987 -0.168 1.00 0.00 22 TYR A C 12
ATOM 5227 O O . TYR A 1 22 ? 6.042 0.780 -1.082 1.00 0.00 22 TYR A O 12
ATOM 5245 N N . PRO A 1 23 ? 8.105 1.446 -0.396 1.00 0.00 23 PRO A N 12
ATOM 5246 C CA . PRO A 1 23 ? 8.628 1.728 -1.748 1.00 0.00 23 PRO A CA 12
ATOM 5247 C C . PRO A 1 23 ? 8.853 0.440 -2.562 1.00 0.00 23 PRO A C 12
ATOM 5248 O O . PRO A 1 23 ? 9.985 0.081 -2.913 1.00 0.00 23 PRO A O 12
ATOM 5259 N N . THR A 1 24 ? 7.744 -0.245 -2.852 1.00 0.00 24 THR A N 12
ATOM 5260 C CA . THR A 1 24 ? 7.764 -1.502 -3.595 1.00 0.00 24 THR A CA 12
ATOM 5261 C C . THR A 1 24 ? 7.514 -1.260 -5.080 1.00 0.00 24 THR A C 12
ATOM 5262 O O . THR A 1 24 ? 6.856 -0.284 -5.452 1.00 0.00 24 THR A O 12
ATOM 5273 N N . PHE A 1 25 ? 8.040 -2.156 -5.916 1.00 0.00 25 PHE A N 12
ATOM 5274 C CA . PHE A 1 25 ? 7.881 -2.037 -7.359 1.00 0.00 25 PHE A CA 12
ATOM 5275 C C . PHE A 1 25 ? 6.895 -3.073 -7.907 1.00 0.00 25 PHE A C 12
ATOM 5276 O O . PHE A 1 25 ? 6.847 -4.202 -7.411 1.00 0.00 25 PHE A O 12
ATOM 5293 N N . PRO A 1 26 ? 6.090 -2.696 -8.945 1.00 0.00 26 PRO A N 12
ATOM 5294 C CA . PRO A 1 26 ? 6.116 -1.355 -9.567 1.00 0.00 26 PRO A CA 12
ATOM 5295 C C . PRO A 1 26 ? 5.395 -0.288 -8.734 1.00 0.00 26 PRO A C 12
ATOM 5296 O O . PRO A 1 26 ? 5.783 0.884 -8.749 1.00 0.00 26 PRO A O 12
ATOM 5307 N N . GLU A 1 27 ? 4.351 -0.711 -8.014 1.00 0.00 27 GLU A N 12
ATOM 5308 C CA . GLU A 1 27 ? 3.564 0.193 -7.170 1.00 0.00 27 GLU A CA 12
ATOM 5309 C C . GLU A 1 27 ? 3.720 -0.163 -5.678 1.00 0.00 27 GLU A C 12
ATOM 5310 O O . GLU A 1 27 ? 3.826 -1.346 -5.344 1.00 0.00 27 GLU A O 12
ATOM 5322 N N . PRO A 1 28 ? 3.729 0.855 -4.755 1.00 0.00 28 PRO A N 12
ATOM 5323 C CA . PRO A 1 28 ? 3.886 0.622 -3.296 1.00 0.00 28 PRO A CA 12
ATOM 5324 C C . PRO A 1 28 ? 2.745 -0.193 -2.673 1.00 0.00 28 PRO A C 12
ATOM 5325 O O . PRO A 1 28 ? 1.639 -0.246 -3.219 1.00 0.00 28 PRO A O 12
ATOM 5336 N N . ILE A 1 29 ? 3.040 -0.820 -1.528 1.00 0.00 29 ILE A N 12
ATOM 5337 C CA . ILE A 1 29 ? 2.065 -1.642 -0.803 1.00 0.00 29 ILE A CA 12
ATOM 5338 C C . ILE A 1 29 ? 1.899 -1.114 0.627 1.00 0.00 29 ILE A C 12
ATOM 5339 O O . ILE A 1 29 ? 2.812 -0.488 1.176 1.00 0.00 29 ILE A O 12
ATOM 5355 N N . CYS A 1 30 ? 0.728 -1.379 1.217 1.00 0.00 30 CYS A N 12
ATOM 5356 C CA . CYS A 1 30 ? 0.419 -0.948 2.577 1.00 0.00 30 CYS A CA 12
ATOM 5357 C C . CYS A 1 30 ? 0.831 -2.017 3.597 1.00 0.00 30 CYS A C 12
ATOM 5358 O O . CYS A 1 30 ? 0.340 -3.152 3.550 1.00 0.00 30 CYS A O 12
ATOM 5365 N N . GLY A 1 31 ? 1.741 -1.646 4.503 1.00 0.00 31 GLY A N 12
ATOM 5366 C CA . GLY A 1 31 ? 2.219 -2.571 5.525 1.00 0.00 31 GLY A CA 12
ATOM 5367 C C . GLY A 1 31 ? 2.751 -1.867 6.761 1.00 0.00 31 GLY A C 12
ATOM 5368 O O . GLY A 1 31 ? 3.361 -0.800 6.657 1.00 0.00 31 GLY A O 12
ATOM 5372 N N . VAL A 1 32 ? 2.519 -2.477 7.930 1.00 0.00 32 VAL A N 12
ATOM 5373 C CA . VAL A 1 32 ? 2.980 -1.926 9.214 1.00 0.00 32 VAL A CA 12
ATOM 5374 C C . VAL A 1 32 ? 4.375 -2.450 9.575 1.00 0.00 32 VAL A C 12
ATOM 5375 O O . VAL A 1 32 ? 5.326 -1.640 9.577 1.00 0.00 32 VAL A O 12
ATOM 5403 N N . TRP A 1 2 ? -13.729 1.790 1.079 1.00 0.00 2 TRP A N 13
ATOM 5404 C CA . TRP A 1 2 ? -12.854 1.701 -0.089 1.00 0.00 2 TRP A CA 13
ATOM 5405 C C . TRP A 1 2 ? -11.456 2.199 0.269 1.00 0.00 2 TRP A C 13
ATOM 5406 O O . TRP A 1 2 ? -11.190 3.406 0.291 1.00 0.00 2 TRP A O 13
ATOM 5427 N N . CYS A 1 3 ? -10.582 1.244 0.594 1.00 0.00 3 CYS A N 13
ATOM 5428 C CA . CYS A 1 3 ? -9.189 1.531 0.962 1.00 0.00 3 CYS A CA 13
ATOM 5429 C C . CYS A 1 3 ? -8.297 0.314 0.711 1.00 0.00 3 CYS A C 13
ATOM 5430 O O . CYS A 1 3 ? -8.787 -0.814 0.601 1.00 0.00 3 CYS A O 13
ATOM 5437 N N . ALA A 1 4 ? -6.983 0.561 0.625 1.00 0.00 4 ALA A N 13
ATOM 5438 C CA . ALA A 1 4 ? -5.992 -0.493 0.403 1.00 0.00 4 ALA A CA 13
ATOM 5439 C C . ALA A 1 4 ? -5.559 -1.111 1.737 1.00 0.00 4 ALA A C 13
ATOM 5440 O O . ALA A 1 4 ? -5.047 -0.413 2.615 1.00 0.00 4 ALA A O 13
ATOM 5447 N N . GLU A 1 5 ? -5.779 -2.424 1.877 1.00 0.00 5 GLU A N 13
ATOM 5448 C CA . GLU A 1 5 ? -5.438 -3.148 3.109 1.00 0.00 5 GLU A CA 13
ATOM 5449 C C . GLU A 1 5 ? -3.991 -3.688 3.070 1.00 0.00 5 GLU A C 13
ATOM 5450 O O . GLU A 1 5 ? -3.149 -3.153 2.343 1.00 0.00 5 GLU A O 13
ATOM 5462 N N . GLU A 1 6 ? -3.723 -4.745 3.856 1.00 0.00 6 GLU A N 13
ATOM 5463 C CA . GLU A 1 6 ? -2.390 -5.359 3.931 1.00 0.00 6 GLU A CA 13
ATOM 5464 C C . GLU A 1 6 ? -2.155 -6.322 2.759 1.00 0.00 6 GLU A C 13
ATOM 5465 O O . GLU A 1 6 ? -2.820 -7.358 2.646 1.00 0.00 6 GLU A O 13
ATOM 5477 N N . GLY A 1 7 ? -1.210 -5.950 1.894 1.00 0.00 7 GLY A N 13
ATOM 5478 C CA . GLY A 1 7 ? -0.884 -6.760 0.728 1.00 0.00 7 GLY A CA 13
ATOM 5479 C C . GLY A 1 7 ? -1.456 -6.185 -0.559 1.00 0.00 7 GLY A C 13
ATOM 5480 O O . GLY A 1 7 ? -1.381 -6.822 -1.614 1.00 0.00 7 GLY A O 13
ATOM 5484 N N . GLU A 1 8 ? -2.024 -4.977 -0.463 1.00 0.00 8 GLU A N 13
ATOM 5485 C CA . GLU A 1 8 ? -2.615 -4.291 -1.610 1.00 0.00 8 GLU A CA 13
ATOM 5486 C C . GLU A 1 8 ? -1.837 -3.017 -1.931 1.00 0.00 8 GLU A C 13
ATOM 5487 O O . GLU A 1 8 ? -1.129 -2.481 -1.074 1.00 0.00 8 GLU A O 13
ATOM 5499 N N . SER A 1 9 ? -1.988 -2.530 -3.170 1.00 0.00 9 SER A N 13
ATOM 5500 C CA . SER A 1 9 ? -1.295 -1.323 -3.629 1.00 0.00 9 SER A CA 13
ATOM 5501 C C . SER A 1 9 ? -1.993 -0.051 -3.150 1.00 0.00 9 SER A C 13
ATOM 5502 O O . SER A 1 9 ? -3.213 0.089 -3.289 1.00 0.00 9 SER A O 13
ATOM 5510 N N . CYS A 1 10 ? -1.201 0.867 -2.589 1.00 0.00 10 CYS A N 13
ATOM 5511 C CA . CYS A 1 10 ? -1.721 2.138 -2.086 1.00 0.00 10 CYS A CA 13
ATOM 5512 C C . CYS A 1 10 ? -1.442 3.279 -3.077 1.00 0.00 10 CYS A C 13
ATOM 5513 O O . CYS A 1 10 ? -1.322 4.450 -2.690 1.00 0.00 10 CYS A O 13
ATOM 5520 N N . GLU A 1 11 ? -1.365 2.922 -4.368 1.00 0.00 11 GLU A N 13
ATOM 5521 C CA . GLU A 1 11 ? -1.105 3.888 -5.445 1.00 0.00 11 GLU A CA 13
ATOM 5522 C C . GLU A 1 11 ? -2.393 4.599 -5.895 1.00 0.00 11 GLU A C 13
ATOM 5523 O O . GLU A 1 11 ? -2.336 5.592 -6.626 1.00 0.00 11 GLU A O 13
ATOM 5535 N N . VAL A 1 12 ? -3.539 4.075 -5.447 1.00 0.00 12 VAL A N 13
ATOM 5536 C CA . VAL A 1 12 ? -4.842 4.631 -5.791 1.00 0.00 12 VAL A CA 13
ATOM 5537 C C . VAL A 1 12 ? -5.604 5.034 -4.516 1.00 0.00 12 VAL A C 13
ATOM 5538 O O . VAL A 1 12 ? -6.251 6.085 -4.478 1.00 0.00 12 VAL A O 13
ATOM 5551 N N . TYR A 1 13 ? -5.513 4.184 -3.485 1.00 0.00 13 TYR A N 13
ATOM 5552 C CA . TYR A 1 13 ? -6.169 4.426 -2.212 1.00 0.00 13 TYR A CA 13
ATOM 5553 C C . TYR A 1 13 ? -5.193 4.248 -1.040 1.00 0.00 13 TYR A C 13
ATOM 5554 O O . TYR A 1 13 ? -4.220 3.500 -1.153 1.00 0.00 13 TYR A O 13
ATOM 5572 N N . PRO A 1 14 ? -5.446 4.939 0.112 1.00 0.00 14 PRO A N 13
ATOM 5573 C CA . PRO A 1 14 ? -4.594 4.842 1.319 1.00 0.00 14 PRO A CA 13
ATOM 5574 C C . PRO A 1 14 ? -4.726 3.478 2.021 1.00 0.00 14 PRO A C 13
ATOM 5575 O O . PRO A 1 14 ? -5.401 2.584 1.506 1.00 0.00 14 PRO A O 13
ATOM 5586 N N . CYS A 1 15 ? -4.079 3.325 3.189 1.00 0.00 15 CYS A N 13
ATOM 5587 C CA . CYS A 1 15 ? -4.150 2.075 3.955 1.00 0.00 15 CYS A CA 13
ATOM 5588 C C . CYS A 1 15 ? -5.462 2.009 4.756 1.00 0.00 15 CYS A C 13
ATOM 5589 O O . CYS A 1 15 ? -6.233 2.974 4.764 1.00 0.00 15 CYS A O 13
ATOM 5596 N N . CYS A 1 16 ? -5.708 0.876 5.427 1.00 0.00 16 CYS A N 13
ATOM 5597 C CA . CYS A 1 16 ? -6.945 0.689 6.186 1.00 0.00 16 CYS A CA 13
ATOM 5598 C C . CYS A 1 16 ? -6.705 0.553 7.694 1.00 0.00 16 CYS A C 13
ATOM 5599 O O . CYS A 1 16 ? -7.286 1.303 8.483 1.00 0.00 16 CYS A O 13
ATOM 5606 N N . ASP A 1 17 ? -5.848 -0.400 8.086 1.00 0.00 17 ASP A N 13
ATOM 5607 C CA . ASP A 1 17 ? -5.545 -0.652 9.505 1.00 0.00 17 ASP A CA 13
ATOM 5608 C C . ASP A 1 17 ? -4.418 0.252 10.034 1.00 0.00 17 ASP A C 13
ATOM 5609 O O . ASP A 1 17 ? -3.893 0.028 11.133 1.00 0.00 17 ASP A O 13
ATOM 5618 N N . GLY A 1 18 ? -4.066 1.285 9.256 1.00 0.00 18 GLY A N 13
ATOM 5619 C CA . GLY A 1 18 ? -3.002 2.207 9.646 1.00 0.00 18 GLY A CA 13
ATOM 5620 C C . GLY A 1 18 ? -1.633 1.738 9.180 1.00 0.00 18 GLY A C 13
ATOM 5621 O O . GLY A 1 18 ? -0.632 1.932 9.877 1.00 0.00 18 GLY A O 13
ATOM 5625 N N . LEU A 1 19 ? -1.606 1.119 7.995 1.00 0.00 19 LEU A N 13
ATOM 5626 C CA . LEU A 1 19 ? -0.378 0.589 7.392 1.00 0.00 19 LEU A CA 13
ATOM 5627 C C . LEU A 1 19 ? 0.442 1.697 6.720 1.00 0.00 19 LEU A C 13
ATOM 5628 O O . LEU A 1 19 ? -0.050 2.810 6.515 1.00 0.00 19 LEU A O 13
ATOM 5644 N N . ILE A 1 20 ? 1.693 1.368 6.392 1.00 0.00 20 ILE A N 13
ATOM 5645 C CA . ILE A 1 20 ? 2.609 2.307 5.742 1.00 0.00 20 ILE A CA 13
ATOM 5646 C C . ILE A 1 20 ? 2.834 1.901 4.284 1.00 0.00 20 ILE A C 13
ATOM 5647 O O . ILE A 1 20 ? 2.888 0.713 3.963 1.00 0.00 20 ILE A O 13
ATOM 5663 N N . CYS A 1 21 ? 2.975 2.908 3.417 1.00 0.00 21 CYS A N 13
ATOM 5664 C CA . CYS A 1 21 ? 3.222 2.691 1.993 1.00 0.00 21 CYS A CA 13
ATOM 5665 C C . CYS A 1 21 ? 4.711 2.436 1.749 1.00 0.00 21 CYS A C 13
ATOM 5666 O O . CYS A 1 21 ? 5.533 3.360 1.791 1.00 0.00 21 CYS A O 13
ATOM 5673 N N . TYR A 1 22 ? 5.041 1.164 1.518 1.00 0.00 22 TYR A N 13
ATOM 5674 C CA . TYR A 1 22 ? 6.415 0.744 1.274 1.00 0.00 22 TYR A CA 13
ATOM 5675 C C . TYR A 1 22 ? 6.833 1.003 -0.175 1.00 0.00 22 TYR A C 13
ATOM 5676 O O . TYR A 1 22 ? 6.035 0.790 -1.086 1.00 0.00 22 TYR A O 13
ATOM 5694 N N . PRO A 1 23 ? 8.097 1.466 -0.405 1.00 0.00 23 PRO A N 13
ATOM 5695 C CA . PRO A 1 23 ? 8.616 1.748 -1.759 1.00 0.00 23 PRO A CA 13
ATOM 5696 C C . PRO A 1 23 ? 8.844 0.459 -2.569 1.00 0.00 23 PRO A C 13
ATOM 5697 O O . PRO A 1 23 ? 9.979 0.105 -2.923 1.00 0.00 23 PRO A O 13
ATOM 5708 N N . THR A 1 24 ? 7.738 -0.231 -2.855 1.00 0.00 24 THR A N 13
ATOM 5709 C CA . THR A 1 24 ? 7.763 -1.491 -3.596 1.00 0.00 24 THR A CA 13
ATOM 5710 C C . THR A 1 24 ? 7.511 -1.254 -5.080 1.00 0.00 24 THR A C 13
ATOM 5711 O O . THR A 1 24 ? 6.845 -0.284 -5.455 1.00 0.00 24 THR A O 13
ATOM 5722 N N . PHE A 1 25 ? 8.044 -2.146 -5.916 1.00 0.00 25 PHE A N 13
ATOM 5723 C CA . PHE A 1 25 ? 7.883 -2.031 -7.358 1.00 0.00 25 PHE A CA 13
ATOM 5724 C C . PHE A 1 25 ? 6.903 -3.074 -7.903 1.00 0.00 25 PHE A C 13
ATOM 5725 O O . PHE A 1 25 ? 6.860 -4.201 -7.404 1.00 0.00 25 PHE A O 13
ATOM 5742 N N . PRO A 1 26 ? 6.096 -2.703 -8.942 1.00 0.00 26 PRO A N 13
ATOM 5743 C CA . PRO A 1 26 ? 6.117 -1.363 -9.569 1.00 0.00 26 PRO A CA 13
ATOM 5744 C C . PRO A 1 26 ? 5.391 -0.298 -8.738 1.00 0.00 26 PRO A C 13
ATOM 5745 O O . PRO A 1 26 ? 5.772 0.876 -8.758 1.00 0.00 26 PRO A O 13
ATOM 5756 N N . GLU A 1 27 ? 4.348 -0.724 -8.014 1.00 0.00 27 GLU A N 13
ATOM 5757 C CA . GLU A 1 27 ? 3.558 0.180 -7.174 1.00 0.00 27 GLU A CA 13
ATOM 5758 C C . GLU A 1 27 ? 3.716 -0.173 -5.681 1.00 0.00 27 GLU A C 13
ATOM 5759 O O . GLU A 1 27 ? 3.827 -1.352 -5.344 1.00 0.00 27 GLU A O 13
ATOM 5771 N N . PRO A 1 28 ? 3.722 0.849 -4.760 1.00 0.00 28 PRO A N 13
ATOM 5772 C CA . PRO A 1 28 ? 3.879 0.619 -3.300 1.00 0.00 28 PRO A CA 13
ATOM 5773 C C . PRO A 1 28 ? 2.741 -0.198 -2.675 1.00 0.00 28 PRO A C 13
ATOM 5774 O O . PRO A 1 28 ? 1.636 -0.257 -3.220 1.00 0.00 28 PRO A O 13
ATOM 5785 N N . ILE A 1 29 ? 3.038 -0.822 -1.529 1.00 0.00 29 ILE A N 13
ATOM 5786 C CA . ILE A 1 29 ? 2.065 -1.645 -0.803 1.00 0.00 29 ILE A CA 13
ATOM 5787 C C . ILE A 1 29 ? 1.900 -1.115 0.628 1.00 0.00 29 ILE A C 13
ATOM 5788 O O . ILE A 1 29 ? 2.811 -0.485 1.175 1.00 0.00 29 ILE A O 13
ATOM 5804 N N . CYS A 1 30 ? 0.730 -1.383 1.218 1.00 0.00 30 CYS A N 13
ATOM 5805 C CA . CYS A 1 30 ? 0.421 -0.952 2.580 1.00 0.00 30 CYS A CA 13
ATOM 5806 C C . CYS A 1 30 ? 0.836 -2.021 3.600 1.00 0.00 30 CYS A C 13
ATOM 5807 O O . CYS A 1 30 ? 0.347 -3.155 3.554 1.00 0.00 30 CYS A O 13
ATOM 5814 N N . GLY A 1 31 ? 1.747 -1.647 4.505 1.00 0.00 31 GLY A N 13
ATOM 5815 C CA . GLY A 1 31 ? 2.228 -2.571 5.527 1.00 0.00 31 GLY A CA 13
ATOM 5816 C C . GLY A 1 31 ? 2.755 -1.866 6.763 1.00 0.00 31 GLY A C 13
ATOM 5817 O O . GLY A 1 31 ? 3.362 -0.796 6.662 1.00 0.00 31 GLY A O 13
ATOM 5821 N N . VAL A 1 32 ? 2.522 -2.477 7.933 1.00 0.00 32 VAL A N 13
ATOM 5822 C CA . VAL A 1 32 ? 2.976 -1.925 9.218 1.00 0.00 32 VAL A CA 13
ATOM 5823 C C . VAL A 1 32 ? 4.375 -2.441 9.580 1.00 0.00 32 VAL A C 13
ATOM 5824 O O . VAL A 1 32 ? 4.510 -3.657 9.848 1.00 0.00 32 VAL A O 13
ATOM 5852 N N . TRP A 1 2 ? -13.729 1.756 1.109 1.00 0.00 2 TRP A N 14
ATOM 5853 C CA . TRP A 1 2 ? -12.859 1.673 -0.063 1.00 0.00 2 TRP A CA 14
ATOM 5854 C C . TRP A 1 2 ? -11.461 2.175 0.290 1.00 0.00 2 TRP A C 14
ATOM 5855 O O . TRP A 1 2 ? -11.200 3.383 0.313 1.00 0.00 2 TRP A O 14
ATOM 5876 N N . CYS A 1 3 ? -10.584 1.224 0.610 1.00 0.00 3 CYS A N 14
ATOM 5877 C CA . CYS A 1 3 ? -9.189 1.514 0.972 1.00 0.00 3 CYS A CA 14
ATOM 5878 C C . CYS A 1 3 ? -8.294 0.302 0.713 1.00 0.00 3 CYS A C 14
ATOM 5879 O O . CYS A 1 3 ? -8.779 -0.829 0.608 1.00 0.00 3 CYS A O 14
ATOM 5886 N N . ALA A 1 4 ? -6.981 0.554 0.615 1.00 0.00 4 ALA A N 14
ATOM 5887 C CA . ALA A 1 4 ? -5.988 -0.494 0.384 1.00 0.00 4 ALA A CA 14
ATOM 5888 C C . ALA A 1 4 ? -5.545 -1.117 1.712 1.00 0.00 4 ALA A C 14
ATOM 5889 O O . ALA A 1 4 ? -5.016 -0.423 2.585 1.00 0.00 4 ALA A O 14
ATOM 5896 N N . GLU A 1 5 ? -5.775 -2.427 1.854 1.00 0.00 5 GLU A N 14
ATOM 5897 C CA . GLU A 1 5 ? -5.428 -3.158 3.081 1.00 0.00 5 GLU A CA 14
ATOM 5898 C C . GLU A 1 5 ? -3.979 -3.686 3.038 1.00 0.00 5 GLU A C 14
ATOM 5899 O O . GLU A 1 5 ? -3.141 -3.144 2.312 1.00 0.00 5 GLU A O 14
ATOM 5911 N N . GLU A 1 6 ? -3.701 -4.744 3.820 1.00 0.00 6 GLU A N 14
ATOM 5912 C CA . GLU A 1 6 ? -2.365 -5.351 3.891 1.00 0.00 6 GLU A CA 14
ATOM 5913 C C . GLU A 1 6 ? -2.124 -6.308 2.716 1.00 0.00 6 GLU A C 14
ATOM 5914 O O . GLU A 1 6 ? -2.782 -7.349 2.601 1.00 0.00 6 GLU A O 14
ATOM 5926 N N . GLY A 1 7 ? -1.182 -5.928 1.852 1.00 0.00 7 GLY A N 14
ATOM 5927 C CA . GLY A 1 7 ? -0.852 -6.734 0.682 1.00 0.00 7 GLY A CA 14
ATOM 5928 C C . GLY A 1 7 ? -1.414 -6.153 -0.606 1.00 0.00 7 GLY A C 14
ATOM 5929 O O . GLY A 1 7 ? -1.308 -6.771 -1.667 1.00 0.00 7 GLY A O 14
ATOM 5933 N N . GLU A 1 8 ? -2.014 -4.960 -0.500 1.00 0.00 8 GLU A N 14
ATOM 5934 C CA . GLU A 1 8 ? -2.602 -4.270 -1.649 1.00 0.00 8 GLU A CA 14
ATOM 5935 C C . GLU A 1 8 ? -1.827 -2.993 -1.960 1.00 0.00 8 GLU A C 14
ATOM 5936 O O . GLU A 1 8 ? -1.125 -2.459 -1.095 1.00 0.00 8 GLU A O 14
ATOM 5948 N N . SER A 1 9 ? -1.971 -2.500 -3.196 1.00 0.00 9 SER A N 14
ATOM 5949 C CA . SER A 1 9 ? -1.279 -1.288 -3.643 1.00 0.00 9 SER A CA 14
ATOM 5950 C C . SER A 1 9 ? -1.981 -0.023 -3.158 1.00 0.00 9 SER A C 14
ATOM 5951 O O . SER A 1 9 ? -3.201 0.113 -3.297 1.00 0.00 9 SER A O 14
ATOM 5959 N N . CYS A 1 10 ? -1.194 0.895 -2.591 1.00 0.00 10 CYS A N 14
ATOM 5960 C CA . CYS A 1 10 ? -1.721 2.163 -2.082 1.00 0.00 10 CYS A CA 14
ATOM 5961 C C . CYS A 1 10 ? -1.449 3.309 -3.070 1.00 0.00 10 CYS A C 14
ATOM 5962 O O . CYS A 1 10 ? -1.326 4.477 -2.679 1.00 0.00 10 CYS A O 14
ATOM 5969 N N . GLU A 1 11 ? -1.383 2.956 -4.363 1.00 0.00 11 GLU A N 14
ATOM 5970 C CA . GLU A 1 11 ? -1.131 3.927 -5.438 1.00 0.00 11 GLU A CA 14
ATOM 5971 C C . GLU A 1 11 ? -2.424 4.630 -5.884 1.00 0.00 11 GLU A C 14
ATOM 5972 O O . GLU A 1 11 ? -2.375 5.629 -6.609 1.00 0.00 11 GLU A O 14
ATOM 5984 N N . VAL A 1 12 ? -3.566 4.093 -5.441 1.00 0.00 12 VAL A N 14
ATOM 5985 C CA . VAL A 1 12 ? -4.875 4.641 -5.782 1.00 0.00 12 VAL A CA 14
ATOM 5986 C C . VAL A 1 12 ? -5.636 5.039 -4.504 1.00 0.00 12 VAL A C 14
ATOM 5987 O O . VAL A 1 12 ? -6.290 6.085 -4.464 1.00 0.00 12 VAL A O 14
ATOM 6000 N N . TYR A 1 13 ? -5.535 4.188 -3.475 1.00 0.00 13 TYR A N 14
ATOM 6001 C CA . TYR A 1 13 ? -6.188 4.425 -2.199 1.00 0.00 13 TYR A CA 14
ATOM 6002 C C . TYR A 1 13 ? -5.208 4.248 -1.029 1.00 0.00 13 TYR A C 14
ATOM 6003 O O . TYR A 1 13 ? -4.233 3.503 -1.148 1.00 0.00 13 TYR A O 14
ATOM 6021 N N . PRO A 1 14 ? -5.461 4.934 0.124 1.00 0.00 14 PRO A N 14
ATOM 6022 C CA . PRO A 1 14 ? -4.606 4.837 1.328 1.00 0.00 14 PRO A CA 14
ATOM 6023 C C . PRO A 1 14 ? -4.733 3.471 2.028 1.00 0.00 14 PRO A C 14
ATOM 6024 O O . PRO A 1 14 ? -5.404 2.575 1.511 1.00 0.00 14 PRO A O 14
ATOM 6035 N N . CYS A 1 15 ? -4.085 3.319 3.196 1.00 0.00 15 CYS A N 14
ATOM 6036 C CA . CYS A 1 15 ? -4.152 2.066 3.958 1.00 0.00 15 CYS A CA 14
ATOM 6037 C C . CYS A 1 15 ? -5.464 1.991 4.757 1.00 0.00 15 CYS A C 14
ATOM 6038 O O . CYS A 1 15 ? -6.241 2.953 4.765 1.00 0.00 15 CYS A O 14
ATOM 6045 N N . CYS A 1 16 ? -5.705 0.856 5.427 1.00 0.00 16 CYS A N 14
ATOM 6046 C CA . CYS A 1 16 ? -6.944 0.662 6.183 1.00 0.00 16 CYS A CA 14
ATOM 6047 C C . CYS A 1 16 ? -6.705 0.533 7.692 1.00 0.00 16 CYS A C 14
ATOM 6048 O O . CYS A 1 16 ? -7.299 1.276 8.478 1.00 0.00 16 CYS A O 14
ATOM 6055 N N . ASP A 1 17 ? -5.838 -0.411 8.088 1.00 0.00 17 ASP A N 14
ATOM 6056 C CA . ASP A 1 17 ? -5.538 -0.654 9.510 1.00 0.00 17 ASP A CA 14
ATOM 6057 C C . ASP A 1 17 ? -4.413 0.255 10.035 1.00 0.00 17 ASP A C 14
ATOM 6058 O O . ASP A 1 17 ? -3.889 0.036 11.135 1.00 0.00 17 ASP A O 14
ATOM 6067 N N . GLY A 1 18 ? -4.065 1.288 9.254 1.00 0.00 18 GLY A N 14
ATOM 6068 C CA . GLY A 1 18 ? -3.006 2.213 9.642 1.00 0.00 18 GLY A CA 14
ATOM 6069 C C . GLY A 1 18 ? -1.634 1.747 9.181 1.00 0.00 18 GLY A C 14
ATOM 6070 O O . GLY A 1 18 ? -0.636 1.943 9.880 1.00 0.00 18 GLY A O 14
ATOM 6074 N N . LEU A 1 19 ? -1.604 1.125 7.996 1.00 0.00 19 LEU A N 14
ATOM 6075 C CA . LEU A 1 19 ? -0.373 0.597 7.397 1.00 0.00 19 LEU A CA 14
ATOM 6076 C C . LEU A 1 19 ? 0.447 1.704 6.726 1.00 0.00 19 LEU A C 14
ATOM 6077 O O . LEU A 1 19 ? -0.044 2.819 6.521 1.00 0.00 19 LEU A O 14
ATOM 6093 N N . ILE A 1 20 ? 1.698 1.376 6.398 1.00 0.00 20 ILE A N 14
ATOM 6094 C CA . ILE A 1 20 ? 2.614 2.314 5.748 1.00 0.00 20 ILE A CA 14
ATOM 6095 C C . ILE A 1 20 ? 2.839 1.908 4.290 1.00 0.00 20 ILE A C 14
ATOM 6096 O O . ILE A 1 20 ? 2.891 0.721 3.967 1.00 0.00 20 ILE A O 14
ATOM 6112 N N . CYS A 1 21 ? 2.980 2.917 3.424 1.00 0.00 21 CYS A N 14
ATOM 6113 C CA . CYS A 1 21 ? 3.228 2.700 1.999 1.00 0.00 21 CYS A CA 14
ATOM 6114 C C . CYS A 1 21 ? 4.714 2.447 1.756 1.00 0.00 21 CYS A C 14
ATOM 6115 O O . CYS A 1 21 ? 5.538 3.370 1.802 1.00 0.00 21 CYS A O 14
ATOM 6122 N N . TYR A 1 22 ? 5.046 1.175 1.522 1.00 0.00 22 TYR A N 14
ATOM 6123 C CA . TYR A 1 22 ? 6.421 0.757 1.279 1.00 0.00 22 TYR A CA 14
ATOM 6124 C C . TYR A 1 22 ? 6.837 1.012 -0.171 1.00 0.00 22 TYR A C 14
ATOM 6125 O O . TYR A 1 22 ? 6.040 0.799 -1.082 1.00 0.00 22 TYR A O 14
ATOM 6143 N N . PRO A 1 23 ? 8.101 1.474 -0.404 1.00 0.00 23 PRO A N 14
ATOM 6144 C CA . PRO A 1 23 ? 8.619 1.751 -1.759 1.00 0.00 23 PRO A CA 14
ATOM 6145 C C . PRO A 1 23 ? 8.847 0.460 -2.566 1.00 0.00 23 PRO A C 14
ATOM 6146 O O . PRO A 1 23 ? 9.980 0.108 -2.924 1.00 0.00 23 PRO A O 14
ATOM 6157 N N . THR A 1 24 ? 7.741 -0.234 -2.842 1.00 0.00 24 THR A N 14
ATOM 6158 C CA . THR A 1 24 ? 7.767 -1.498 -3.577 1.00 0.00 24 THR A CA 14
ATOM 6159 C C . THR A 1 24 ? 7.510 -1.271 -5.063 1.00 0.00 24 THR A C 14
ATOM 6160 O O . THR A 1 24 ? 6.845 -0.302 -5.442 1.00 0.00 24 THR A O 14
ATOM 6171 N N . PHE A 1 25 ? 8.039 -2.170 -5.894 1.00 0.00 25 PHE A N 14
ATOM 6172 C CA . PHE A 1 25 ? 7.873 -2.066 -7.336 1.00 0.00 25 PHE A CA 14
ATOM 6173 C C . PHE A 1 25 ? 6.906 -3.126 -7.869 1.00 0.00 25 PHE A C 14
ATOM 6174 O O . PHE A 1 25 ? 6.883 -4.252 -7.365 1.00 0.00 25 PHE A O 14
ATOM 6191 N N . PRO A 1 26 ? 6.087 -2.776 -8.906 1.00 0.00 26 PRO A N 14
ATOM 6192 C CA . PRO A 1 26 ? 6.080 -1.439 -9.541 1.00 0.00 26 PRO A CA 14
ATOM 6193 C C . PRO A 1 26 ? 5.366 -0.373 -8.699 1.00 0.00 26 PRO A C 14
ATOM 6194 O O . PRO A 1 26 ? 5.783 0.789 -8.687 1.00 0.00 26 PRO A O 14
ATOM 6205 N N . GLU A 1 27 ? 4.295 -0.778 -8.004 1.00 0.00 27 GLU A N 14
ATOM 6206 C CA . GLU A 1 27 ? 3.526 0.139 -7.159 1.00 0.00 27 GLU A CA 14
ATOM 6207 C C . GLU A 1 27 ? 3.705 -0.197 -5.665 1.00 0.00 27 GLU A C 14
ATOM 6208 O O . GLU A 1 27 ? 3.830 -1.373 -5.319 1.00 0.00 27 GLU A O 14
ATOM 6220 N N . PRO A 1 28 ? 3.713 0.831 -4.753 1.00 0.00 28 PRO A N 14
ATOM 6221 C CA . PRO A 1 28 ? 3.883 0.616 -3.295 1.00 0.00 28 PRO A CA 14
ATOM 6222 C C . PRO A 1 28 ? 2.747 -0.195 -2.661 1.00 0.00 28 PRO A C 14
ATOM 6223 O O . PRO A 1 28 ? 1.635 -0.239 -3.195 1.00 0.00 28 PRO A O 14
ATOM 6234 N N . ILE A 1 29 ? 3.048 -0.824 -1.521 1.00 0.00 29 ILE A N 14
ATOM 6235 C CA . ILE A 1 29 ? 2.071 -1.643 -0.794 1.00 0.00 29 ILE A CA 14
ATOM 6236 C C . ILE A 1 29 ? 1.911 -1.116 0.636 1.00 0.00 29 ILE A C 14
ATOM 6237 O O . ILE A 1 29 ? 2.828 -0.500 1.186 1.00 0.00 29 ILE A O 14
ATOM 6253 N N . CYS A 1 30 ? 0.737 -1.371 1.222 1.00 0.00 30 CYS A N 14
ATOM 6254 C CA . CYS A 1 30 ? 0.428 -0.940 2.583 1.00 0.00 30 CYS A CA 14
ATOM 6255 C C . CYS A 1 30 ? 0.839 -2.011 3.602 1.00 0.00 30 CYS A C 14
ATOM 6256 O O . CYS A 1 30 ? 0.347 -3.144 3.559 1.00 0.00 30 CYS A O 14
ATOM 6263 N N . GLY A 1 31 ? 1.752 -1.638 4.510 1.00 0.00 31 GLY A N 14
ATOM 6264 C CA . GLY A 1 31 ? 2.230 -2.563 5.530 1.00 0.00 31 GLY A CA 14
ATOM 6265 C C . GLY A 1 31 ? 2.755 -1.860 6.768 1.00 0.00 31 GLY A C 14
ATOM 6266 O O . GLY A 1 31 ? 3.360 -0.790 6.670 1.00 0.00 31 GLY A O 14
ATOM 6270 N N . VAL A 1 32 ? 2.521 -2.475 7.937 1.00 0.00 32 VAL A N 14
ATOM 6271 C CA . VAL A 1 32 ? 2.976 -1.923 9.223 1.00 0.00 32 VAL A CA 14
ATOM 6272 C C . VAL A 1 32 ? 4.373 -2.442 9.586 1.00 0.00 32 VAL A C 14
ATOM 6273 O O . VAL A 1 32 ? 5.320 -1.626 9.592 1.00 0.00 32 VAL A O 14
ATOM 6301 N N . TRP A 1 2 ? -13.725 1.800 1.218 1.00 0.00 2 TRP A N 15
ATOM 6302 C CA . TRP A 1 2 ? -12.876 1.718 0.031 1.00 0.00 2 TRP A CA 15
ATOM 6303 C C . TRP A 1 2 ? -11.472 2.218 0.361 1.00 0.00 2 TRP A C 15
ATOM 6304 O O . TRP A 1 2 ? -11.210 3.427 0.388 1.00 0.00 2 TRP A O 15
ATOM 6325 N N . CYS A 1 3 ? -10.588 1.266 0.662 1.00 0.00 3 CYS A N 15
ATOM 6326 C CA . CYS A 1 3 ? -9.188 1.555 0.999 1.00 0.00 3 CYS A CA 15
ATOM 6327 C C . CYS A 1 3 ? -8.301 0.335 0.738 1.00 0.00 3 CYS A C 15
ATOM 6328 O O . CYS A 1 3 ? -8.796 -0.792 0.630 1.00 0.00 3 CYS A O 15
ATOM 6335 N N . ALA A 1 4 ? -6.987 0.577 0.640 1.00 0.00 4 ALA A N 15
ATOM 6336 C CA . ALA A 1 4 ? -6.002 -0.481 0.408 1.00 0.00 4 ALA A CA 15
ATOM 6337 C C . ALA A 1 4 ? -5.570 -1.110 1.737 1.00 0.00 4 ALA A C 15
ATOM 6338 O O . ALA A 1 4 ? -5.068 -0.417 2.624 1.00 0.00 4 ALA A O 15
ATOM 6345 N N . GLU A 1 5 ? -5.778 -2.426 1.863 1.00 0.00 5 GLU A N 15
ATOM 6346 C CA . GLU A 1 5 ? -5.439 -3.158 3.091 1.00 0.00 5 GLU A CA 15
ATOM 6347 C C . GLU A 1 5 ? -3.990 -3.690 3.055 1.00 0.00 5 GLU A C 15
ATOM 6348 O O . GLU A 1 5 ? -3.148 -3.152 2.329 1.00 0.00 5 GLU A O 15
ATOM 6360 N N . GLU A 1 6 ? -3.717 -4.744 3.844 1.00 0.00 6 GLU A N 15
ATOM 6361 C CA . GLU A 1 6 ? -2.382 -5.353 3.923 1.00 0.00 6 GLU A CA 15
ATOM 6362 C C . GLU A 1 6 ? -2.142 -6.323 2.758 1.00 0.00 6 GLU A C 15
ATOM 6363 O O . GLU A 1 6 ? -2.802 -7.363 2.652 1.00 0.00 6 GLU A O 15
ATOM 6375 N N . GLY A 1 7 ? -1.199 -5.952 1.892 1.00 0.00 7 GLY A N 15
ATOM 6376 C CA . GLY A 1 7 ? -0.869 -6.769 0.730 1.00 0.00 7 GLY A CA 15
ATOM 6377 C C . GLY A 1 7 ? -1.443 -6.207 -0.560 1.00 0.00 7 GLY A C 15
ATOM 6378 O O . GLY A 1 7 ? -1.368 -6.851 -1.610 1.00 0.00 7 GLY A O 15
ATOM 6382 N N . GLU A 1 8 ? -2.015 -5.000 -0.471 1.00 0.00 8 GLU A N 15
ATOM 6383 C CA . GLU A 1 8 ? -2.610 -4.324 -1.624 1.00 0.00 8 GLU A CA 15
ATOM 6384 C C . GLU A 1 8 ? -1.837 -3.049 -1.952 1.00 0.00 8 GLU A C 15
ATOM 6385 O O . GLU A 1 8 ? -1.120 -2.514 -1.102 1.00 0.00 8 GLU A O 15
ATOM 6397 N N . SER A 1 9 ? -2.002 -2.561 -3.187 1.00 0.00 9 SER A N 15
ATOM 6398 C CA . SER A 1 9 ? -1.319 -1.351 -3.650 1.00 0.00 9 SER A CA 15
ATOM 6399 C C . SER A 1 9 ? -2.020 -0.086 -3.153 1.00 0.00 9 SER A C 15
ATOM 6400 O O . SER A 1 9 ? -3.248 0.013 -3.209 1.00 0.00 9 SER A O 15
ATOM 6408 N N . CYS A 1 10 ? -1.219 0.867 -2.671 1.00 0.00 10 CYS A N 15
ATOM 6409 C CA . CYS A 1 10 ? -1.746 2.132 -2.154 1.00 0.00 10 CYS A CA 15
ATOM 6410 C C . CYS A 1 10 ? -1.446 3.293 -3.117 1.00 0.00 10 CYS A C 15
ATOM 6411 O O . CYS A 1 10 ? -1.218 4.434 -2.692 1.00 0.00 10 CYS A O 15
ATOM 6418 N N . GLU A 1 11 ? -1.472 2.992 -4.423 1.00 0.00 11 GLU A N 15
ATOM 6419 C CA . GLU A 1 11 ? -1.209 3.993 -5.468 1.00 0.00 11 GLU A CA 15
ATOM 6420 C C . GLU A 1 11 ? -2.485 4.758 -5.859 1.00 0.00 11 GLU A C 15
ATOM 6421 O O . GLU A 1 11 ? -2.410 5.806 -6.509 1.00 0.00 11 GLU A O 15
ATOM 6433 N N . VAL A 1 12 ? -3.643 4.222 -5.457 1.00 0.00 12 VAL A N 15
ATOM 6434 C CA . VAL A 1 12 ? -4.938 4.834 -5.753 1.00 0.00 12 VAL A CA 15
ATOM 6435 C C . VAL A 1 12 ? -5.662 5.203 -4.447 1.00 0.00 12 VAL A C 15
ATOM 6436 O O . VAL A 1 12 ? -6.265 6.275 -4.346 1.00 0.00 12 VAL A O 15
ATOM 6449 N N . TYR A 1 13 ? -5.585 4.299 -3.463 1.00 0.00 13 TYR A N 15
ATOM 6450 C CA . TYR A 1 13 ? -6.211 4.502 -2.170 1.00 0.00 13 TYR A CA 15
ATOM 6451 C C . TYR A 1 13 ? -5.207 4.297 -1.024 1.00 0.00 13 TYR A C 15
ATOM 6452 O O . TYR A 1 13 ? -4.231 3.559 -1.182 1.00 0.00 13 TYR A O 15
ATOM 6470 N N . PRO A 1 14 ? -5.440 4.952 0.151 1.00 0.00 14 PRO A N 15
ATOM 6471 C CA . PRO A 1 14 ? -4.562 4.831 1.337 1.00 0.00 14 PRO A CA 15
ATOM 6472 C C . PRO A 1 14 ? -4.684 3.456 2.019 1.00 0.00 14 PRO A C 15
ATOM 6473 O O . PRO A 1 14 ? -5.306 2.547 1.466 1.00 0.00 14 PRO A O 15
ATOM 6484 N N . CYS A 1 15 ? -4.085 3.313 3.215 1.00 0.00 15 CYS A N 15
ATOM 6485 C CA . CYS A 1 15 ? -4.152 2.057 3.968 1.00 0.00 15 CYS A CA 15
ATOM 6486 C C . CYS A 1 15 ? -5.461 1.982 4.771 1.00 0.00 15 CYS A C 15
ATOM 6487 O O . CYS A 1 15 ? -6.238 2.944 4.781 1.00 0.00 15 CYS A O 15
ATOM 6494 N N . CYS A 1 16 ? -5.700 0.847 5.442 1.00 0.00 16 CYS A N 15
ATOM 6495 C CA . CYS A 1 16 ? -6.935 0.654 6.203 1.00 0.00 16 CYS A CA 15
ATOM 6496 C C . CYS A 1 16 ? -6.690 0.506 7.709 1.00 0.00 16 CYS A C 15
ATOM 6497 O O . CYS A 1 16 ? -7.275 1.245 8.507 1.00 0.00 16 CYS A O 15
ATOM 6504 N N . ASP A 1 17 ? -5.827 -0.447 8.090 1.00 0.00 17 ASP A N 15
ATOM 6505 C CA . ASP A 1 17 ? -5.520 -0.709 9.506 1.00 0.00 17 ASP A CA 15
ATOM 6506 C C . ASP A 1 17 ? -4.394 0.197 10.039 1.00 0.00 17 ASP A C 15
ATOM 6507 O O . ASP A 1 17 ? -3.863 -0.039 11.132 1.00 0.00 17 ASP A O 15
ATOM 6516 N N . GLY A 1 18 ? -4.055 1.240 9.273 1.00 0.00 18 GLY A N 15
ATOM 6517 C CA . GLY A 1 18 ? -2.995 2.164 9.668 1.00 0.00 18 GLY A CA 15
ATOM 6518 C C . GLY A 1 18 ? -1.625 1.710 9.193 1.00 0.00 18 GLY A C 15
ATOM 6519 O O . GLY A 1 18 ? -0.622 1.911 9.882 1.00 0.00 18 GLY A O 15
ATOM 6523 N N . LEU A 1 19 ? -1.600 1.094 8.003 1.00 0.00 19 LEU A N 15
ATOM 6524 C CA . LEU A 1 19 ? -0.371 0.577 7.393 1.00 0.00 19 LEU A CA 15
ATOM 6525 C C . LEU A 1 19 ? 0.434 1.694 6.718 1.00 0.00 19 LEU A C 15
ATOM 6526 O O . LEU A 1 19 ? -0.064 2.809 6.532 1.00 0.00 19 LEU A O 15
ATOM 6542 N N . ILE A 1 20 ? 1.681 1.376 6.365 1.00 0.00 20 ILE A N 15
ATOM 6543 C CA . ILE A 1 20 ? 2.582 2.324 5.709 1.00 0.00 20 ILE A CA 15
ATOM 6544 C C . ILE A 1 20 ? 2.815 1.914 4.255 1.00 0.00 20 ILE A C 15
ATOM 6545 O O . ILE A 1 20 ? 2.892 0.726 3.940 1.00 0.00 20 ILE A O 15
ATOM 6561 N N . CYS A 1 21 ? 2.935 2.919 3.382 1.00 0.00 21 CYS A N 15
ATOM 6562 C CA . CYS A 1 21 ? 3.189 2.699 1.959 1.00 0.00 21 CYS A CA 15
ATOM 6563 C C . CYS A 1 21 ? 4.679 2.468 1.718 1.00 0.00 21 CYS A C 15
ATOM 6564 O O . CYS A 1 21 ? 5.486 3.405 1.748 1.00 0.00 21 CYS A O 15
ATOM 6571 N N . TYR A 1 22 ? 5.032 1.197 1.501 1.00 0.00 22 TYR A N 15
ATOM 6572 C CA . TYR A 1 22 ? 6.412 0.798 1.265 1.00 0.00 22 TYR A CA 15
ATOM 6573 C C . TYR A 1 22 ? 6.827 1.046 -0.188 1.00 0.00 22 TYR A C 15
ATOM 6574 O O . TYR A 1 22 ? 6.032 0.817 -1.097 1.00 0.00 22 TYR A O 15
ATOM 6592 N N . PRO A 1 23 ? 8.086 1.519 -0.422 1.00 0.00 23 PRO A N 15
ATOM 6593 C CA . PRO A 1 23 ? 8.603 1.788 -1.779 1.00 0.00 23 PRO A CA 15
ATOM 6594 C C . PRO A 1 23 ? 8.849 0.490 -2.572 1.00 0.00 23 PRO A C 15
ATOM 6595 O O . PRO A 1 23 ? 9.985 0.150 -2.923 1.00 0.00 23 PRO A O 15
ATOM 6606 N N . THR A 1 24 ? 7.752 -0.219 -2.841 1.00 0.00 24 THR A N 15
ATOM 6607 C CA . THR A 1 24 ? 7.793 -1.491 -3.561 1.00 0.00 24 THR A CA 15
ATOM 6608 C C . THR A 1 24 ? 7.539 -1.283 -5.050 1.00 0.00 24 THR A C 15
ATOM 6609 O O . THR A 1 24 ? 6.840 -0.342 -5.440 1.00 0.00 24 THR A O 15
ATOM 6620 N N . PHE A 1 25 ? 8.109 -2.165 -5.869 1.00 0.00 25 PHE A N 15
ATOM 6621 C CA . PHE A 1 25 ? 7.952 -2.075 -7.314 1.00 0.00 25 PHE A CA 15
ATOM 6622 C C . PHE A 1 25 ? 6.993 -3.144 -7.847 1.00 0.00 25 PHE A C 15
ATOM 6623 O O . PHE A 1 25 ? 6.968 -4.265 -7.331 1.00 0.00 25 PHE A O 15
ATOM 6640 N N . PRO A 1 26 ? 6.186 -2.804 -8.896 1.00 0.00 26 PRO A N 15
ATOM 6641 C CA . PRO A 1 26 ? 6.185 -1.474 -9.543 1.00 0.00 26 PRO A CA 15
ATOM 6642 C C . PRO A 1 26 ? 5.432 -0.410 -8.734 1.00 0.00 26 PRO A C 15
ATOM 6643 O O . PRO A 1 26 ? 5.780 0.774 -8.784 1.00 0.00 26 PRO A O 15
ATOM 6654 N N . GLU A 1 27 ? 4.405 -0.847 -7.998 1.00 0.00 27 GLU A N 15
ATOM 6655 C CA . GLU A 1 27 ? 3.590 0.055 -7.178 1.00 0.00 27 GLU A CA 15
ATOM 6656 C C . GLU A 1 27 ? 3.753 -0.259 -5.677 1.00 0.00 27 GLU A C 15
ATOM 6657 O O . GLU A 1 27 ? 3.889 -1.430 -5.313 1.00 0.00 27 GLU A O 15
ATOM 6669 N N . PRO A 1 28 ? 3.735 0.781 -4.778 1.00 0.00 28 PRO A N 15
ATOM 6670 C CA . PRO A 1 28 ? 3.890 0.584 -3.316 1.00 0.00 28 PRO A CA 15
ATOM 6671 C C . PRO A 1 28 ? 2.757 -0.232 -2.684 1.00 0.00 28 PRO A C 15
ATOM 6672 O O . PRO A 1 28 ? 1.656 -0.313 -3.235 1.00 0.00 28 PRO A O 15
ATOM 6683 N N . ILE A 1 29 ? 3.050 -0.830 -1.524 1.00 0.00 29 ILE A N 15
ATOM 6684 C CA . ILE A 1 29 ? 2.077 -1.650 -0.794 1.00 0.00 29 ILE A CA 15
ATOM 6685 C C . ILE A 1 29 ? 1.915 -1.121 0.634 1.00 0.00 29 ILE A C 15
ATOM 6686 O O . ILE A 1 29 ? 2.832 -0.504 1.185 1.00 0.00 29 ILE A O 15
ATOM 6702 N N . CYS A 1 30 ? 0.740 -1.375 1.219 1.00 0.00 30 CYS A N 15
ATOM 6703 C CA . CYS A 1 30 ? 0.429 -0.940 2.578 1.00 0.00 30 CYS A CA 15
ATOM 6704 C C . CYS A 1 30 ? 0.849 -2.005 3.601 1.00 0.00 30 CYS A C 15
ATOM 6705 O O . CYS A 1 30 ? 0.359 -3.140 3.563 1.00 0.00 30 CYS A O 15
ATOM 6712 N N . GLY A 1 31 ? 1.764 -1.627 4.502 1.00 0.00 31 GLY A N 15
ATOM 6713 C CA . GLY A 1 31 ? 2.248 -2.547 5.524 1.00 0.00 31 GLY A CA 15
ATOM 6714 C C . GLY A 1 31 ? 2.763 -1.839 6.764 1.00 0.00 31 GLY A C 15
ATOM 6715 O O . GLY A 1 31 ? 3.359 -0.762 6.667 1.00 0.00 31 GLY A O 15
ATOM 6719 N N . VAL A 1 32 ? 2.534 -2.456 7.932 1.00 0.00 32 VAL A N 15
ATOM 6720 C CA . VAL A 1 32 ? 2.980 -1.901 9.219 1.00 0.00 32 VAL A CA 15
ATOM 6721 C C . VAL A 1 32 ? 4.386 -2.396 9.581 1.00 0.00 32 VAL A C 15
ATOM 6722 O O . VAL A 1 32 ? 5.318 -1.564 9.591 1.00 0.00 32 VAL A O 15
ATOM 6750 N N . TRP A 1 2 ? -13.740 1.800 1.139 1.00 0.00 2 TRP A N 16
ATOM 6751 C CA . TRP A 1 2 ? -12.878 1.696 -0.036 1.00 0.00 2 TRP A CA 16
ATOM 6752 C C . TRP A 1 2 ? -11.478 2.200 0.300 1.00 0.00 2 TRP A C 16
ATOM 6753 O O . TRP A 1 2 ? -11.215 3.409 0.306 1.00 0.00 2 TRP A O 16
ATOM 6774 N N . CYS A 1 3 ? -10.599 1.254 0.628 1.00 0.00 3 CYS A N 16
ATOM 6775 C CA . CYS A 1 3 ? -9.202 1.547 0.979 1.00 0.00 3 CYS A CA 16
ATOM 6776 C C . CYS A 1 3 ? -8.308 0.331 0.727 1.00 0.00 3 CYS A C 16
ATOM 6777 O O . CYS A 1 3 ? -8.796 -0.801 0.638 1.00 0.00 3 CYS A O 16
ATOM 6784 N N . ALA A 1 4 ? -6.996 0.581 0.613 1.00 0.00 4 ALA A N 16
ATOM 6785 C CA . ALA A 1 4 ? -6.006 -0.476 0.389 1.00 0.00 4 ALA A CA 16
ATOM 6786 C C . ALA A 1 4 ? -5.571 -1.095 1.721 1.00 0.00 4 ALA A C 16
ATOM 6787 O O . ALA A 1 4 ? -5.061 -0.398 2.600 1.00 0.00 4 ALA A O 16
ATOM 6794 N N . GLU A 1 5 ? -5.786 -2.409 1.856 1.00 0.00 5 GLU A N 16
ATOM 6795 C CA . GLU A 1 5 ? -5.446 -3.138 3.086 1.00 0.00 5 GLU A CA 16
ATOM 6796 C C . GLU A 1 5 ? -3.997 -3.669 3.050 1.00 0.00 5 GLU A C 16
ATOM 6797 O O . GLU A 1 5 ? -3.153 -3.126 2.330 1.00 0.00 5 GLU A O 16
ATOM 6809 N N . GLU A 1 6 ? -3.726 -4.730 3.830 1.00 0.00 6 GLU A N 16
ATOM 6810 C CA . GLU A 1 6 ? -2.391 -5.338 3.907 1.00 0.00 6 GLU A CA 16
ATOM 6811 C C . GLU A 1 6 ? -2.147 -6.297 2.736 1.00 0.00 6 GLU A C 16
ATOM 6812 O O . GLU A 1 6 ? -2.806 -7.336 2.617 1.00 0.00 6 GLU A O 16
ATOM 6824 N N . GLY A 1 7 ? -1.199 -5.920 1.875 1.00 0.00 7 GLY A N 16
ATOM 6825 C CA . GLY A 1 7 ? -0.863 -6.728 0.709 1.00 0.00 7 GLY A CA 16
ATOM 6826 C C . GLY A 1 7 ? -1.436 -6.161 -0.581 1.00 0.00 7 GLY A C 16
ATOM 6827 O O . GLY A 1 7 ? -1.351 -6.800 -1.634 1.00 0.00 7 GLY A O 16
ATOM 6831 N N . GLU A 1 8 ? -2.018 -4.959 -0.490 1.00 0.00 8 GLU A N 16
ATOM 6832 C CA . GLU A 1 8 ? -2.611 -4.283 -1.643 1.00 0.00 8 GLU A CA 16
ATOM 6833 C C . GLU A 1 8 ? -1.841 -3.004 -1.964 1.00 0.00 8 GLU A C 16
ATOM 6834 O O . GLU A 1 8 ? -1.134 -2.465 -1.108 1.00 0.00 8 GLU A O 16
ATOM 6846 N N . SER A 1 9 ? -1.997 -2.517 -3.202 1.00 0.00 9 SER A N 16
ATOM 6847 C CA . SER A 1 9 ? -1.312 -1.305 -3.658 1.00 0.00 9 SER A CA 16
ATOM 6848 C C . SER A 1 9 ? -2.016 -0.039 -3.173 1.00 0.00 9 SER A C 16
ATOM 6849 O O . SER A 1 9 ? -3.236 0.093 -3.309 1.00 0.00 9 SER A O 16
ATOM 6857 N N . CYS A 1 10 ? -1.229 0.880 -2.608 1.00 0.00 10 CYS A N 16
ATOM 6858 C CA . CYS A 1 10 ? -1.755 2.146 -2.097 1.00 0.00 10 CYS A CA 16
ATOM 6859 C C . CYS A 1 10 ? -1.485 3.294 -3.083 1.00 0.00 10 CYS A C 16
ATOM 6860 O O . CYS A 1 10 ? -1.396 4.465 -2.690 1.00 0.00 10 CYS A O 16
ATOM 6867 N N . GLU A 1 11 ? -1.385 2.942 -4.373 1.00 0.00 11 GLU A N 16
ATOM 6868 C CA . GLU A 1 11 ? -1.130 3.916 -5.445 1.00 0.00 11 GLU A CA 16
ATOM 6869 C C . GLU A 1 11 ? -2.424 4.621 -5.893 1.00 0.00 11 GLU A C 16
ATOM 6870 O O . GLU A 1 11 ? -2.376 5.611 -6.629 1.00 0.00 11 GLU A O 16
ATOM 6882 N N . VAL A 1 12 ? -3.565 4.093 -5.436 1.00 0.00 12 VAL A N 16
ATOM 6883 C CA . VAL A 1 12 ? -4.874 4.641 -5.777 1.00 0.00 12 VAL A CA 16
ATOM 6884 C C . VAL A 1 12 ? -5.635 5.039 -4.499 1.00 0.00 12 VAL A C 16
ATOM 6885 O O . VAL A 1 12 ? -6.291 6.085 -4.461 1.00 0.00 12 VAL A O 16
ATOM 6898 N N . TYR A 1 13 ? -5.531 4.193 -3.468 1.00 0.00 13 TYR A N 16
ATOM 6899 C CA . TYR A 1 13 ? -6.184 4.432 -2.191 1.00 0.00 13 TYR A CA 16
ATOM 6900 C C . TYR A 1 13 ? -5.205 4.257 -1.020 1.00 0.00 13 TYR A C 16
ATOM 6901 O O . TYR A 1 13 ? -4.231 3.509 -1.137 1.00 0.00 13 TYR A O 16
ATOM 6919 N N . PRO A 1 14 ? -5.456 4.944 0.132 1.00 0.00 14 PRO A N 16
ATOM 6920 C CA . PRO A 1 14 ? -4.600 4.849 1.337 1.00 0.00 14 PRO A CA 16
ATOM 6921 C C . PRO A 1 14 ? -4.730 3.485 2.040 1.00 0.00 14 PRO A C 16
ATOM 6922 O O . PRO A 1 14 ? -5.409 2.590 1.531 1.00 0.00 14 PRO A O 16
ATOM 6933 N N . CYS A 1 15 ? -4.077 3.333 3.207 1.00 0.00 15 CYS A N 16
ATOM 6934 C CA . CYS A 1 15 ? -4.144 2.084 3.974 1.00 0.00 15 CYS A CA 16
ATOM 6935 C C . CYS A 1 15 ? -5.454 2.016 4.781 1.00 0.00 15 CYS A C 16
ATOM 6936 O O . CYS A 1 15 ? -6.228 2.980 4.784 1.00 0.00 15 CYS A O 16
ATOM 6943 N N . CYS A 1 16 ? -5.695 0.886 5.460 1.00 0.00 16 CYS A N 16
ATOM 6944 C CA . CYS A 1 16 ? -6.932 0.701 6.223 1.00 0.00 16 CYS A CA 16
ATOM 6945 C C . CYS A 1 16 ? -6.686 0.541 7.731 1.00 0.00 16 CYS A C 16
ATOM 6946 O O . CYS A 1 16 ? -7.249 1.293 8.531 1.00 0.00 16 CYS A O 16
ATOM 6953 N N . ASP A 1 17 ? -5.848 -0.435 8.108 1.00 0.00 17 ASP A N 16
ATOM 6954 C CA . ASP A 1 17 ? -5.550 -0.713 9.522 1.00 0.00 17 ASP A CA 16
ATOM 6955 C C . ASP A 1 17 ? -4.402 0.158 10.066 1.00 0.00 17 ASP A C 16
ATOM 6956 O O . ASP A 1 17 ? -3.873 -0.106 11.154 1.00 0.00 17 ASP A O 16
ATOM 6965 N N . GLY A 1 18 ? -4.041 1.206 9.315 1.00 0.00 18 GLY A N 16
ATOM 6966 C CA . GLY A 1 18 ? -2.959 2.099 9.723 1.00 0.00 18 GLY A CA 16
ATOM 6967 C C . GLY A 1 18 ? -1.602 1.625 9.232 1.00 0.00 18 GLY A C 16
ATOM 6968 O O . GLY A 1 18 ? -0.597 1.760 9.936 1.00 0.00 18 GLY A O 16
ATOM 6972 N N . LEU A 1 19 ? -1.590 1.069 8.016 1.00 0.00 19 LEU A N 16
ATOM 6973 C CA . LEU A 1 19 ? -0.376 0.546 7.384 1.00 0.00 19 LEU A CA 16
ATOM 6974 C C . LEU A 1 19 ? 0.430 1.669 6.722 1.00 0.00 19 LEU A C 16
ATOM 6975 O O . LEU A 1 19 ? -0.051 2.799 6.594 1.00 0.00 19 LEU A O 16
ATOM 6991 N N . ILE A 1 20 ? 1.655 1.339 6.305 1.00 0.00 20 ILE A N 16
ATOM 6992 C CA . ILE A 1 20 ? 2.547 2.300 5.662 1.00 0.00 20 ILE A CA 16
ATOM 6993 C C . ILE A 1 20 ? 2.811 1.899 4.211 1.00 0.00 20 ILE A C 16
ATOM 6994 O O . ILE A 1 20 ? 2.914 0.712 3.892 1.00 0.00 20 ILE A O 16
ATOM 7010 N N . CYS A 1 21 ? 2.928 2.911 3.346 1.00 0.00 21 CYS A N 16
ATOM 7011 C CA . CYS A 1 21 ? 3.205 2.705 1.927 1.00 0.00 21 CYS A CA 16
ATOM 7012 C C . CYS A 1 21 ? 4.697 2.462 1.706 1.00 0.00 21 CYS A C 16
ATOM 7013 O O . CYS A 1 21 ? 5.511 3.394 1.748 1.00 0.00 21 CYS A O 16
ATOM 7020 N N . TYR A 1 22 ? 5.044 1.191 1.494 1.00 0.00 22 TYR A N 16
ATOM 7021 C CA . TYR A 1 22 ? 6.424 0.781 1.271 1.00 0.00 22 TYR A CA 16
ATOM 7022 C C . TYR A 1 22 ? 6.852 1.026 -0.175 1.00 0.00 22 TYR A C 16
ATOM 7023 O O . TYR A 1 22 ? 6.062 0.800 -1.091 1.00 0.00 22 TYR A O 16
ATOM 7041 N N . PRO A 1 23 ? 8.114 1.492 -0.401 1.00 0.00 23 PRO A N 16
ATOM 7042 C CA . PRO A 1 23 ? 8.643 1.760 -1.755 1.00 0.00 23 PRO A CA 16
ATOM 7043 C C . PRO A 1 23 ? 8.872 0.465 -2.558 1.00 0.00 23 PRO A C 16
ATOM 7044 O O . PRO A 1 23 ? 10.006 0.112 -2.908 1.00 0.00 23 PRO A O 16
ATOM 7055 N N . THR A 1 24 ? 7.766 -0.228 -2.836 1.00 0.00 24 THR A N 16
ATOM 7056 C CA . THR A 1 24 ? 7.792 -1.493 -3.567 1.00 0.00 24 THR A CA 16
ATOM 7057 C C . THR A 1 24 ? 7.533 -1.270 -5.053 1.00 0.00 24 THR A C 16
ATOM 7058 O O . THR A 1 24 ? 6.865 -0.303 -5.432 1.00 0.00 24 THR A O 16
ATOM 7069 N N . PHE A 1 25 ? 8.066 -2.167 -5.883 1.00 0.00 25 PHE A N 16
ATOM 7070 C CA . PHE A 1 25 ? 7.898 -2.066 -7.326 1.00 0.00 25 PHE A CA 16
ATOM 7071 C C . PHE A 1 25 ? 6.932 -3.127 -7.857 1.00 0.00 25 PHE A C 16
ATOM 7072 O O . PHE A 1 25 ? 6.910 -4.253 -7.349 1.00 0.00 25 PHE A O 16
ATOM 7089 N N . PRO A 1 26 ? 6.112 -2.777 -8.894 1.00 0.00 26 PRO A N 16
ATOM 7090 C CA . PRO A 1 26 ? 6.105 -1.443 -9.531 1.00 0.00 26 PRO A CA 16
ATOM 7091 C C . PRO A 1 26 ? 5.390 -0.375 -8.693 1.00 0.00 26 PRO A C 16
ATOM 7092 O O . PRO A 1 26 ? 5.803 0.788 -8.683 1.00 0.00 26 PRO A O 16
ATOM 7103 N N . GLU A 1 27 ? 4.319 -0.782 -7.996 1.00 0.00 27 GLU A N 16
ATOM 7104 C CA . GLU A 1 27 ? 3.547 0.135 -7.154 1.00 0.00 27 GLU A CA 16
ATOM 7105 C C . GLU A 1 27 ? 3.728 -0.196 -5.659 1.00 0.00 27 GLU A C 16
ATOM 7106 O O . GLU A 1 27 ? 3.856 -1.371 -5.308 1.00 0.00 27 GLU A O 16
ATOM 7118 N N . PRO A 1 28 ? 3.736 0.835 -4.751 1.00 0.00 28 PRO A N 16
ATOM 7119 C CA . PRO A 1 28 ? 3.907 0.623 -3.292 1.00 0.00 28 PRO A CA 16
ATOM 7120 C C . PRO A 1 28 ? 2.768 -0.185 -2.657 1.00 0.00 28 PRO A C 16
ATOM 7121 O O . PRO A 1 28 ? 1.657 -0.234 -3.195 1.00 0.00 28 PRO A O 16
ATOM 7132 N N . ILE A 1 29 ? 3.066 -0.811 -1.515 1.00 0.00 29 ILE A N 16
ATOM 7133 C CA . ILE A 1 29 ? 2.088 -1.627 -0.788 1.00 0.00 29 ILE A CA 16
ATOM 7134 C C . ILE A 1 29 ? 1.932 -1.105 0.644 1.00 0.00 29 ILE A C 16
ATOM 7135 O O . ILE A 1 29 ? 2.859 -0.506 1.200 1.00 0.00 29 ILE A O 16
ATOM 7151 N N . CYS A 1 30 ? 0.752 -1.344 1.226 1.00 0.00 30 CYS A N 16
ATOM 7152 C CA . CYS A 1 30 ? 0.446 -0.918 2.590 1.00 0.00 30 CYS A CA 16
ATOM 7153 C C . CYS A 1 30 ? 0.859 -1.996 3.601 1.00 0.00 30 CYS A C 16
ATOM 7154 O O . CYS A 1 30 ? 0.362 -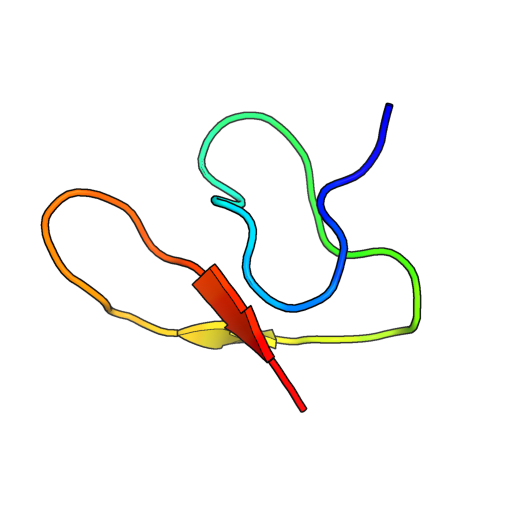3.128 3.550 1.00 0.00 30 CYS A O 16
ATOM 7161 N N . GLY A 1 31 ? 1.778 -1.637 4.507 1.00 0.00 31 GLY A N 16
ATOM 7162 C CA . GLY A 1 31 ? 2.255 -2.575 5.516 1.00 0.00 31 GLY A CA 16
ATOM 7163 C C . GLY A 1 31 ? 2.764 -1.897 6.773 1.00 0.00 31 GLY A C 16
ATOM 7164 O O . GLY A 1 31 ? 3.336 -0.804 6.708 1.00 0.00 31 GLY A O 16
ATOM 7168 N N . VAL A 1 32 ? 2.555 -2.557 7.921 1.00 0.00 32 VAL A N 16
ATOM 7169 C CA . VAL A 1 32 ? 2.999 -2.039 9.223 1.00 0.00 32 VAL A CA 16
ATOM 7170 C C . VAL A 1 32 ? 4.375 -2.601 9.600 1.00 0.00 32 VAL A C 16
ATOM 7171 O O . VAL A 1 32 ? 4.471 -3.822 9.848 1.00 0.00 32 VAL A O 16
ATOM 7199 N N . TRP A 1 2 ? -13.741 1.835 1.102 1.00 0.00 2 TRP A N 17
ATOM 7200 C CA . TRP A 1 2 ? -12.877 1.721 -0.072 1.00 0.00 2 TRP A CA 17
ATOM 7201 C C . TRP A 1 2 ? -11.474 2.219 0.265 1.00 0.00 2 TRP A C 17
ATOM 7202 O O . TRP A 1 2 ? -11.205 3.426 0.265 1.00 0.00 2 TRP A O 17
ATOM 7223 N N . CYS A 1 3 ? -10.601 1.269 0.600 1.00 0.00 3 CYS A N 17
ATOM 7224 C CA . CYS A 1 3 ? -9.204 1.555 0.952 1.00 0.00 3 CYS A CA 17
ATOM 7225 C C . CYS A 1 3 ? -8.319 0.330 0.714 1.00 0.00 3 CYS A C 17
ATOM 7226 O O . CYS A 1 3 ? -8.816 -0.796 0.614 1.00 0.00 3 CYS A O 17
ATOM 7233 N N . ALA A 1 4 ? -7.002 0.565 0.627 1.00 0.00 4 ALA A N 17
ATOM 7234 C CA . ALA A 1 4 ? -6.018 -0.498 0.415 1.00 0.00 4 ALA A CA 17
ATOM 7235 C C . ALA A 1 4 ? -5.612 -1.134 1.749 1.00 0.00 4 ALA A C 17
ATOM 7236 O O . ALA A 1 4 ? -5.130 -0.441 2.652 1.00 0.00 4 ALA A O 17
ATOM 7243 N N . GLU A 1 5 ? -5.818 -2.452 1.861 1.00 0.00 5 GLU A N 17
ATOM 7244 C CA . GLU A 1 5 ? -5.500 -3.196 3.089 1.00 0.00 5 GLU A CA 17
ATOM 7245 C C . GLU A 1 5 ? -4.039 -3.696 3.085 1.00 0.00 5 GLU A C 17
ATOM 7246 O O . GLU A 1 5 ? -3.187 -3.118 2.401 1.00 0.00 5 GLU A O 17
ATOM 7258 N N . GLU A 1 6 ? -3.763 -4.768 3.850 1.00 0.00 6 GLU A N 17
ATOM 7259 C CA . GLU A 1 6 ? -2.412 -5.341 3.954 1.00 0.00 6 GLU A CA 17
ATOM 7260 C C . GLU A 1 6 ? -2.139 -6.285 2.783 1.00 0.00 6 GLU A C 17
ATOM 7261 O O . GLU A 1 6 ? -2.806 -7.317 2.631 1.00 0.00 6 GLU A O 17
ATOM 7273 N N . GLY A 1 7 ? -1.163 -5.908 1.959 1.00 0.00 7 GLY A N 17
ATOM 7274 C CA . GLY A 1 7 ? -0.799 -6.705 0.794 1.00 0.00 7 GLY A CA 17
ATOM 7275 C C . GLY A 1 7 ? -1.363 -6.141 -0.503 1.00 0.00 7 GLY A C 17
ATOM 7276 O O . GLY A 1 7 ? -1.243 -6.770 -1.557 1.00 0.00 7 GLY A O 17
ATOM 7280 N N . GLU A 1 8 ? -1.975 -4.954 -0.414 1.00 0.00 8 GLU A N 17
ATOM 7281 C CA . GLU A 1 8 ? -2.563 -4.284 -1.574 1.00 0.00 8 GLU A CA 17
ATOM 7282 C C . GLU A 1 8 ? -1.798 -3.001 -1.897 1.00 0.00 8 GLU A C 17
ATOM 7283 O O . GLU A 1 8 ? -1.099 -2.455 -1.039 1.00 0.00 8 GLU A O 17
ATOM 7295 N N . SER A 1 9 ? -1.952 -2.522 -3.137 1.00 0.00 9 SER A N 17
ATOM 7296 C CA . SER A 1 9 ? -1.271 -1.310 -3.600 1.00 0.00 9 SER A CA 17
ATOM 7297 C C . SER A 1 9 ? -1.976 -0.040 -3.124 1.00 0.00 9 SER A C 17
ATOM 7298 O O . SER A 1 9 ? -3.199 0.085 -3.250 1.00 0.00 9 SER A O 17
ATOM 7306 N N . CYS A 1 10 ? -1.187 0.889 -2.580 1.00 0.00 10 CYS A N 17
ATOM 7307 C CA . CYS A 1 10 ? -1.712 2.161 -2.084 1.00 0.00 10 CYS A CA 17
ATOM 7308 C C . CYS A 1 10 ? -1.439 3.297 -3.082 1.00 0.00 10 CYS A C 17
ATOM 7309 O O . CYS A 1 10 ? -1.314 4.470 -2.701 1.00 0.00 10 CYS A O 17
ATOM 7316 N N . GLU A 1 11 ? -1.372 2.935 -4.372 1.00 0.00 11 GLU A N 17
ATOM 7317 C CA . GLU A 1 11 ? -1.119 3.895 -5.455 1.00 0.00 11 GLU A CA 17
ATOM 7318 C C . GLU A 1 11 ? -2.411 4.599 -5.905 1.00 0.00 11 GLU A C 17
ATOM 7319 O O . GLU A 1 11 ? -2.360 5.605 -6.619 1.00 0.00 11 GLU A O 17
ATOM 7331 N N . VAL A 1 12 ? -3.555 4.055 -5.476 1.00 0.00 12 VAL A N 17
ATOM 7332 C CA . VAL A 1 12 ? -4.863 4.601 -5.823 1.00 0.00 12 VAL A CA 17
ATOM 7333 C C . VAL A 1 12 ? -5.623 5.007 -4.549 1.00 0.00 12 VAL A C 17
ATOM 7334 O O . VAL A 1 12 ? -6.276 6.055 -4.514 1.00 0.00 12 VAL A O 17
ATOM 7347 N N . TYR A 1 13 ? -5.526 4.162 -3.516 1.00 0.00 13 TYR A N 17
ATOM 7348 C CA . TYR A 1 13 ? -6.178 4.406 -2.242 1.00 0.00 13 TYR A CA 17
ATOM 7349 C C . TYR A 1 13 ? -5.198 4.234 -1.072 1.00 0.00 13 TYR A C 17
ATOM 7350 O O . TYR A 1 13 ? -4.227 3.485 -1.185 1.00 0.00 13 TYR A O 17
ATOM 7368 N N . PRO A 1 14 ? -5.448 4.928 0.077 1.00 0.00 14 PRO A N 17
ATOM 7369 C CA . PRO A 1 14 ? -4.592 4.841 1.282 1.00 0.00 14 PRO A CA 17
ATOM 7370 C C . PRO A 1 14 ? -4.725 3.483 1.997 1.00 0.00 14 PRO A C 17
ATOM 7371 O O . PRO A 1 14 ? -5.404 2.585 1.493 1.00 0.00 14 PRO A O 17
ATOM 7382 N N . CYS A 1 15 ? -4.076 3.341 3.166 1.00 0.00 15 CYS A N 17
ATOM 7383 C CA . CYS A 1 15 ? -4.147 2.101 3.947 1.00 0.00 15 CYS A CA 17
ATOM 7384 C C . CYS A 1 15 ? -5.459 2.045 4.749 1.00 0.00 15 CYS A C 17
ATOM 7385 O O . CYS A 1 15 ? -6.237 3.005 4.730 1.00 0.00 15 CYS A O 17
ATOM 7392 N N . CYS A 1 16 ? -5.700 0.931 5.452 1.00 0.00 16 CYS A N 17
ATOM 7393 C CA . CYS A 1 16 ? -6.939 0.760 6.215 1.00 0.00 16 CYS A CA 17
ATOM 7394 C C . CYS A 1 16 ? -6.694 0.610 7.722 1.00 0.00 16 CYS A C 17
ATOM 7395 O O . CYS A 1 16 ? -7.249 1.374 8.517 1.00 0.00 16 CYS A O 17
ATOM 7402 N N . ASP A 1 17 ? -5.864 -0.372 8.106 1.00 0.00 17 ASP A N 17
ATOM 7403 C CA . ASP A 1 17 ? -5.565 -0.639 9.522 1.00 0.00 17 ASP A CA 17
ATOM 7404 C C . ASP A 1 17 ? -4.414 0.233 10.056 1.00 0.00 17 ASP A C 17
ATOM 7405 O O . ASP A 1 17 ? -3.894 -0.011 11.152 1.00 0.00 17 ASP A O 17
ATOM 7414 N N . GLY A 1 18 ? -4.039 1.263 9.284 1.00 0.00 18 GLY A N 17
ATOM 7415 C CA . GLY A 1 18 ? -2.954 2.156 9.680 1.00 0.00 18 GLY A CA 17
ATOM 7416 C C . GLY A 1 18 ? -1.599 1.670 9.194 1.00 0.00 18 GLY A C 17
ATOM 7417 O O . GLY A 1 18 ? -0.590 1.828 9.885 1.00 0.00 18 GLY A O 17
ATOM 7421 N N . LEU A 1 19 ? -1.594 1.080 7.991 1.00 0.00 19 LEU A N 17
ATOM 7422 C CA . LEU A 1 19 ? -0.381 0.543 7.367 1.00 0.00 19 LEU A CA 17
ATOM 7423 C C . LEU A 1 19 ? 0.451 1.651 6.714 1.00 0.00 19 LEU A C 17
ATOM 7424 O O . LEU A 1 19 ? -0.027 2.775 6.530 1.00 0.00 19 LEU A O 17
ATOM 7440 N N . ILE A 1 20 ? 1.696 1.315 6.374 1.00 0.00 20 ILE A N 17
ATOM 7441 C CA . ILE A 1 20 ? 2.620 2.254 5.740 1.00 0.00 20 ILE A CA 17
ATOM 7442 C C . ILE A 1 20 ? 2.849 1.861 4.280 1.00 0.00 20 ILE A C 17
ATOM 7443 O O . ILE A 1 20 ? 2.914 0.675 3.950 1.00 0.00 20 ILE A O 17
ATOM 7459 N N . CYS A 1 21 ? 2.982 2.876 3.421 1.00 0.00 21 CYS A N 17
ATOM 7460 C CA . CYS A 1 21 ? 3.231 2.670 1.996 1.00 0.00 21 CYS A CA 17
ATOM 7461 C C . CYS A 1 21 ? 4.717 2.411 1.753 1.00 0.00 21 CYS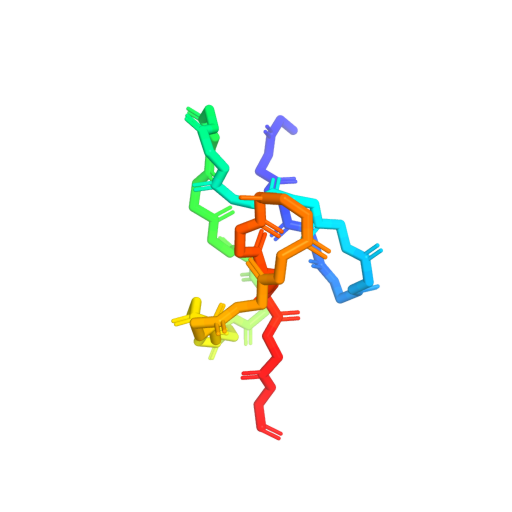 A C 17
ATOM 7462 O O . CYS A 1 21 ? 5.545 3.331 1.798 1.00 0.00 21 CYS A O 17
ATOM 7469 N N . TYR A 1 22 ? 5.045 1.138 1.518 1.00 0.00 22 TYR A N 17
ATOM 7470 C CA . TYR A 1 22 ? 6.418 0.715 1.274 1.00 0.00 22 TYR A CA 17
ATOM 7471 C C . TYR A 1 22 ? 6.839 0.981 -0.172 1.00 0.00 22 TYR A C 17
ATOM 7472 O O . TYR A 1 22 ? 6.042 0.775 -1.086 1.00 0.00 22 TYR A O 17
ATOM 7490 N N . PRO A 1 23 ? 8.104 1.441 -0.398 1.00 0.00 23 PRO A N 17
ATOM 7491 C CA . PRO A 1 23 ? 8.626 1.729 -1.750 1.00 0.00 23 PRO A CA 17
ATOM 7492 C C . PRO A 1 23 ? 8.851 0.443 -2.568 1.00 0.00 23 PRO A C 17
ATOM 7493 O O . PRO A 1 23 ? 9.984 0.086 -2.919 1.00 0.00 23 PRO A O 17
ATOM 7504 N N . THR A 1 24 ? 7.742 -0.238 -2.859 1.00 0.00 24 THR A N 17
ATOM 7505 C CA . THR A 1 24 ? 7.762 -1.494 -3.607 1.00 0.00 24 THR A CA 17
ATOM 7506 C C . THR A 1 24 ? 7.506 -1.249 -5.089 1.00 0.00 24 THR A C 17
ATOM 7507 O O . THR A 1 24 ? 6.836 -0.278 -5.456 1.00 0.00 24 THR A O 17
ATOM 7518 N N . PHE A 1 25 ? 8.042 -2.132 -5.931 1.00 0.00 25 PHE A N 17
ATOM 7519 C CA . PHE A 1 25 ? 7.880 -2.009 -7.373 1.00 0.00 25 PHE A CA 17
ATOM 7520 C C . PHE A 1 25 ? 6.899 -3.047 -7.922 1.00 0.00 25 PHE A C 17
ATOM 7521 O O . PHE A 1 25 ? 6.856 -4.178 -7.431 1.00 0.00 25 PHE A O 17
ATOM 7538 N N . PRO A 1 26 ? 6.091 -2.669 -8.957 1.00 0.00 26 PRO A N 17
ATOM 7539 C CA . PRO A 1 26 ? 6.111 -1.326 -9.576 1.00 0.00 26 PRO A CA 17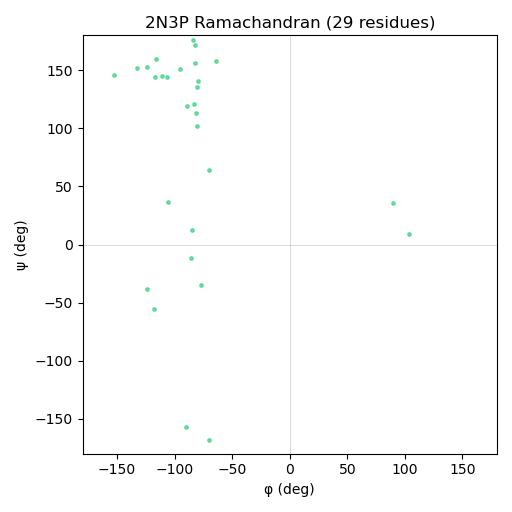
ATOM 7540 C C . PRO A 1 26 ? 5.385 -0.266 -8.737 1.00 0.00 26 PRO A C 17
ATOM 7541 O O . PRO A 1 26 ? 5.769 0.908 -8.748 1.00 0.00 26 PRO A O 17
ATOM 7552 N N . GLU A 1 27 ? 4.341 -0.695 -8.018 1.00 0.00 27 GLU A N 17
ATOM 7553 C CA . GLU A 1 27 ? 3.552 0.203 -7.172 1.00 0.00 27 GLU A CA 17
ATOM 7554 C C . GLU A 1 27 ? 3.713 -0.155 -5.681 1.00 0.00 27 GLU A C 17
ATOM 7555 O O . GLU A 1 27 ? 3.826 -1.337 -5.349 1.00 0.00 27 GLU A O 17
ATOM 7567 N N . PRO A 1 28 ? 3.722 0.861 -4.755 1.00 0.00 28 PRO A N 17
ATOM 7568 C CA . PRO A 1 28 ? 3.882 0.624 -3.298 1.00 0.00 28 PRO A CA 17
ATOM 7569 C C . PRO A 1 28 ? 2.744 -0.193 -2.674 1.00 0.00 28 PRO A C 17
ATOM 7570 O O . PRO A 1 28 ? 1.638 -0.247 -3.219 1.00 0.00 28 PRO A O 17
ATOM 7581 N N . ILE A 1 29 ? 3.040 -0.819 -1.530 1.00 0.00 29 ILE A N 17
ATOM 7582 C CA . ILE A 1 29 ? 2.066 -1.645 -0.806 1.00 0.00 29 ILE A CA 17
ATOM 7583 C C . ILE A 1 29 ? 1.901 -1.125 0.627 1.00 0.00 29 ILE A C 17
ATOM 7584 O O . ILE A 1 29 ? 2.823 -0.523 1.187 1.00 0.00 29 ILE A O 17
ATOM 7600 N N . CYS A 1 30 ? 0.719 -1.370 1.203 1.00 0.00 30 CYS A N 17
ATOM 7601 C CA . CYS A 1 30 ? 0.407 -0.946 2.569 1.00 0.00 30 CYS A CA 17
ATOM 7602 C C . CYS A 1 30 ? 0.814 -2.026 3.578 1.00 0.00 30 CYS A C 17
ATOM 7603 O O . CYS A 1 30 ? 0.311 -3.155 3.527 1.00 0.00 30 CYS A O 17
ATOM 7610 N N . GLY A 1 31 ? 1.735 -1.673 4.482 1.00 0.00 31 GLY A N 17
ATOM 7611 C CA . GLY A 1 31 ? 2.208 -2.610 5.491 1.00 0.00 31 GLY A CA 17
ATOM 7612 C C . GLY A 1 31 ? 2.707 -1.929 6.751 1.00 0.00 31 GLY A C 17
ATOM 7613 O O . GLY A 1 31 ? 3.335 -0.869 6.681 1.00 0.00 31 GLY A O 17
ATOM 7617 N N . VAL A 1 32 ? 2.429 -2.552 7.905 1.00 0.00 32 VAL A N 17
ATOM 7618 C CA . VAL A 1 32 ? 2.851 -2.024 9.212 1.00 0.00 32 VAL A CA 17
ATOM 7619 C C . VAL A 1 32 ? 4.243 -2.540 9.598 1.00 0.00 32 VAL A C 17
ATOM 7620 O O . VAL A 1 32 ? 5.183 -1.718 9.644 1.00 0.00 32 VAL A O 17
ATOM 7648 N N . TRP A 1 2 ? -13.727 1.749 1.094 1.00 0.00 2 TRP A N 18
ATOM 7649 C CA . TRP A 1 2 ? -12.854 1.674 -0.077 1.00 0.00 2 TRP A CA 18
ATOM 7650 C C . TRP A 1 2 ? -11.457 2.175 0.283 1.00 0.00 2 TRP A C 18
ATOM 7651 O O . TRP A 1 2 ? -11.197 3.382 0.313 1.00 0.00 2 TRP A O 18
ATOM 7672 N N . CYS A 1 3 ? -10.580 1.224 0.602 1.00 0.00 3 CYS A N 18
ATOM 7673 C CA . CYS A 1 3 ? -9.187 1.512 0.970 1.00 0.00 3 CYS A CA 18
ATOM 7674 C C . CYS A 1 3 ? -8.291 0.300 0.711 1.00 0.00 3 CYS A C 18
ATOM 7675 O O . CYS A 1 3 ? -8.775 -0.829 0.600 1.00 0.00 3 CYS A O 18
ATOM 7682 N N . ALA A 1 4 ? -6.978 0.556 0.616 1.00 0.00 4 ALA A N 18
ATOM 7683 C CA . ALA A 1 4 ? -5.984 -0.493 0.384 1.00 0.00 4 ALA A CA 18
ATOM 7684 C C . ALA A 1 4 ? -5.542 -1.116 1.712 1.00 0.00 4 ALA A C 18
ATOM 7685 O O . ALA A 1 4 ? -5.012 -0.423 2.585 1.00 0.00 4 ALA A O 18
ATOM 7692 N N . GLU A 1 5 ? -5.773 -2.427 1.854 1.00 0.00 5 GLU A N 18
ATOM 7693 C CA . GLU A 1 5 ? -5.427 -3.157 3.081 1.00 0.00 5 GLU A CA 18
ATOM 7694 C C . GLU A 1 5 ? -3.976 -3.686 3.038 1.00 0.00 5 GLU A C 18
ATOM 7695 O O . GLU A 1 5 ? -3.138 -3.143 2.312 1.00 0.00 5 GLU A O 18
ATOM 7707 N N . GLU A 1 6 ? -3.697 -4.743 3.820 1.00 0.00 6 GLU A N 18
ATOM 7708 C CA . GLU A 1 6 ? -2.360 -5.348 3.890 1.00 0.00 6 GLU A CA 18
ATOM 7709 C C . GLU A 1 6 ? -2.120 -6.306 2.716 1.00 0.00 6 GLU A C 18
ATOM 7710 O O . GLU A 1 6 ? -2.780 -7.346 2.601 1.00 0.00 6 GLU A O 18
ATOM 7722 N N . GLY A 1 7 ? -1.178 -5.928 1.852 1.00 0.00 7 GLY A N 18
ATOM 7723 C CA . GLY A 1 7 ? -0.848 -6.733 0.682 1.00 0.00 7 GLY A CA 18
ATOM 7724 C C . GLY A 1 7 ? -1.412 -6.153 -0.605 1.00 0.00 7 GLY A C 18
ATOM 7725 O O . GLY A 1 7 ? -1.304 -6.772 -1.667 1.00 0.00 7 GLY A O 18
ATOM 7729 N N . GLU A 1 8 ? -2.012 -4.961 -0.501 1.00 0.00 8 GLU A N 18
ATOM 7730 C CA . GLU A 1 8 ? -2.601 -4.272 -1.648 1.00 0.00 8 GLU A CA 18
ATOM 7731 C C . GLU A 1 8 ? -1.825 -2.994 -1.959 1.00 0.00 8 GLU A C 18
ATOM 7732 O O . GLU A 1 8 ? -1.124 -2.460 -1.094 1.00 0.00 8 GLU A O 18
ATOM 7744 N N . SER A 1 9 ? -1.970 -2.501 -3.196 1.00 0.00 9 SER A N 18
ATOM 7745 C CA . SER A 1 9 ? -1.279 -1.289 -3.642 1.00 0.00 9 SER A CA 18
ATOM 7746 C C . SER A 1 9 ? -1.982 -0.022 -3.157 1.00 0.00 9 SER A C 18
ATOM 7747 O O . SER A 1 9 ? -3.202 0.112 -3.295 1.00 0.00 9 SER A O 18
ATOM 7755 N N . CYS A 1 10 ? -1.194 0.896 -2.590 1.00 0.00 10 CYS A N 18
ATOM 7756 C CA . CYS A 1 10 ? -1.720 2.163 -2.080 1.00 0.00 10 CYS A CA 18
ATOM 7757 C C . CYS A 1 10 ? -1.449 3.308 -3.067 1.00 0.00 10 CYS A C 18
ATOM 7758 O O . CYS A 1 10 ? -1.328 4.477 -2.677 1.00 0.00 10 CYS A O 18
ATOM 7765 N N . GLU A 1 11 ? -1.381 2.957 -4.360 1.00 0.00 11 GLU A N 18
ATOM 7766 C CA . GLU A 1 11 ? -1.128 3.927 -5.435 1.00 0.00 11 GLU A CA 18
ATOM 7767 C C . GLU A 1 11 ? -2.421 4.631 -5.882 1.00 0.00 11 GLU A C 18
ATOM 7768 O O . GLU A 1 11 ? -2.373 5.631 -6.605 1.00 0.00 11 GLU A O 18
ATOM 7780 N N . VAL A 1 12 ? -3.564 4.095 -5.439 1.00 0.00 12 VAL A N 18
ATOM 7781 C CA . VAL A 1 12 ? -4.872 4.644 -5.781 1.00 0.00 12 VAL A CA 18
ATOM 7782 C C . VAL A 1 12 ? -5.635 5.040 -4.503 1.00 0.00 12 VAL A C 18
ATOM 7783 O O . VAL A 1 12 ? -6.289 6.086 -4.464 1.00 0.00 12 VAL A O 18
ATOM 7796 N N . TYR A 1 13 ? -5.533 4.190 -3.475 1.00 0.00 13 TYR A N 18
ATOM 7797 C CA . TYR A 1 13 ? -6.187 4.427 -2.198 1.00 0.00 13 TYR A CA 18
ATOM 7798 C C . TYR A 1 13 ? -5.208 4.250 -1.028 1.00 0.00 13 TYR A C 18
ATOM 7799 O O . TYR A 1 13 ? -4.234 3.503 -1.146 1.00 0.00 13 TYR A O 18
ATOM 7817 N N . PRO A 1 14 ? -5.459 4.936 0.125 1.00 0.00 14 PRO A N 18
ATOM 7818 C CA . PRO A 1 14 ? -4.605 4.839 1.330 1.00 0.00 14 PRO A CA 18
ATOM 7819 C C . PRO A 1 14 ? -4.731 3.472 2.028 1.00 0.00 14 PRO A C 18
ATOM 7820 O O . PRO A 1 14 ? -5.400 2.576 1.509 1.00 0.00 14 PRO A O 18
ATOM 7831 N N . CYS A 1 15 ? -4.085 3.318 3.197 1.00 0.00 15 CYS A N 18
ATOM 7832 C CA . CYS A 1 15 ? -4.153 2.065 3.957 1.00 0.00 15 CYS A CA 18
ATOM 7833 C C . CYS A 1 15 ? -5.465 1.989 4.755 1.00 0.00 15 CYS A C 18
ATOM 7834 O O . CYS A 1 15 ? -6.242 2.950 4.764 1.00 0.00 15 CYS A O 18
ATOM 7841 N N . CYS A 1 16 ? -5.706 0.854 5.423 1.00 0.00 16 CYS A N 18
ATOM 7842 C CA . CYS A 1 16 ? -6.946 0.659 6.178 1.00 0.00 16 CYS A CA 18
ATOM 7843 C C . CYS A 1 16 ? -6.709 0.529 7.688 1.00 0.00 16 CYS A C 18
ATOM 7844 O O . CYS A 1 16 ? -7.304 1.272 8.473 1.00 0.00 16 CYS A O 18
ATOM 7851 N N . ASP A 1 17 ? -5.842 -0.412 8.085 1.00 0.00 17 ASP A N 18
ATOM 7852 C CA . ASP A 1 17 ? -5.543 -0.655 9.507 1.00 0.00 17 ASP A CA 18
ATOM 7853 C C . ASP A 1 17 ? -4.419 0.254 10.034 1.00 0.00 17 ASP A C 18
ATOM 7854 O O . ASP A 1 17 ? -3.897 0.036 11.136 1.00 0.00 17 ASP A O 18
ATOM 7863 N N . GLY A 1 18 ? -4.069 1.285 9.252 1.00 0.00 18 GLY A N 18
ATOM 7864 C CA . GLY A 1 18 ? -3.009 2.212 9.640 1.00 0.00 18 GLY A CA 18
ATOM 7865 C C . GLY A 1 18 ? -1.638 1.746 9.181 1.00 0.00 18 GLY A C 18
ATOM 7866 O O . GLY A 1 18 ? -0.640 1.943 9.880 1.00 0.00 18 GLY A O 18
ATOM 7870 N N . LEU A 1 19 ? -1.606 1.124 7.996 1.00 0.00 19 LEU A N 18
ATOM 7871 C CA . LEU A 1 19 ? -0.374 0.597 7.398 1.00 0.00 19 LEU A CA 18
ATOM 7872 C C . LEU A 1 19 ? 0.446 1.704 6.726 1.00 0.00 19 LEU A C 18
ATOM 7873 O O . LEU A 1 19 ? -0.046 2.819 6.522 1.00 0.00 19 LEU A O 18
ATOM 7889 N N . ILE A 1 20 ? 1.696 1.376 6.398 1.00 0.00 20 ILE A N 18
ATOM 7890 C CA . ILE A 1 20 ? 2.612 2.315 5.748 1.00 0.00 20 ILE A CA 18
ATOM 7891 C C . ILE A 1 20 ? 2.837 1.910 4.290 1.00 0.00 20 ILE A C 18
ATOM 7892 O O . ILE A 1 20 ? 2.890 0.722 3.967 1.00 0.00 20 ILE A O 18
ATOM 7908 N N . CYS A 1 21 ? 2.978 2.917 3.423 1.00 0.00 21 CYS A N 18
ATOM 7909 C CA . CYS A 1 21 ? 3.227 2.702 2.000 1.00 0.00 21 CYS A CA 18
ATOM 7910 C C . CYS A 1 21 ? 4.714 2.447 1.757 1.00 0.00 21 CYS A C 18
ATOM 7911 O O . CYS A 1 21 ? 5.537 3.372 1.803 1.00 0.00 21 CYS A O 18
ATOM 7918 N N . TYR A 1 22 ? 5.046 1.176 1.521 1.00 0.00 22 TYR A N 18
ATOM 7919 C CA . TYR A 1 22 ? 6.421 0.759 1.278 1.00 0.00 22 TYR A CA 18
ATOM 7920 C C . TYR A 1 22 ? 6.836 1.013 -0.172 1.00 0.00 22 TYR A C 18
ATOM 7921 O O . TYR A 1 22 ? 6.037 0.799 -1.083 1.00 0.00 22 TYR A O 18
ATOM 7939 N N . PRO A 1 23 ? 8.100 1.476 -0.405 1.00 0.00 23 PRO A N 18
ATOM 7940 C CA . PRO A 1 23 ? 8.619 1.752 -1.761 1.00 0.00 23 PRO A CA 18
ATOM 7941 C C . PRO A 1 23 ? 8.846 0.459 -2.567 1.00 0.00 23 PRO A C 18
ATOM 7942 O O . PRO A 1 23 ? 9.979 0.108 -2.925 1.00 0.00 23 PRO A O 18
ATOM 7953 N N . THR A 1 24 ? 7.740 -0.235 -2.844 1.00 0.00 24 THR A N 18
ATOM 7954 C CA . THR A 1 24 ? 7.765 -1.497 -3.578 1.00 0.00 24 THR A CA 18
ATOM 7955 C C . THR A 1 24 ? 7.508 -1.271 -5.064 1.00 0.00 24 THR A C 18
ATOM 7956 O O . THR A 1 24 ? 6.843 -0.303 -5.443 1.00 0.00 24 THR A O 18
ATOM 7967 N N . PHE A 1 25 ? 8.036 -2.170 -5.895 1.00 0.00 25 PHE A N 18
ATOM 7968 C CA . PHE A 1 25 ? 7.869 -2.068 -7.337 1.00 0.00 25 PHE A CA 18
ATOM 7969 C C . PHE A 1 25 ? 6.902 -3.127 -7.869 1.00 0.00 25 PHE A C 18
ATOM 7970 O O . PHE A 1 25 ? 6.881 -4.253 -7.364 1.00 0.00 25 PHE A O 18
ATOM 7987 N N . PRO A 1 26 ? 6.083 -2.778 -8.907 1.00 0.00 26 PRO A N 18
ATOM 7988 C CA . PRO A 1 26 ? 6.076 -1.443 -9.541 1.00 0.00 26 PRO A CA 18
ATOM 7989 C C . PRO A 1 26 ? 5.363 -0.375 -8.701 1.00 0.00 26 PRO A C 18
ATOM 7990 O O . PRO A 1 26 ? 5.779 0.788 -8.690 1.00 0.00 26 PRO A O 18
ATOM 8001 N N . GLU A 1 27 ? 4.294 -0.780 -8.004 1.00 0.00 27 GLU A N 18
ATOM 8002 C CA . GLU A 1 27 ? 3.525 0.137 -7.159 1.00 0.00 27 GLU A CA 18
ATOM 8003 C C . GLU A 1 27 ? 3.705 -0.198 -5.664 1.00 0.00 27 GLU A C 18
ATOM 8004 O O . GLU A 1 27 ? 3.831 -1.375 -5.318 1.00 0.00 27 GLU A O 18
ATOM 8016 N N . PRO A 1 28 ? 3.713 0.831 -4.754 1.00 0.00 28 PRO A N 18
ATOM 8017 C CA . PRO A 1 28 ? 3.883 0.615 -3.295 1.00 0.00 28 PRO A CA 18
ATOM 8018 C C . PRO A 1 28 ? 2.745 -0.195 -2.660 1.00 0.00 28 PRO A C 18
ATOM 8019 O O . PRO A 1 28 ? 1.634 -0.240 -3.194 1.00 0.00 28 PRO A O 18
ATOM 8030 N N . ILE A 1 29 ? 3.048 -0.825 -1.522 1.00 0.00 29 ILE A N 18
ATOM 8031 C CA . ILE A 1 29 ? 2.072 -1.643 -0.793 1.00 0.00 29 ILE A CA 18
ATOM 8032 C C . ILE A 1 29 ? 1.910 -1.116 0.636 1.00 0.00 29 ILE A C 18
ATOM 8033 O O . ILE A 1 29 ? 2.830 -0.499 1.188 1.00 0.00 29 ILE A O 18
ATOM 8049 N N . CYS A 1 30 ? 0.737 -1.371 1.224 1.00 0.00 30 CYS A N 18
ATOM 8050 C CA . CYS A 1 30 ? 0.428 -0.940 2.583 1.00 0.00 30 CYS A CA 18
ATOM 8051 C C . CYS A 1 30 ? 0.840 -2.009 3.603 1.00 0.00 30 CYS A C 18
ATOM 8052 O O . CYS A 1 30 ? 0.347 -3.143 3.560 1.00 0.00 30 CYS A O 18
ATOM 8059 N N . GLY A 1 31 ? 1.752 -1.639 4.510 1.00 0.00 31 GLY A N 18
ATOM 8060 C CA . GLY A 1 31 ? 2.230 -2.562 5.531 1.00 0.00 31 GLY A CA 18
ATOM 8061 C C . GLY A 1 31 ? 2.755 -1.860 6.769 1.00 0.00 31 GLY A C 18
ATOM 8062 O O . GLY A 1 31 ? 3.360 -0.789 6.670 1.00 0.00 31 GLY A O 18
ATOM 8066 N N . VAL A 1 32 ? 2.522 -2.473 7.938 1.00 0.00 32 VAL A N 18
ATOM 8067 C CA . VAL A 1 32 ? 2.976 -1.921 9.224 1.00 0.00 32 VAL A CA 18
ATOM 8068 C C . VAL A 1 32 ? 4.374 -2.439 9.586 1.00 0.00 32 VAL A C 18
ATOM 8069 O O . VAL A 1 32 ? 5.319 -1.622 9.593 1.00 0.00 32 VAL A O 18
ATOM 8097 N N . TRP A 1 2 ? -13.730 1.791 1.081 1.00 0.00 2 TRP A N 19
ATOM 8098 C CA . TRP A 1 2 ? -12.856 1.703 -0.088 1.00 0.00 2 TRP A CA 19
ATOM 8099 C C . TRP A 1 2 ? -11.458 2.198 0.270 1.00 0.00 2 TRP A C 19
ATOM 8100 O O . TRP A 1 2 ? -11.192 3.407 0.293 1.00 0.00 2 TRP A O 19
ATOM 8121 N N . CYS A 1 3 ? -10.585 1.246 0.595 1.00 0.00 3 CYS A N 19
ATOM 8122 C CA . CYS A 1 3 ? -9.191 1.531 0.962 1.00 0.00 3 CYS A CA 19
ATOM 8123 C C . CYS A 1 3 ? -8.299 0.314 0.712 1.00 0.00 3 CYS A C 19
ATOM 8124 O O . CYS A 1 3 ? -8.790 -0.815 0.604 1.00 0.00 3 CYS A O 19
ATOM 8131 N N . ALA A 1 4 ? -6.985 0.561 0.624 1.00 0.00 4 ALA A N 19
ATOM 8132 C CA . ALA A 1 4 ? -5.994 -0.494 0.403 1.00 0.00 4 ALA A CA 19
ATOM 8133 C C . ALA A 1 4 ? -5.561 -1.112 1.736 1.00 0.00 4 ALA A C 19
ATOM 8134 O O . ALA A 1 4 ? -5.048 -0.411 2.613 1.00 0.00 4 ALA A O 19
ATOM 8141 N N . GLU A 1 5 ? -5.779 -2.423 1.877 1.00 0.00 5 GLU A N 19
ATOM 8142 C CA . GLU A 1 5 ? -5.437 -3.148 3.109 1.00 0.00 5 GLU A CA 19
ATOM 8143 C C . GLU A 1 5 ? -3.991 -3.687 3.069 1.00 0.00 5 GLU A C 19
ATOM 8144 O O . GLU A 1 5 ? -3.149 -3.153 2.341 1.00 0.00 5 GLU A O 19
ATOM 8156 N N . GLU A 1 6 ? -3.720 -4.743 3.856 1.00 0.00 6 GLU A N 19
ATOM 8157 C CA . GLU A 1 6 ? -2.388 -5.357 3.929 1.00 0.00 6 GLU A CA 19
ATOM 8158 C C . GLU A 1 6 ? -2.154 -6.320 2.759 1.00 0.00 6 GLU A C 19
ATOM 8159 O O . GLU A 1 6 ? -2.817 -7.357 2.647 1.00 0.00 6 GLU A O 19
ATOM 8171 N N . GLY A 1 7 ? -1.209 -5.949 1.893 1.00 0.00 7 GLY A N 19
ATOM 8172 C CA . GLY A 1 7 ? -0.884 -6.760 0.727 1.00 0.00 7 GLY A CA 19
ATOM 8173 C C . GLY A 1 7 ? -1.455 -6.184 -0.560 1.00 0.00 7 GLY A C 19
ATOM 8174 O O . GLY A 1 7 ? -1.380 -6.821 -1.616 1.00 0.00 7 GLY A O 19
ATOM 8178 N N . GLU A 1 8 ? -2.025 -4.978 -0.464 1.00 0.00 8 GLU A N 19
ATOM 8179 C CA . GLU A 1 8 ? -2.617 -4.290 -1.611 1.00 0.00 8 GLU A CA 19
ATOM 8180 C C . GLU A 1 8 ? -1.837 -3.016 -1.931 1.00 0.00 8 GLU A C 19
ATOM 8181 O O . GLU A 1 8 ? -1.128 -2.481 -1.074 1.00 0.00 8 GLU A O 19
ATOM 8193 N N . SER A 1 9 ? -1.987 -2.530 -3.170 1.00 0.00 9 SER A N 19
ATOM 8194 C CA . SER A 1 9 ? -1.295 -1.323 -3.629 1.00 0.00 9 SER A CA 19
ATOM 8195 C C . SER A 1 9 ? -1.992 -0.051 -3.150 1.00 0.00 9 SER A C 19
ATOM 8196 O O . SER A 1 9 ? -3.211 0.089 -3.287 1.00 0.00 9 SER A O 19
ATOM 8204 N N . CYS A 1 10 ? -1.200 0.868 -2.589 1.00 0.00 10 CYS A N 19
ATOM 8205 C CA . CYS A 1 10 ? -1.721 2.139 -2.086 1.00 0.00 10 CYS A CA 19
ATOM 8206 C C . CYS A 1 10 ? -1.441 3.281 -3.078 1.00 0.00 10 CYS A C 19
ATOM 8207 O O . CYS A 1 10 ? -1.323 4.451 -2.691 1.00 0.00 10 CYS A O 19
ATOM 8214 N N . GLU A 1 11 ? -1.364 2.922 -4.367 1.00 0.00 11 GLU A N 19
ATOM 8215 C CA . GLU A 1 11 ? -1.104 3.889 -5.445 1.00 0.00 11 GLU A CA 19
ATOM 8216 C C . GLU A 1 11 ? -2.393 4.598 -5.895 1.00 0.00 11 GLU A C 19
ATOM 8217 O O . GLU A 1 11 ? -2.337 5.593 -6.626 1.00 0.00 11 GLU A O 19
ATOM 8229 N N . VAL A 1 12 ? -3.538 4.075 -5.446 1.00 0.00 12 VAL A N 19
ATOM 8230 C CA . VAL A 1 12 ? -4.843 4.630 -5.792 1.00 0.00 12 VAL A CA 19
ATOM 8231 C C . VAL A 1 12 ? -5.605 5.033 -4.515 1.00 0.00 12 VAL A C 19
ATOM 8232 O O . VAL A 1 12 ? -6.250 6.085 -4.477 1.00 0.00 12 VAL A O 19
ATOM 8245 N N . TYR A 1 13 ? -5.515 4.182 -3.486 1.00 0.00 13 TYR A N 19
ATOM 8246 C CA . TYR A 1 13 ? -6.170 4.425 -2.212 1.00 0.00 13 TYR A CA 19
ATOM 8247 C C . TYR A 1 13 ? -5.193 4.248 -1.040 1.00 0.00 13 TYR A C 19
ATOM 8248 O O . TYR A 1 13 ? -4.221 3.499 -1.154 1.00 0.00 13 TYR A O 19
ATOM 8266 N N . PRO A 1 14 ? -5.447 4.937 0.111 1.00 0.00 14 PRO A N 19
ATOM 8267 C CA . PRO A 1 14 ? -4.595 4.841 1.319 1.00 0.00 14 PRO A CA 19
ATOM 8268 C C . PRO A 1 14 ? -4.727 3.478 2.021 1.00 0.00 14 PRO A C 19
ATOM 8269 O O . PRO A 1 14 ? -5.404 2.584 1.508 1.00 0.00 14 PRO A O 19
ATOM 8280 N N . CYS A 1 15 ? -4.079 3.324 3.189 1.00 0.00 15 CYS A N 19
ATOM 8281 C CA . CYS A 1 15 ? -4.150 2.076 3.954 1.00 0.00 15 CYS A CA 19
ATOM 8282 C C . CYS A 1 15 ? -5.461 2.008 4.758 1.00 0.00 15 CYS A C 19
ATOM 8283 O O . CYS A 1 15 ? -6.233 2.973 4.763 1.00 0.00 15 CYS A O 19
ATOM 8290 N N . CYS A 1 16 ? -5.706 0.876 5.428 1.00 0.00 16 CYS A N 19
ATOM 8291 C CA . CYS A 1 16 ? -6.943 0.689 6.189 1.00 0.00 16 CYS A CA 19
ATOM 8292 C C . CYS A 1 16 ? -6.702 0.552 7.696 1.00 0.00 16 CYS A C 19
ATOM 8293 O O . CYS A 1 16 ? -7.284 1.299 8.486 1.00 0.00 16 CYS A O 19
ATOM 8300 N N . ASP A 1 17 ? -5.844 -0.402 8.086 1.00 0.00 17 ASP A N 19
ATOM 8301 C CA . ASP A 1 17 ? -5.541 -0.653 9.504 1.00 0.00 17 ASP A CA 19
ATOM 8302 C C . ASP A 1 17 ? -4.407 0.252 10.028 1.00 0.00 17 ASP A C 19
ATOM 8303 O O . ASP A 1 17 ? -3.867 0.018 11.116 1.00 0.00 17 ASP A O 19
ATOM 8312 N N . GLY A 1 18 ? -4.071 1.295 9.255 1.00 0.00 18 GLY A N 19
ATOM 8313 C CA . GLY A 1 18 ? -3.005 2.216 9.640 1.00 0.00 18 GLY A CA 19
ATOM 8314 C C . GLY A 1 18 ? -1.636 1.746 9.177 1.00 0.00 18 GLY A C 19
ATOM 8315 O O . GLY A 1 18 ? -0.636 1.941 9.874 1.00 0.00 18 GLY A O 19
ATOM 8319 N N . LEU A 1 19 ? -1.608 1.125 7.992 1.00 0.00 19 LEU A N 19
ATOM 8320 C CA . LEU A 1 19 ? -0.379 0.595 7.393 1.00 0.00 19 LEU A CA 19
ATOM 8321 C C . LEU A 1 19 ? 0.442 1.700 6.718 1.00 0.00 19 LEU A C 19
ATOM 8322 O O . LEU A 1 19 ? -0.050 2.813 6.510 1.00 0.00 19 LEU A O 19
ATOM 8338 N N . ILE A 1 20 ? 1.693 1.371 6.393 1.00 0.00 20 ILE A N 19
ATOM 8339 C CA . ILE A 1 20 ? 2.609 2.308 5.743 1.00 0.00 20 ILE A CA 19
ATOM 8340 C C . ILE A 1 20 ? 2.834 1.902 4.286 1.00 0.00 20 ILE A C 19
ATOM 8341 O O . ILE A 1 20 ? 2.886 0.713 3.965 1.00 0.00 20 ILE A O 19
ATOM 8357 N N . CYS A 1 21 ? 2.975 2.909 3.417 1.00 0.00 21 CYS A N 19
ATOM 8358 C CA . CYS A 1 21 ? 3.224 2.690 1.994 1.00 0.00 21 CYS A CA 19
ATOM 8359 C C . CYS A 1 21 ? 4.710 2.434 1.750 1.00 0.00 21 CYS A C 19
ATOM 8360 O O . CYS A 1 21 ? 5.534 3.358 1.793 1.00 0.00 21 CYS A O 19
ATOM 8367 N N . TYR A 1 22 ? 5.041 1.161 1.518 1.00 0.00 22 TYR A N 19
ATOM 8368 C CA . TYR A 1 22 ? 6.414 0.741 1.276 1.00 0.00 22 TYR A CA 19
ATOM 8369 C C . TYR A 1 22 ? 6.833 1.002 -0.173 1.00 0.00 22 TYR A C 19
ATOM 8370 O O . TYR A 1 22 ? 6.034 0.790 -1.086 1.00 0.00 22 TYR A O 19
ATOM 8388 N N . PRO A 1 23 ? 8.096 1.464 -0.402 1.00 0.00 23 PRO A N 19
ATOM 8389 C CA . PRO A 1 23 ? 8.616 1.745 -1.756 1.00 0.00 23 PRO A CA 19
ATOM 8390 C C . PRO A 1 23 ? 8.845 0.456 -2.568 1.00 0.00 23 PRO A C 19
ATOM 8391 O O . PRO A 1 23 ? 9.978 0.103 -2.920 1.00 0.00 23 PRO A O 19
ATOM 8402 N N . THR A 1 24 ? 7.738 -0.233 -2.854 1.00 0.00 24 THR A N 19
ATOM 8403 C CA . THR A 1 24 ? 7.763 -1.492 -3.595 1.00 0.00 24 THR A CA 19
ATOM 8404 C C . THR A 1 24 ? 7.512 -1.254 -5.081 1.00 0.00 24 THR A C 19
ATOM 8405 O O . THR A 1 24 ? 6.847 -0.283 -5.454 1.00 0.00 24 THR A O 19
ATOM 8416 N N . PHE A 1 25 ? 8.043 -2.145 -5.915 1.00 0.00 25 PHE A N 19
ATOM 8417 C CA . PHE A 1 25 ? 7.884 -2.031 -7.358 1.00 0.00 25 PHE A CA 19
ATOM 8418 C C . PHE A 1 25 ? 6.904 -3.073 -7.902 1.00 0.00 25 PHE A C 19
ATOM 8419 O O . PHE A 1 25 ? 6.860 -4.201 -7.405 1.00 0.00 25 PHE A O 19
ATOM 8436 N N . PRO A 1 26 ? 6.096 -2.703 -8.942 1.00 0.00 26 PRO A N 19
ATOM 8437 C CA . PRO A 1 26 ? 6.116 -1.362 -9.568 1.00 0.00 26 PRO A CA 19
ATOM 8438 C C . PRO A 1 26 ? 5.391 -0.297 -8.735 1.00 0.00 26 PRO A C 19
ATOM 8439 O O . PRO A 1 26 ? 5.773 0.876 -8.754 1.00 0.00 26 PRO A O 19
ATOM 8450 N N . GLU A 1 27 ? 4.348 -0.722 -8.015 1.00 0.00 27 GLU A N 19
ATOM 8451 C CA . GLU A 1 27 ? 3.557 0.181 -7.174 1.00 0.00 27 GLU A CA 19
ATOM 8452 C C . GLU A 1 27 ? 3.714 -0.171 -5.681 1.00 0.00 27 GLU A C 19
ATOM 8453 O O . GLU A 1 27 ? 3.827 -1.352 -5.345 1.00 0.00 27 GLU A O 19
ATOM 8465 N N . PRO A 1 28 ? 3.721 0.848 -4.760 1.00 0.00 28 PRO A N 19
ATOM 8466 C CA . PRO A 1 28 ? 3.878 0.619 -3.301 1.00 0.00 28 PRO A CA 19
ATOM 8467 C C . PRO A 1 28 ? 2.740 -0.198 -2.675 1.00 0.00 28 PRO A C 19
ATOM 8468 O O . PRO A 1 28 ? 1.634 -0.256 -3.221 1.00 0.00 28 PRO A O 19
ATOM 8479 N N . ILE A 1 29 ? 3.038 -0.821 -1.530 1.00 0.00 29 ILE A N 19
ATOM 8480 C CA . ILE A 1 29 ? 2.063 -1.644 -0.803 1.00 0.00 29 ILE A CA 19
ATOM 8481 C C . ILE A 1 29 ? 1.899 -1.116 0.627 1.00 0.00 29 ILE A C 19
ATOM 8482 O O . ILE A 1 29 ? 2.809 -0.486 1.174 1.00 0.00 29 ILE A O 19
ATOM 8498 N N . CYS A 1 30 ? 0.729 -1.384 1.217 1.00 0.00 30 CYS A N 19
ATOM 8499 C CA . CYS A 1 30 ? 0.420 -0.953 2.579 1.00 0.00 30 CYS A CA 19
ATOM 8500 C C . CYS A 1 30 ? 0.835 -2.022 3.598 1.00 0.00 30 CYS A C 19
ATOM 8501 O O . CYS A 1 30 ? 0.347 -3.157 3.552 1.00 0.00 30 CYS A O 19
ATOM 8508 N N . GLY A 1 31 ? 1.744 -1.647 4.504 1.00 0.00 31 GLY A N 19
ATOM 8509 C CA . GLY A 1 31 ? 2.224 -2.570 5.526 1.00 0.00 31 GLY A CA 19
ATOM 8510 C C . GLY A 1 31 ? 2.752 -1.865 6.763 1.00 0.00 31 GLY A C 19
ATOM 8511 O O . GLY A 1 31 ? 3.360 -0.796 6.660 1.00 0.00 31 GLY A O 19
ATOM 8515 N N . VAL A 1 32 ? 2.519 -2.476 7.933 1.00 0.00 32 VAL A N 19
ATOM 8516 C CA . VAL A 1 32 ? 2.976 -1.922 9.217 1.00 0.00 32 VAL A CA 19
ATOM 8517 C C . VAL A 1 32 ? 4.374 -2.440 9.578 1.00 0.00 32 VAL A C 19
ATOM 8518 O O . VAL A 1 32 ? 5.321 -1.624 9.583 1.00 0.00 32 VAL A O 19
ATOM 8546 N N . TRP A 1 2 ? -13.733 1.839 1.198 1.00 0.00 2 TRP A N 20
ATOM 8547 C CA . TRP A 1 2 ? -12.885 1.739 0.011 1.00 0.00 2 TRP A CA 20
ATOM 8548 C C . TRP A 1 2 ? -11.480 2.238 0.335 1.00 0.00 2 TRP A C 20
ATOM 8549 O O . TRP A 1 2 ? -11.214 3.445 0.348 1.00 0.00 2 TRP A O 20
ATOM 8570 N N . CYS A 1 3 ? -10.598 1.286 0.645 1.00 0.00 3 CYS A N 20
ATOM 8571 C CA . CYS A 1 3 ? -9.197 1.574 0.981 1.00 0.00 3 CYS A CA 20
ATOM 8572 C C . CYS A 1 3 ? -8.316 0.345 0.732 1.00 0.00 3 CYS A C 20
ATOM 8573 O O . CYS A 1 3 ? -8.818 -0.779 0.624 1.00 0.00 3 CYS A O 20
ATOM 8580 N N . ALA A 1 4 ? -6.998 0.577 0.647 1.00 0.00 4 ALA A N 20
ATOM 8581 C CA . ALA A 1 4 ? -6.018 -0.490 0.427 1.00 0.00 4 ALA A CA 20
ATOM 8582 C C . ALA A 1 4 ? -5.613 -1.134 1.756 1.00 0.00 4 ALA A C 20
ATOM 8583 O O . ALA A 1 4 ? -5.142 -0.447 2.668 1.00 0.00 4 ALA A O 20
ATOM 8590 N N . GLU A 1 5 ? -5.808 -2.456 1.856 1.00 0.00 5 GLU A N 20
ATOM 8591 C CA . GLU A 1 5 ? -5.490 -3.208 3.079 1.00 0.00 5 GLU A CA 20
ATOM 8592 C C . GLU A 1 5 ? -4.027 -3.702 3.077 1.00 0.00 5 GLU A C 20
ATOM 8593 O O . GLU A 1 5 ? -3.175 -3.115 2.402 1.00 0.00 5 GLU A O 20
ATOM 8605 N N . GLU A 1 6 ? -3.751 -4.778 3.836 1.00 0.00 6 GLU A N 20
ATOM 8606 C CA . GLU A 1 6 ? -2.398 -5.347 3.940 1.00 0.00 6 GLU A CA 20
ATOM 8607 C C . GLU A 1 6 ? -2.123 -6.293 2.771 1.00 0.00 6 GLU A C 20
ATOM 8608 O O . GLU A 1 6 ? -2.789 -7.323 2.617 1.00 0.00 6 GLU A O 20
ATOM 8620 N N . GLY A 1 7 ? -1.141 -5.917 1.951 1.00 0.00 7 GLY A N 20
ATOM 8621 C CA . GLY A 1 7 ? -0.773 -6.717 0.789 1.00 0.00 7 GLY A CA 20
ATOM 8622 C C . GLY A 1 7 ? -1.340 -6.162 -0.510 1.00 0.00 7 GLY A C 20
ATOM 8623 O O . GLY A 1 7 ? -1.216 -6.794 -1.562 1.00 0.00 7 GLY A O 20
ATOM 8627 N N . GLU A 1 8 ? -1.962 -4.981 -0.425 1.00 0.00 8 GLU A N 20
ATOM 8628 C CA . GLU A 1 8 ? -2.554 -4.318 -1.586 1.00 0.00 8 GLU A CA 20
ATOM 8629 C C . GLU A 1 8 ? -1.796 -3.036 -1.918 1.00 0.00 8 GLU A C 20
ATOM 8630 O O . GLU A 1 8 ? -1.085 -2.490 -1.069 1.00 0.00 8 GLU A O 20
ATOM 8642 N N . SER A 1 9 ? -1.967 -2.554 -3.155 1.00 0.00 9 SER A N 20
ATOM 8643 C CA . SER A 1 9 ? -1.295 -1.341 -3.623 1.00 0.00 9 SER A CA 20
ATOM 8644 C C . SER A 1 9 ? -2.000 -0.079 -3.129 1.00 0.00 9 SER A C 20
ATOM 8645 O O . SER A 1 9 ? -3.232 0.009 -3.166 1.00 0.00 9 SER A O 20
ATOM 8653 N N . CYS A 1 10 ? -1.203 0.888 -2.669 1.00 0.00 10 CYS A N 20
ATOM 8654 C CA . CYS A 1 10 ? -1.733 2.153 -2.158 1.00 0.00 10 CYS A CA 20
ATOM 8655 C C . CYS A 1 10 ? -1.441 3.311 -3.129 1.00 0.00 10 CYS A C 20
ATOM 8656 O O . CYS A 1 10 ? -1.227 4.457 -2.710 1.00 0.00 10 CYS A O 20
ATOM 8663 N N . GLU A 1 11 ? -1.462 3.002 -4.434 1.00 0.00 11 GLU A N 20
ATOM 8664 C CA . GLU A 1 11 ? -1.207 3.998 -5.484 1.00 0.00 11 GLU A CA 20
ATOM 8665 C C . GLU A 1 11 ? -2.490 4.747 -5.883 1.00 0.00 11 GLU A C 20
ATOM 8666 O O . GLU A 1 11 ? -2.424 5.795 -6.533 1.00 0.00 11 GLU A O 20
ATOM 8678 N N . VAL A 1 12 ? -3.644 4.196 -5.488 1.00 0.00 12 VAL A N 20
ATOM 8679 C CA . VAL A 1 12 ? -4.943 4.793 -5.793 1.00 0.00 12 VAL A CA 20
ATOM 8680 C C . VAL A 1 12 ? -5.671 5.169 -4.490 1.00 0.00 12 VAL A C 20
ATOM 8681 O O . VAL A 1 12 ? -6.286 6.234 -4.398 1.00 0.00 12 VAL A O 20
ATOM 8694 N N . TYR A 1 13 ? -5.586 4.273 -3.498 1.00 0.00 13 TYR A N 20
ATOM 8695 C CA . TYR A 1 13 ? -6.215 4.481 -2.207 1.00 0.00 13 TYR A CA 20
ATOM 8696 C C . TYR A 1 13 ? -5.210 4.283 -1.061 1.00 0.00 13 TYR A C 20
ATOM 8697 O O . TYR A 1 13 ? -4.233 3.544 -1.213 1.00 0.00 13 TYR A O 20
ATOM 8715 N N . PRO A 1 14 ? -5.445 4.944 0.111 1.00 0.00 14 PRO A N 20
ATOM 8716 C CA . PRO A 1 14 ? -4.566 4.832 1.299 1.00 0.00 14 PRO A CA 20
ATOM 8717 C C . PRO A 1 14 ? -4.693 3.465 1.997 1.00 0.00 14 PRO A C 20
ATOM 8718 O O . PRO A 1 14 ? -5.333 2.557 1.463 1.00 0.00 14 PRO A O 20
ATOM 8729 N N . CYS A 1 15 ? -4.077 3.330 3.184 1.00 0.00 15 CYS A N 20
ATOM 8730 C CA . CYS A 1 15 ? -4.145 2.085 3.955 1.00 0.00 15 CYS A CA 20
ATOM 8731 C C . CYS A 1 15 ? -5.457 2.022 4.758 1.00 0.00 15 CYS A C 20
ATOM 8732 O O . CYS A 1 15 ? -6.241 2.976 4.735 1.00 0.00 15 CYS A O 20
ATOM 8739 N N . CYS A 1 16 ? -5.692 0.906 5.464 1.00 0.00 16 CYS A N 20
ATOM 8740 C CA . CYS A 1 16 ? -6.929 0.730 6.228 1.00 0.00 16 CYS A CA 20
ATOM 8741 C C . CYS A 1 16 ? -6.682 0.571 7.733 1.00 0.00 16 CYS A C 20
ATOM 8742 O O . CYS A 1 16 ? -7.240 1.326 8.534 1.00 0.00 16 CYS A O 20
ATOM 8749 N N . ASP A 1 17 ? -5.848 -0.410 8.109 1.00 0.00 17 ASP A N 20
ATOM 8750 C CA . ASP A 1 17 ? -5.545 -0.688 9.522 1.00 0.00 17 ASP A CA 20
ATOM 8751 C C . ASP A 1 17 ? -4.397 0.186 10.061 1.00 0.00 17 ASP A C 20
ATOM 8752 O O . ASP A 1 17 ? -3.872 -0.067 11.154 1.00 0.00 17 ASP A O 20
ATOM 8761 N N . GLY A 1 18 ? -4.031 1.226 9.299 1.00 0.00 18 GLY A N 20
ATOM 8762 C CA . GLY A 1 18 ? -2.949 2.120 9.700 1.00 0.00 18 GLY A CA 20
ATOM 8763 C C . GLY A 1 18 ? -1.594 1.647 9.204 1.00 0.00 18 GLY A C 20
ATOM 8764 O O . GLY A 1 18 ? -0.581 1.810 9.891 1.00 0.00 18 GLY A O 20
ATOM 8768 N N . LEU A 1 19 ? -1.590 1.060 8.000 1.00 0.00 19 LEU A N 20
ATOM 8769 C CA . LEU A 1 19 ? -0.376 0.536 7.367 1.00 0.00 19 LEU A CA 20
ATOM 8770 C C . LEU A 1 19 ? 0.443 1.653 6.712 1.00 0.00 19 LEU A C 20
ATOM 8771 O O . LEU A 1 19 ? -0.045 2.776 6.542 1.00 0.00 19 LEU A O 20
ATOM 8787 N N . ILE A 1 20 ? 1.685 1.326 6.356 1.00 0.00 20 ILE A N 20
ATOM 8788 C CA . ILE A 1 20 ? 2.594 2.275 5.716 1.00 0.00 20 ILE A CA 20
ATOM 8789 C C . ILE A 1 20 ? 2.829 1.876 4.258 1.00 0.00 20 ILE A C 20
ATOM 8790 O O . ILE A 1 20 ? 2.916 0.690 3.936 1.00 0.00 20 ILE A O 20
ATOM 8806 N N . CYS A 1 21 ? 2.942 2.888 3.392 1.00 0.00 21 CYS A N 20
ATOM 8807 C CA . CYS A 1 21 ? 3.196 2.677 1.968 1.00 0.00 21 CYS A CA 20
ATOM 8808 C C . CYS A 1 21 ? 4.685 2.439 1.727 1.00 0.00 21 CYS A C 20
ATOM 8809 O O . CYS A 1 21 ? 5.498 3.373 1.759 1.00 0.00 21 CYS A O 20
ATOM 8816 N N . TYR A 1 22 ? 5.032 1.168 1.507 1.00 0.00 22 TYR A N 20
ATOM 8817 C CA . TYR A 1 22 ? 6.410 0.761 1.269 1.00 0.00 22 TYR A CA 20
ATOM 8818 C C . TYR A 1 22 ? 6.829 1.017 -0.179 1.00 0.00 22 TYR A C 20
ATOM 8819 O O . TYR A 1 22 ? 6.033 0.796 -1.092 1.00 0.00 22 TYR A O 20
ATOM 8837 N N . PRO A 1 23 ? 8.091 1.487 -0.409 1.00 0.00 23 PRO A N 20
ATOM 8838 C CA . PRO A 1 23 ? 8.611 1.764 -1.764 1.00 0.00 23 PRO A CA 20
ATOM 8839 C C . PRO A 1 23 ? 8.851 0.472 -2.566 1.00 0.00 23 PRO A C 20
ATOM 8840 O O . PRO A 1 23 ? 9.988 0.126 -2.914 1.00 0.00 23 PRO A O 20
ATOM 8851 N N . THR A 1 24 ? 7.749 -0.228 -2.846 1.00 0.00 24 THR A N 20
ATOM 8852 C CA . THR A 1 24 ? 7.786 -1.494 -3.574 1.00 0.00 24 THR A CA 20
ATOM 8853 C C . THR A 1 24 ? 7.531 -1.273 -5.061 1.00 0.00 24 THR A C 20
ATOM 8854 O O . THR A 1 24 ? 6.841 -0.323 -5.444 1.00 0.00 24 THR A O 20
ATOM 8865 N N . PHE A 1 25 ? 8.089 -2.156 -5.889 1.00 0.00 25 PHE A N 20
ATOM 8866 C CA . PHE A 1 25 ? 7.930 -2.057 -7.332 1.00 0.00 25 PHE A CA 20
ATOM 8867 C C . PHE A 1 25 ? 6.964 -3.115 -7.869 1.00 0.00 25 PHE A C 20
ATOM 8868 O O . PHE A 1 25 ? 6.934 -4.239 -7.359 1.00 0.00 25 PHE A O 20
ATOM 8885 N N . PRO A 1 26 ? 6.154 -2.765 -8.913 1.00 0.00 26 PRO A N 20
ATOM 8886 C CA . PRO A 1 26 ? 6.159 -1.430 -9.553 1.00 0.00 26 PRO A CA 20
ATOM 8887 C C . PRO A 1 26 ? 5.417 -0.367 -8.734 1.00 0.00 26 PRO A C 20
ATOM 8888 O O . PRO A 1 26 ? 5.776 0.813 -8.774 1.00 0.00 26 PRO A O 20
ATOM 8899 N N . GLU A 1 27 ? 4.386 -0.800 -8.001 1.00 0.00 27 GLU A N 20
ATOM 8900 C CA . GLU A 1 27 ? 3.581 0.101 -7.171 1.00 0.00 27 GLU A CA 20
ATOM 8901 C C . GLU A 1 27 ? 3.745 -0.226 -5.674 1.00 0.00 27 GLU A C 20
ATOM 8902 O O . GLU A 1 27 ? 3.875 -1.400 -5.321 1.00 0.00 27 GLU A O 20
ATOM 8914 N N . PRO A 1 28 ? 3.734 0.807 -4.767 1.00 0.00 28 PRO A N 20
ATOM 8915 C CA . PRO A 1 28 ? 3.890 0.598 -3.306 1.00 0.00 28 PRO A CA 20
ATOM 8916 C C . PRO A 1 28 ? 2.755 -0.223 -2.679 1.00 0.00 28 PRO A C 20
ATOM 8917 O O . PRO A 1 28 ? 1.653 -0.298 -3.232 1.00 0.00 28 PRO A O 20
ATOM 8928 N N . ILE A 1 29 ? 3.048 -0.827 -1.523 1.00 0.00 29 ILE A N 20
ATOM 8929 C CA . ILE A 1 29 ? 2.075 -1.653 -0.797 1.00 0.00 29 ILE A CA 20
ATOM 8930 C C . ILE A 1 29 ? 1.911 -1.132 0.634 1.00 0.00 29 ILE A C 20
ATOM 8931 O O . ILE A 1 29 ? 2.834 -0.532 1.196 1.00 0.00 29 ILE A O 20
ATOM 8947 N N . CYS A 1 30 ? 0.727 -1.372 1.209 1.00 0.00 30 CYS A N 20
ATOM 8948 C CA . CYS A 1 30 ? 0.414 -0.945 2.570 1.00 0.00 30 CYS A CA 20
ATOM 8949 C C . CYS A 1 30 ? 0.826 -2.019 3.586 1.00 0.00 30 CYS A C 20
ATOM 8950 O O . CYS A 1 30 ? 0.325 -3.149 3.543 1.00 0.00 30 CYS A O 20
ATOM 8957 N N . GLY A 1 31 ? 1.749 -1.657 4.485 1.00 0.00 31 GLY A N 20
ATOM 8958 C CA . GLY A 1 31 ? 2.228 -2.589 5.498 1.00 0.00 31 GLY A CA 20
ATOM 8959 C C . GLY A 1 31 ? 2.716 -1.899 6.759 1.00 0.00 31 GLY A C 20
ATOM 8960 O O . GLY A 1 31 ? 3.332 -0.833 6.690 1.00 0.00 31 GLY A O 20
ATOM 8964 N N . VAL A 1 32 ? 2.444 -2.525 7.913 1.00 0.00 32 VAL A N 20
ATOM 8965 C CA . VAL A 1 32 ? 2.857 -1.989 9.220 1.00 0.00 32 VAL A CA 20
ATOM 8966 C C . VAL A 1 32 ? 4.257 -2.482 9.605 1.00 0.00 32 VAL A C 20
ATOM 8967 O O . VAL A 1 32 ? 4.414 -3.698 9.852 1.00 0.00 32 VAL A O 20
#

Sequence (31 aa):
WCAEEGESCEVYPCCDGLICYPTFPEPICGVWCAEEGESCEVYPCCDGLICYPTFPEPICGVWCAEEGESCEVYPCCDGLICYPTFPEPICGVWCAEEGESCEVYPCCDGLICYPTFPEPICGVWCAEEGESCEVYPCCDGLICYPTFPEPICGVWCAEEGESCEVYPCCDGLICYPTFPEPICGVWCAEEGESCEVYPCCDGLICYPTFPEPICGVWCAEEGESCEVYPCCDGLICYPTFPEPICGVWCAEEGESCEVYPCCDGLICYPTFPEPICGVWCAEEGESCEVYPCCDGLICYPTFPEPICGVWCAEEGESCEVYPCCDGLICYPTFPEPICGVWCAEEGESCEVYPCCDGLICYPTFPEPICGVWCAEEGESCEVYPCCDGLICYPTFPEPICGVWCAEEGESCEVYPCCDGLICYPTFPEPICGVWCAEEGESCEVYPCCDGLICYPTFPEPICGVWCAEEGESCEVYPCCDGLICYPTFPEPICGVWCAEEGESCEVYPCCDGLICYPTFPEPICGVWCAEEGESCEVYPCCDGLICYPTFPEPICGVWCAEEGESCEVYPCCDGLICYPTFPEPICGVWCAEEGESCEVYPCCDGLICYPTFPEPICGV